Protein AF-0000000087521181 (afdb_homodimer)

Foldseek 3Di:
DPQPQFKWKFFLFFAADDDQDDDPCGPQGFFGKMWTDHGQATEIEFDAGCSQVSCVVLVHALLRYQEYEYQFPDCRRHVCVLVNLPVRLVVHDPPRAAYEYEYAAFLVDDFDADPVDPDGDDADPVVRRGGIFQVVVVVSCVVCVVVQCCCCVVVVRDHSVVRYDYDHFDDDPPQPDHLHPPQARPPRAWDWRDDDPFWTKTWHAAAAPNTPRGIKIKIDGPFFIEIEGGWHEQGVRSLNRLAQGLEYEFEAEDLVVLCVVLVVVPDPVSVVVSVNPNRGHYHLLSQLVSCVSRNYQEYEYGNYVRPRPDPCVNCVCQVVHPHHYYHDGRRDIGGSGDDDD/DPQPQFKWKFFLFFAADDDQDDDFCGPQGFFGKMWTDHGQATEIEFDAGCNQVSCVVLVHALLRYQEYEYQFPDCRRHVCVLVNLPVRLVVHDPPRAAYEYEYAAFLVDDFDADPPDPDGDDADPVVRRGGIFQVVVVVSCVVCVVVQCCCCVVVVRDHSVVRYDYDHFDDDPPQPDHLHPPQARPPRAWDWRDDDPFWTKTWHAAAAPNTPRGIKIKIDGPFFIEIEGGWHEQGVRSLNRLAQGLEYEFEAEDLVVLCVVLVVVPDPVSVVVSVNPNRGHYHLLSQLVSCVSRNYQEYEYGNYVRPNPDPCVNCVCQVVHPHHYYHDGHRDIGGSGDDDD

Radius of gyration: 25.09 Å; Cα contacts (8 Å, |Δi|>4): 1707; chains: 2; bounding box: 63×78×62 Å

pLDDT: mean 93.33, std 9.43, range [33.19, 99.0]

Structure (mmCIF, N/CA/C/O backbone):
data_AF-0000000087521181-model_v1
#
loop_
_entity.id
_entity.type
_entity.pdbx_description
1 polymer 'MBL fold metallo-hydrolase'
#
loop_
_atom_site.group_PDB
_atom_site.id
_atom_site.type_symbol
_atom_site.label_atom_id
_atom_site.label_alt_id
_atom_site.label_comp_id
_atom_site.label_asym_id
_atom_site.label_entity_id
_atom_site.label_seq_id
_atom_site.pdbx_PDB_ins_code
_atom_site.Cartn_x
_atom_site.Cartn_y
_atom_site.Cartn_z
_atom_site.occupancy
_atom_site.B_iso_or_equiv
_atom_site.auth_seq_id
_atom_site.auth_comp_id
_atom_site.auth_asym_id
_atom_site.auth_atom_id
_atom_site.pdbx_PDB_model_num
ATOM 1 N N . MET A 1 1 ? 20.156 -17.109 12.961 1 33.22 1 MET A N 1
ATOM 2 C CA . MET A 1 1 ? 19.312 -18.234 12.57 1 33.22 1 MET A CA 1
ATOM 3 C C . MET A 1 1 ? 20 -19.062 11.492 1 33.22 1 MET A C 1
ATOM 5 O O . MET A 1 1 ? 20.562 -18.531 10.539 1 33.22 1 MET A O 1
ATOM 9 N N . ALA A 1 2 ? 20.5 -20.078 11.805 1 36.47 2 ALA A N 1
ATOM 10 C CA . ALA A 1 2 ? 21.203 -20.984 10.898 1 36.47 2 ALA A CA 1
ATOM 11 C C . ALA A 1 2 ? 20.531 -21.016 9.531 1 36.47 2 ALA A C 1
ATOM 13 O O . ALA A 1 2 ? 19.312 -21.203 9.438 1 36.47 2 ALA A O 1
ATOM 14 N N . SER A 1 3 ? 21.031 -20.406 8.539 1 45.56 3 SER A N 1
ATOM 15 C CA . SER A 1 3 ? 20.516 -20.344 7.172 1 45.56 3 SER A CA 1
ATOM 16 C C . SER A 1 3 ? 19.938 -21.703 6.75 1 45.56 3 SER A C 1
ATOM 18 O O . SER A 1 3 ? 20.641 -22.703 6.715 1 45.56 3 SER A O 1
ATOM 20 N N . ASN A 1 4 ? 18.906 -22.078 7.262 1 54 4 ASN A N 1
ATOM 21 C CA . ASN A 1 4 ? 18.234 -23.266 6.75 1 54 4 ASN A CA 1
ATOM 22 C C . ASN A 1 4 ? 18.328 -23.359 5.227 1 54 4 ASN A C 1
ATOM 24 O O . ASN A 1 4 ? 17.734 -22.531 4.523 1 54 4 ASN A O 1
ATOM 28 N N . LEU A 1 5 ? 19.297 -24.031 4.762 1 69.94 5 LEU A N 1
ATOM 29 C CA . LEU A 1 5 ? 19.719 -24.031 3.365 1 69.94 5 LEU A CA 1
ATOM 30 C C . LEU A 1 5 ? 18.75 -24.828 2.504 1 69.94 5 LEU A C 1
ATOM 32 O O . LEU A 1 5 ? 18.797 -24.75 1.273 1 69.94 5 LEU A O 1
ATOM 36 N N . ALA A 1 6 ? 17.703 -25.516 3.172 1 89.5 6 ALA A N 1
ATOM 37 C CA . ALA A 1 6 ? 16.75 -26.25 2.352 1 89.5 6 ALA A CA 1
ATOM 38 C C . ALA A 1 6 ? 15.703 -25.297 1.757 1 89.5 6 ALA A C 1
ATOM 40 O O . ALA A 1 6 ? 15.281 -24.344 2.412 1 89.5 6 ALA A O 1
ATOM 41 N N . PRO A 1 7 ? 15.336 -25.625 0.529 1 97.44 7 PRO A N 1
ATOM 42 C CA . PRO A 1 7 ? 14.336 -24.75 -0.094 1 97.44 7 PRO A CA 1
ATOM 43 C C . PRO A 1 7 ? 13 -24.766 0.656 1 97.44 7 PRO A C 1
ATOM 45 O O . PRO A 1 7 ? 12.562 -25.812 1.143 1 97.44 7 PRO A O 1
ATOM 48 N N . HIS A 1 8 ? 12.406 -23.625 0.877 1 98.31 8 HIS A N 1
ATOM 49 C CA . HIS A 1 8 ? 11.172 -23.484 1.643 1 98.31 8 HIS A CA 1
ATOM 50 C C . HIS A 1 8 ? 10.367 -22.281 1.181 1 98.31 8 HIS A C 1
ATOM 52 O O . HIS A 1 8 ? 10.859 -21.453 0.406 1 98.31 8 HIS A O 1
ATOM 58 N N . VAL A 1 9 ? 9.141 -22.234 1.61 1 98.56 9 VAL A N 1
ATOM 59 C CA . VAL A 1 9 ? 8.328 -21.047 1.441 1 98.56 9 VAL A CA 1
ATOM 60 C C . VAL A 1 9 ? 8.094 -20.375 2.797 1 98.56 9 VAL A C 1
ATOM 62 O O . VAL A 1 9 ? 8.125 -21.047 3.834 1 98.56 9 VAL A O 1
ATOM 65 N N . VAL A 1 10 ? 7.992 -19.094 2.76 1 98.69 10 VAL A N 1
ATOM 66 C CA . VAL A 1 10 ? 7.402 -18.344 3.861 1 98.69 10 VAL A CA 1
ATOM 67 C C . VAL A 1 10 ? 6.055 -17.766 3.432 1 98.69 10 VAL A C 1
ATOM 69 O O . VAL A 1 10 ? 5.977 -17.031 2.449 1 98.69 10 VAL A O 1
ATOM 72 N N . THR A 1 11 ? 4.969 -18.203 4.129 1 98.81 11 THR A N 1
ATOM 73 C CA . THR A 1 11 ? 3.666 -17.594 3.861 1 98.81 11 THR A CA 1
ATOM 74 C C . THR A 1 11 ? 3.578 -16.203 4.469 1 98.81 11 THR A C 1
ATOM 76 O O . THR A 1 11 ? 3.1 -16.031 5.59 1 98.81 11 THR A O 1
ATOM 79 N N . LEU A 1 12 ? 3.945 -15.219 3.691 1 98.62 12 LEU A N 1
ATOM 80 C CA . LEU A 1 12 ? 4.008 -13.852 4.195 1 98.62 12 LEU A CA 1
ATOM 81 C C . LEU A 1 12 ? 2.619 -13.352 4.586 1 98.62 12 LEU A C 1
ATOM 83 O O . LEU A 1 12 ? 2.441 -12.773 5.656 1 98.62 12 LEU A O 1
ATOM 87 N N . GLY A 1 13 ? 1.723 -13.492 3.754 1 98.38 13 GLY A N 1
ATOM 88 C CA . GLY A 1 13 ? 0.307 -13.25 3.979 1 98.38 13 GLY A CA 1
ATOM 89 C C . GLY A 1 13 ? -0.585 -14.344 3.42 1 98.38 13 GLY A C 1
ATOM 90 O O . GLY A 1 13 ? -0.314 -14.883 2.348 1 98.38 13 GLY A O 1
ATOM 91 N N . THR A 1 14 ? -1.729 -14.625 4.125 1 98.44 14 THR A N 1
ATOM 92 C CA . THR A 1 14 ? -2.516 -15.789 3.732 1 98.44 14 THR A CA 1
ATOM 93 C C . THR A 1 14 ? -3.99 -15.422 3.588 1 98.44 14 THR A C 1
ATOM 95 O O . THR A 1 14 ? -4.84 -16.297 3.414 1 98.44 14 THR A O 1
ATOM 98 N N . ALA A 1 15 ? -4.285 -14.133 3.627 1 97 15 ALA A N 1
ATOM 99 C CA . ALA A 1 15 ? -5.672 -13.711 3.457 1 97 15 ALA A CA 1
ATOM 100 C C . ALA A 1 15 ? -5.965 -13.352 2.002 1 97 15 ALA A C 1
ATOM 102 O O . ALA A 1 15 ? -5.133 -12.734 1.333 1 97 15 ALA A O 1
ATOM 103 N N . GLY A 1 16 ? -7.102 -13.758 1.586 1 94.56 16 GLY A N 1
ATOM 104 C CA . GLY A 1 16 ? -7.605 -13.242 0.323 1 94.56 16 GLY A CA 1
ATOM 105 C C . GLY A 1 16 ? -8.305 -11.906 0.463 1 94.56 16 GLY A C 1
ATOM 106 O O . GLY A 1 16 ? -8.602 -11.469 1.577 1 94.56 16 GLY A O 1
ATOM 107 N N . GLY A 1 17 ? -8.508 -11.141 -0.602 1 86.31 17 GLY A N 1
ATOM 108 C CA . GLY A 1 17 ? -9.086 -9.805 -0.579 1 86.31 17 GLY A CA 1
ATOM 109 C C . GLY A 1 17 ? -10.234 -9.633 -1.553 1 86.31 17 GLY A C 1
ATOM 110 O O . GLY A 1 17 ? -10.914 -10.602 -1.898 1 86.31 17 GLY A O 1
ATOM 111 N N . PRO A 1 18 ? -10.492 -8.367 -1.845 1 82.62 18 PRO A N 1
ATOM 112 C CA . PRO A 1 18 ? -9.758 -7.145 -1.5 1 82.62 18 PRO A CA 1
ATOM 113 C C . PRO A 1 18 ? -10.352 -6.426 -0.289 1 82.62 18 PRO A C 1
ATOM 115 O O . PRO A 1 18 ? -10.781 -5.273 -0.397 1 82.62 18 PRO A O 1
ATOM 118 N N . ARG A 1 19 ? -10.461 -6.992 0.861 1 82 19 ARG A N 1
ATOM 119 C CA . ARG A 1 19 ? -11.062 -6.371 2.041 1 82 19 ARG A CA 1
ATOM 120 C C . ARG A 1 19 ? -10.117 -6.445 3.236 1 82 19 ARG A C 1
ATOM 122 O O . ARG A 1 19 ? -9.32 -7.383 3.348 1 82 19 ARG A O 1
ATOM 129 N N . TRP A 1 20 ? -10.211 -5.281 3.996 1 86 20 TRP A N 1
ATOM 130 C CA . TRP A 1 20 ? -9.758 -5.457 5.371 1 86 20 TRP A CA 1
ATOM 131 C C . TRP A 1 20 ? -10.82 -6.148 6.215 1 86 20 TRP A C 1
ATOM 133 O O . TRP A 1 20 ? -11.836 -5.543 6.562 1 86 20 TRP A O 1
ATOM 143 N N . TRP A 1 21 ? -10.586 -7.398 6.469 1 83.31 21 TRP A N 1
ATOM 144 C CA . TRP A 1 21 ? -11.609 -8.219 7.113 1 83.31 21 TRP A CA 1
ATOM 145 C C . TRP A 1 21 ? -11.875 -7.73 8.531 1 83.31 21 TRP A C 1
ATOM 147 O O . TRP A 1 21 ? -10.969 -7.23 9.211 1 83.31 21 TRP A O 1
ATOM 157 N N . THR A 1 22 ? -13.125 -7.852 8.984 1 81.5 22 THR A N 1
ATOM 158 C CA . THR A 1 22 ? -13.531 -7.453 10.328 1 81.5 22 THR A CA 1
ATOM 159 C C . THR A 1 22 ? -14.008 -8.664 11.125 1 81.5 22 THR A C 1
ATOM 161 O O . THR A 1 22 ? -14.234 -9.734 10.562 1 81.5 22 THR A O 1
ATOM 164 N N . GLY A 1 23 ? -14.07 -8.469 12.469 1 78.94 23 GLY A N 1
ATOM 165 C CA . GLY A 1 23 ? -14.547 -9.531 13.328 1 78.94 23 GLY A CA 1
ATOM 166 C C . GLY A 1 23 ? -13.445 -10.156 14.164 1 78.94 23 GLY A C 1
ATOM 167 O O . GLY A 1 23 ? -12.367 -9.578 14.32 1 78.94 23 GLY A O 1
ATOM 168 N N . ALA A 1 24 ? -13.711 -11.312 14.906 1 78.5 24 ALA A N 1
ATOM 169 C CA . ALA A 1 24 ? -12.867 -11.922 15.938 1 78.5 24 ALA A CA 1
ATOM 170 C C . ALA A 1 24 ? -11.469 -12.211 15.406 1 78.5 24 ALA A C 1
ATOM 172 O O . ALA A 1 24 ? -10.477 -11.977 16.094 1 78.5 24 ALA A O 1
ATOM 173 N N . ASN A 1 25 ? -11.086 -12.391 14.094 1 85.25 25 ASN A N 1
ATOM 174 C CA . ASN A 1 25 ? -9.781 -12.711 13.516 1 85.25 25 ASN A CA 1
ATOM 175 C C . ASN A 1 25 ? -9.32 -11.625 12.547 1 85.25 25 ASN A C 1
ATOM 177 O O . ASN A 1 25 ? -8.398 -11.844 11.758 1 85.25 25 ASN A O 1
ATOM 181 N N . ALA A 1 26 ? -9.891 -10.531 12.797 1 84.75 26 ALA A N 1
ATOM 182 C CA . ALA A 1 26 ? -9.516 -9.43 11.914 1 84.75 26 ALA A CA 1
ATOM 183 C C . ALA A 1 26 ? -8.07 -9 12.148 1 84.75 26 ALA A C 1
ATOM 185 O O . ALA A 1 26 ? -7.621 -8.922 13.297 1 84.75 26 ALA A O 1
ATOM 186 N N . GLY A 1 27 ? -7.391 -8.867 11.094 1 84.88 27 GLY A N 1
ATOM 187 C CA . GLY A 1 27 ? -6.043 -8.328 11.172 1 84.88 27 GLY A CA 1
ATOM 188 C C . GLY A 1 27 ? -4.992 -9.391 11.438 1 84.88 27 GLY A C 1
ATOM 189 O O . GLY A 1 27 ? -3.795 -9.094 11.453 1 84.88 27 GLY A O 1
ATOM 190 N N . LYS A 1 28 ? -5.387 -10.586 11.625 1 90.44 28 LYS A N 1
ATOM 191 C CA . LYS A 1 28 ? -4.438 -11.656 11.93 1 90.44 28 LYS A CA 1
ATOM 192 C C . LYS A 1 28 ? -3.656 -12.07 10.688 1 90.44 28 LYS A C 1
ATOM 194 O O . LYS A 1 28 ? -2.523 -12.539 10.789 1 90.44 28 LYS A O 1
ATOM 199 N N . ARG A 1 29 ? -4.293 -11.961 9.57 1 95.75 29 ARG A N 1
ATOM 200 C CA . ARG A 1 29 ? -3.652 -12.344 8.312 1 95.75 29 ARG A CA 1
ATOM 201 C C . ARG A 1 29 ? -3.457 -11.125 7.41 1 95.75 29 ARG A C 1
ATOM 203 O O . ARG A 1 29 ? -4.336 -10.266 7.316 1 95.75 29 ARG A O 1
ATOM 210 N N . ALA A 1 30 ? -2.324 -11.023 6.883 1 95.94 30 ALA A N 1
ATOM 211 C CA . ALA A 1 30 ? -2.037 -10.008 5.875 1 95.94 30 ALA A CA 1
ATOM 212 C C . ALA A 1 30 ? -2.504 -10.453 4.492 1 95.94 30 ALA A C 1
ATOM 214 O O . ALA A 1 30 ? -2.945 -11.594 4.32 1 95.94 30 ALA A O 1
ATOM 215 N N . GLY A 1 31 ? -2.475 -9.531 3.58 1 97.19 31 GLY A N 1
ATOM 216 C CA . GLY A 1 31 ? -2.848 -9.859 2.213 1 97.19 31 GLY A CA 1
ATOM 217 C C . GLY A 1 31 ? -1.949 -10.906 1.583 1 97.19 31 GLY A C 1
ATOM 218 O O . GLY A 1 31 ? -0.795 -11.062 1.986 1 97.19 31 GLY A O 1
ATOM 219 N N . ILE A 1 32 ? -2.416 -11.531 0.603 1 98.56 32 ILE A N 1
ATOM 220 C CA . ILE A 1 32 ? -1.812 -12.719 0 1 98.56 32 ILE A CA 1
ATOM 221 C C . ILE A 1 32 ? -0.433 -12.367 -0.555 1 98.56 32 ILE A C 1
ATOM 223 O O . ILE A 1 32 ? -0.286 -11.398 -1.306 1 98.56 32 ILE A O 1
ATOM 227 N N . SER A 1 33 ? 0.558 -13.047 -0.12 1 98.81 33 SER A N 1
ATOM 228 C CA . SER A 1 33 ? 1.931 -13 -0.612 1 98.81 33 SER A CA 1
ATOM 229 C C . SER A 1 33 ? 2.744 -14.188 -0.104 1 98.81 33 SER A C 1
ATOM 231 O O . SER A 1 33 ? 2.588 -14.602 1.045 1 98.81 33 SER A O 1
ATOM 233 N N . THR A 1 34 ? 3.594 -14.734 -0.935 1 98.88 34 THR A N 1
ATOM 234 C CA . THR A 1 34 ? 4.402 -15.898 -0.586 1 98.88 34 THR A CA 1
ATOM 235 C C . THR A 1 34 ? 5.848 -15.711 -1.04 1 98.88 34 THR A C 1
ATOM 237 O O . THR A 1 34 ? 6.098 -15.32 -2.182 1 98.88 34 THR A O 1
ATOM 240 N N . ALA A 1 35 ? 6.773 -15.945 -0.127 1 98.88 35 ALA A N 1
ATOM 241 C CA . ALA A 1 35 ? 8.195 -15.953 -0.477 1 98.88 35 ALA A CA 1
ATOM 242 C C . ALA A 1 35 ? 8.688 -17.375 -0.712 1 98.88 35 ALA A C 1
ATOM 244 O O . ALA A 1 35 ? 8.547 -18.25 0.156 1 98.88 35 ALA A O 1
ATOM 245 N N . VAL A 1 36 ? 9.156 -17.641 -1.884 1 98.88 36 VAL A N 1
ATOM 246 C CA . VAL A 1 36 ? 9.891 -18.875 -2.178 1 98.88 36 VAL A CA 1
ATOM 247 C C . VAL A 1 36 ? 11.391 -18.641 -1.965 1 98.88 36 VAL A C 1
ATOM 249 O O . VAL A 1 36 ? 11.992 -17.781 -2.619 1 98.88 36 VAL A O 1
ATOM 252 N N . VAL A 1 37 ? 11.945 -19.406 -1.094 1 98.56 37 VAL A N 1
ATOM 253 C CA . VAL A 1 37 ? 13.32 -19.172 -0.675 1 98.56 37 VAL A CA 1
ATOM 254 C C . VAL A 1 37 ? 14.203 -20.344 -1.093 1 98.56 37 VAL A C 1
ATOM 256 O O . VAL A 1 37 ? 13.922 -21.484 -0.742 1 98.56 37 VAL A O 1
ATOM 259 N N . VAL A 1 38 ? 15.18 -20.109 -1.851 1 97.44 38 VAL A N 1
ATOM 260 C CA . VAL A 1 38 ? 16.188 -21.078 -2.279 1 97.44 38 VAL A CA 1
ATOM 261 C C . VAL A 1 38 ? 17.578 -20.516 -2.031 1 97.44 38 VAL A C 1
ATOM 263 O O . VAL A 1 38 ? 18 -19.562 -2.691 1 97.44 38 VAL A O 1
ATOM 266 N N . GLY A 1 39 ? 18.328 -21.094 -1.089 1 93.19 39 GLY A N 1
ATOM 267 C CA . GLY A 1 39 ? 19.547 -20.453 -0.639 1 93.19 39 GLY A CA 1
ATOM 268 C C . GLY A 1 39 ? 19.312 -19.094 -0.013 1 93.19 39 GLY A C 1
ATOM 269 O O . GLY A 1 39 ? 18.516 -18.969 0.919 1 93.19 39 GLY A O 1
ATOM 270 N N . ASP A 1 40 ? 19.969 -18.125 -0.599 1 91.38 40 ASP A N 1
ATOM 271 C CA . ASP A 1 40 ? 19.812 -16.766 -0.093 1 91.38 40 ASP A CA 1
ATOM 272 C C . ASP A 1 40 ? 18.875 -15.945 -0.986 1 91.38 40 ASP A C 1
ATOM 274 O O . ASP A 1 40 ? 18.672 -14.758 -0.751 1 91.38 40 ASP A O 1
ATOM 278 N N . ALA A 1 41 ? 18.328 -16.641 -1.932 1 95.19 41 ALA A N 1
ATOM 279 C CA . ALA A 1 41 ? 17.484 -15.945 -2.902 1 95.19 41 ALA A CA 1
ATOM 280 C C . ALA A 1 41 ? 16.016 -16.031 -2.521 1 95.19 41 ALA A C 1
ATOM 282 O O . ALA A 1 41 ? 15.555 -17.062 -2.037 1 95.19 41 ALA A O 1
ATOM 283 N N . VAL A 1 42 ? 15.359 -14.953 -2.752 1 97.88 42 VAL A N 1
ATOM 284 C CA . VAL A 1 42 ? 13.93 -14.891 -2.457 1 97.88 42 VAL A CA 1
ATOM 285 C C . VAL A 1 42 ? 13.148 -14.578 -3.732 1 97.88 42 VAL A C 1
ATOM 287 O O . VAL A 1 42 ? 13.492 -13.641 -4.461 1 97.88 42 VAL A O 1
ATOM 290 N N . TYR A 1 43 ? 12.164 -15.391 -4.031 1 98.81 43 TYR A N 1
ATOM 291 C CA . TYR A 1 43 ? 11.203 -15.172 -5.102 1 98.81 43 TYR A CA 1
ATOM 292 C C . TYR A 1 43 ? 9.812 -14.914 -4.539 1 98.81 43 TYR A C 1
ATOM 294 O O . TYR A 1 43 ? 9.258 -15.758 -3.83 1 98.81 43 TYR A O 1
ATOM 302 N N . LEU A 1 44 ? 9.289 -13.742 -4.871 1 98.94 44 LEU A N 1
ATOM 303 C CA . LEU A 1 44 ? 8.016 -13.336 -4.293 1 98.94 44 LEU A CA 1
ATOM 304 C C . LEU A 1 44 ? 6.859 -13.641 -5.238 1 98.94 44 LEU A C 1
ATOM 306 O O . LEU A 1 44 ? 6.934 -13.344 -6.434 1 98.94 44 LEU A O 1
ATOM 310 N N . VAL A 1 45 ? 5.836 -14.305 -4.73 1 98.94 45 VAL A N 1
ATOM 311 C CA . VAL A 1 45 ? 4.605 -14.508 -5.492 1 98.94 45 VAL A CA 1
ATOM 312 C C . VAL A 1 45 ? 3.496 -13.633 -4.918 1 98.94 45 VAL A C 1
ATOM 314 O O . VAL A 1 45 ? 3.086 -13.805 -3.77 1 98.94 45 VAL A O 1
ATOM 317 N N . ASP A 1 46 ? 3.035 -12.664 -5.727 1 98.88 46 ASP A N 1
ATOM 318 C CA . ASP A 1 46 ? 2.012 -11.672 -5.422 1 98.88 46 ASP A CA 1
ATOM 319 C C . ASP A 1 46 ? 2.498 -10.695 -4.355 1 98.88 46 ASP A C 1
ATOM 321 O O . ASP A 1 46 ? 3.471 -10.969 -3.648 1 98.88 46 ASP A O 1
ATOM 325 N N . ALA A 1 47 ? 1.89 -9.578 -4.348 1 98.62 47 ALA A N 1
ATOM 326 C CA . ALA A 1 47 ? 2.256 -8.453 -3.488 1 98.62 47 ALA A CA 1
ATOM 327 C C . ALA A 1 47 ? 1.026 -7.859 -2.809 1 98.62 47 ALA A C 1
ATOM 329 O O . ALA A 1 47 ? 0.737 -6.672 -2.967 1 98.62 47 ALA A O 1
ATOM 330 N N . GLY A 1 48 ? 0.383 -8.656 -1.962 1 98.12 48 GLY A N 1
ATOM 331 C CA . GLY A 1 48 ? -0.807 -8.211 -1.255 1 98.12 48 GLY A CA 1
ATOM 332 C C . GLY A 1 48 ? -0.507 -7.199 -0.164 1 98.12 48 GLY A C 1
ATOM 333 O O . GLY A 1 48 ? 0.656 -6.891 0.099 1 98.12 48 GLY A O 1
ATOM 334 N N . SER A 1 49 ? -1.545 -6.727 0.469 1 96.62 49 SER A N 1
ATOM 335 C CA . SER A 1 49 ? -1.438 -5.688 1.487 1 96.62 49 SER A CA 1
ATOM 336 C C . SER A 1 49 ? -0.587 -6.148 2.664 1 96.62 49 SER A C 1
ATOM 338 O O . SER A 1 49 ? -0.866 -7.188 3.27 1 96.62 49 SER A O 1
ATOM 340 N N . GLY A 1 50 ? 0.486 -5.383 2.951 1 95.25 50 GLY A N 1
ATOM 341 C CA . GLY A 1 50 ? 1.327 -5.676 4.102 1 95.25 50 GLY A CA 1
ATOM 342 C C . GLY A 1 50 ? 2.594 -6.43 3.736 1 95.25 50 GLY A C 1
ATOM 343 O O . GLY A 1 50 ? 3.43 -6.699 4.602 1 95.25 50 GLY A O 1
ATOM 344 N N . VAL A 1 51 ? 2.816 -6.707 2.484 1 97.19 51 VAL A N 1
ATOM 345 C CA . VAL A 1 51 ? 3.883 -7.609 2.062 1 97.19 51 VAL A CA 1
ATOM 346 C C . VAL A 1 51 ? 5.234 -7.055 2.502 1 97.19 51 VAL A C 1
ATOM 348 O O . VAL A 1 51 ? 6.129 -7.812 2.883 1 97.19 51 VAL A O 1
ATOM 351 N N . GLY A 1 52 ? 5.461 -5.762 2.406 1 94.75 52 GLY A N 1
ATOM 352 C CA . GLY A 1 52 ? 6.738 -5.199 2.811 1 94.75 52 GLY A CA 1
ATOM 353 C C . GLY A 1 52 ? 7.082 -5.477 4.262 1 94.75 52 GLY A C 1
ATOM 354 O O . GLY A 1 52 ? 8.188 -5.934 4.566 1 94.75 52 GLY A O 1
ATOM 355 N N . ASN A 1 53 ? 6.145 -5.188 5.133 1 93 53 ASN A N 1
ATOM 356 C CA . ASN A 1 53 ? 6.336 -5.473 6.555 1 93 53 ASN A CA 1
ATOM 357 C C . ASN A 1 53 ? 6.547 -6.965 6.805 1 93 53 ASN A C 1
ATOM 359 O O . ASN A 1 53 ? 7.387 -7.348 7.621 1 93 53 ASN A O 1
ATOM 363 N N . GLN A 1 54 ? 5.75 -7.773 6.121 1 95.75 54 GLN A N 1
ATOM 364 C CA . GLN A 1 54 ? 5.844 -9.219 6.297 1 95.75 54 GLN A CA 1
ATOM 365 C C . GLN A 1 54 ? 7.203 -9.742 5.836 1 95.75 54 GLN A C 1
ATOM 367 O O . GLN A 1 54 ? 7.777 -10.633 6.461 1 95.75 54 GLN A O 1
ATOM 372 N N . LEU A 1 55 ? 7.684 -9.211 4.719 1 96 55 LEU A N 1
ATOM 373 C CA . LEU A 1 55 ? 9.016 -9.562 4.234 1 96 55 LEU A CA 1
ATOM 374 C C . LEU A 1 55 ? 10.078 -9.258 5.289 1 96 55 LEU A C 1
ATOM 376 O O . LEU A 1 55 ? 10.938 -10.094 5.566 1 96 55 LEU A O 1
ATOM 380 N N . MET A 1 56 ? 9.992 -8.141 5.871 1 92.56 56 MET A N 1
ATOM 381 C CA . MET A 1 56 ? 10.938 -7.734 6.91 1 92.56 56 MET A CA 1
ATOM 382 C C . MET A 1 56 ? 10.844 -8.656 8.125 1 92.56 56 MET A C 1
ATOM 384 O O . MET A 1 56 ? 11.859 -9.102 8.648 1 92.56 56 MET A O 1
ATOM 388 N N . LYS A 1 57 ? 9.617 -8.953 8.539 1 93.44 57 LYS A N 1
ATOM 389 C CA . LYS A 1 57 ? 9.406 -9.828 9.688 1 93.44 57 LYS A CA 1
ATOM 390 C C . LYS A 1 57 ? 9.969 -11.227 9.438 1 93.44 57 LYS A C 1
ATOM 392 O O . LYS A 1 57 ? 10.391 -11.906 10.367 1 93.44 57 LYS A O 1
ATOM 397 N N . ALA A 1 58 ? 9.961 -11.609 8.18 1 95.38 58 ALA A N 1
ATOM 398 C CA . ALA A 1 58 ? 10.492 -12.922 7.797 1 95.38 58 ALA A CA 1
ATOM 399 C C . ALA A 1 58 ? 12.016 -12.898 7.727 1 95.38 58 ALA A C 1
ATOM 401 O O . ALA A 1 58 ? 12.641 -13.922 7.445 1 95.38 58 ALA A O 1
ATOM 402 N N . GLY A 1 59 ? 12.578 -11.672 7.93 1 92.62 59 GLY A N 1
ATOM 403 C CA . GLY A 1 59 ? 14.031 -11.547 7.941 1 92.62 59 GLY A CA 1
ATOM 404 C C . GLY A 1 59 ? 14.609 -11.227 6.578 1 92.62 59 GLY A C 1
ATOM 405 O O . GLY A 1 59 ? 15.812 -11.398 6.352 1 92.62 59 GLY A O 1
ATOM 406 N N . PHE A 1 60 ? 13.75 -10.82 5.645 1 94.62 60 PHE A N 1
ATOM 407 C CA . PHE A 1 60 ? 14.195 -10.484 4.297 1 94.62 60 PHE A CA 1
ATOM 408 C C . PHE A 1 60 ? 14.008 -8.992 4.023 1 94.62 60 PHE A C 1
ATOM 410 O O . PHE A 1 60 ? 13.398 -8.281 4.824 1 94.62 60 PHE A O 1
ATOM 417 N N . THR A 1 61 ? 14.578 -8.484 2.988 1 92.31 61 THR A N 1
ATOM 418 C CA . THR A 1 61 ? 14.359 -7.16 2.414 1 92.31 61 THR A CA 1
ATOM 419 C C . THR A 1 61 ? 14.172 -7.254 0.903 1 92.31 61 THR A C 1
ATOM 421 O O . THR A 1 61 ? 14.438 -8.297 0.301 1 92.31 61 THR A O 1
ATOM 424 N N . PRO A 1 62 ? 13.688 -6.207 0.323 1 92.69 62 PRO A N 1
ATOM 425 C CA . PRO A 1 62 ? 13.602 -6.211 -1.14 1 92.69 62 PRO A CA 1
ATOM 426 C C . PRO A 1 62 ? 14.953 -6.445 -1.807 1 92.69 62 PRO A C 1
ATOM 428 O O . PRO A 1 62 ? 15.016 -6.93 -2.939 1 92.69 62 PRO A O 1
ATOM 431 N N . GLY A 1 63 ? 16.016 -6.16 -1.104 1 92.38 63 GLY A N 1
ATOM 432 C CA . GLY A 1 63 ? 17.344 -6.438 -1.622 1 92.38 63 GLY A CA 1
ATOM 433 C C . GLY A 1 63 ? 17.609 -7.918 -1.822 1 92.38 63 GLY A C 1
ATOM 434 O O . GLY A 1 63 ? 18.516 -8.297 -2.582 1 92.38 63 GLY A O 1
ATOM 435 N N . ASP A 1 64 ? 16.859 -8.773 -1.175 1 94.62 64 ASP A N 1
ATOM 436 C CA . ASP A 1 64 ? 17.016 -10.219 -1.277 1 94.62 64 ASP A CA 1
ATOM 437 C C . ASP A 1 64 ? 16.219 -10.781 -2.449 1 94.62 64 ASP A C 1
ATOM 439 O O . ASP A 1 64 ? 16.406 -11.93 -2.85 1 94.62 64 ASP A O 1
ATOM 443 N N . LEU A 1 65 ? 15.336 -10.008 -3.043 1 97.12 65 LEU A N 1
ATOM 444 C CA . LEU A 1 65 ? 14.438 -10.484 -4.09 1 97.12 65 LEU A CA 1
ATOM 445 C C . LEU A 1 65 ? 15.18 -10.664 -5.406 1 97.12 65 LEU A C 1
ATOM 447 O O . LEU A 1 65 ? 15.961 -9.797 -5.805 1 97.12 65 LEU A O 1
ATOM 451 N N . ARG A 1 66 ? 14.922 -11.781 -6.066 1 96.88 66 ARG A N 1
ATOM 452 C CA . ARG A 1 66 ? 15.391 -11.992 -7.43 1 96.88 66 ARG A CA 1
ATOM 453 C C . ARG A 1 66 ? 14.273 -11.766 -8.438 1 96.88 66 ARG A C 1
ATOM 455 O O . ARG A 1 66 ? 14.523 -11.352 -9.57 1 96.88 66 ARG A O 1
ATOM 462 N N . GLY A 1 67 ? 13.07 -12.078 -7.984 1 98.19 67 GLY A N 1
ATOM 463 C CA . GLY A 1 67 ? 11.906 -11.945 -8.852 1 98.19 67 GLY A CA 1
ATOM 464 C C . GLY A 1 67 ? 10.609 -11.781 -8.078 1 98.19 67 GLY A C 1
ATOM 465 O O . GLY A 1 67 ? 10.5 -12.227 -6.938 1 98.19 67 GLY A O 1
ATOM 466 N N . ILE A 1 68 ? 9.719 -11.055 -8.68 1 98.88 68 ILE A N 1
ATOM 467 C CA . ILE A 1 68 ? 8.336 -10.93 -8.234 1 98.88 68 ILE A CA 1
ATOM 468 C C . ILE A 1 68 ? 7.395 -11.477 -9.305 1 98.88 68 ILE A C 1
ATOM 470 O O . ILE A 1 68 ? 7.469 -11.078 -10.469 1 98.88 68 ILE A O 1
ATOM 474 N N . PHE A 1 69 ? 6.574 -12.414 -8.938 1 99 69 PHE A N 1
ATOM 475 C CA . PHE A 1 69 ? 5.648 -13.07 -9.852 1 99 69 PHE A CA 1
ATOM 476 C C . PHE A 1 69 ? 4.203 -12.781 -9.453 1 99 69 PHE A C 1
ATOM 478 O O . PHE A 1 69 ? 3.766 -13.148 -8.367 1 99 69 PHE A O 1
ATOM 485 N N . LEU A 1 70 ? 3.477 -12.094 -10.32 1 98.94 70 LEU A N 1
ATOM 486 C CA . LEU A 1 70 ? 2.082 -11.742 -10.07 1 98.94 70 LEU A CA 1
ATOM 487 C C . LEU A 1 70 ? 1.143 -12.727 -10.766 1 98.94 70 LEU A C 1
ATOM 489 O O . LEU A 1 70 ? 1.211 -12.906 -11.984 1 98.94 70 LEU A O 1
ATOM 493 N N . THR A 1 71 ? 0.261 -13.328 -9.984 1 98.94 71 THR A N 1
ATOM 494 C CA . THR A 1 71 ? -0.624 -14.352 -10.523 1 98.94 71 THR A CA 1
ATOM 495 C C . THR A 1 71 ? -1.688 -13.734 -11.43 1 98.94 71 THR A C 1
ATOM 497 O O . THR A 1 71 ? -1.987 -14.266 -12.5 1 98.94 71 THR A O 1
ATOM 500 N N . HIS A 1 72 ? -2.293 -12.703 -10.992 1 98.81 72 HIS A N 1
ATOM 501 C CA . HIS A 1 72 ? -3.252 -11.938 -11.773 1 98.81 72 HIS A CA 1
ATOM 502 C C . HIS A 1 72 ? -3.373 -10.508 -11.258 1 98.81 72 HIS A C 1
ATOM 504 O O . HIS A 1 72 ? -2.771 -10.156 -10.234 1 98.81 72 HIS A O 1
ATOM 510 N N . LEU A 1 73 ? -4.094 -9.688 -11.938 1 98.69 73 LEU A N 1
ATOM 511 C CA . LEU A 1 73 ? -3.949 -8.258 -11.695 1 98.69 73 LEU A CA 1
ATOM 512 C C . LEU A 1 73 ? -5.125 -7.715 -10.891 1 98.69 73 LEU A C 1
ATOM 514 O O . LEU A 1 73 ? -5.5 -6.547 -11.031 1 98.69 73 LEU A O 1
ATOM 518 N N . HIS A 1 74 ? -5.727 -8.57 -10.07 1 98.12 74 HIS A N 1
ATOM 519 C CA . HIS A 1 74 ? -6.562 -8.023 -9.008 1 98.12 74 HIS A CA 1
ATOM 520 C C . HIS A 1 74 ? -5.727 -7.297 -7.965 1 98.12 74 HIS A C 1
ATOM 522 O O . HIS A 1 74 ? -4.605 -7.715 -7.656 1 98.12 74 HIS A O 1
ATOM 528 N N . SER A 1 75 ? -6.309 -6.309 -7.395 1 97.88 75 SER A N 1
ATOM 529 C CA . SER A 1 75 ? -5.586 -5.398 -6.512 1 97.88 75 SER A CA 1
ATOM 530 C C . SER A 1 75 ? -5.098 -6.121 -5.258 1 97.88 75 SER A C 1
ATOM 532 O O . SER A 1 75 ? -4.035 -5.797 -4.727 1 97.88 75 SER A O 1
ATOM 534 N N . ASP A 1 76 ? -5.852 -7.062 -4.727 1 97.25 76 ASP A N 1
ATOM 535 C CA . ASP A 1 76 ? -5.43 -7.723 -3.494 1 97.25 76 ASP A CA 1
ATOM 536 C C . ASP A 1 76 ? -4.184 -8.57 -3.727 1 97.25 76 ASP A C 1
ATOM 538 O O . ASP A 1 76 ? -3.543 -9.016 -2.771 1 97.25 76 ASP A O 1
ATOM 542 N N . HIS A 1 77 ? -3.717 -8.758 -4.934 1 98.75 77 HIS A N 1
ATOM 543 C CA . HIS A 1 77 ? -2.494 -9.484 -5.25 1 98.75 77 HIS A CA 1
ATOM 544 C C . HIS A 1 77 ? -1.364 -8.531 -5.625 1 98.75 77 HIS A C 1
ATOM 546 O O . HIS A 1 77 ? -0.224 -8.953 -5.82 1 98.75 77 HIS A O 1
ATOM 552 N N . THR A 1 78 ? -1.673 -7.211 -5.766 1 98.81 78 THR A N 1
ATOM 553 C CA . THR A 1 78 ? -0.687 -6.332 -6.383 1 98.81 78 THR A CA 1
ATOM 554 C C . THR A 1 78 ? -0.589 -5.012 -5.625 1 98.81 78 THR A C 1
ATOM 556 O O . THR A 1 78 ? 0.27 -4.18 -5.926 1 98.81 78 THR A O 1
ATOM 559 N N . ILE A 1 79 ? -1.334 -4.77 -4.602 1 98.62 79 ILE A N 1
ATOM 560 C CA . ILE A 1 79 ? -1.632 -3.443 -4.07 1 98.62 79 ILE A CA 1
ATOM 561 C C . ILE A 1 79 ? -0.373 -2.84 -3.451 1 98.62 79 ILE A C 1
ATOM 563 O O . ILE A 1 79 ? -0.224 -1.617 -3.396 1 98.62 79 ILE A O 1
ATOM 567 N N . ASP A 1 80 ? 0.562 -3.643 -2.994 1 98 80 ASP A N 1
ATOM 568 C CA . ASP A 1 80 ? 1.74 -3.109 -2.318 1 98 80 ASP A CA 1
ATOM 569 C C . ASP A 1 80 ? 2.977 -3.205 -3.209 1 98 80 ASP A C 1
ATOM 571 O O . ASP A 1 80 ? 4.105 -3.111 -2.725 1 98 80 ASP A O 1
ATOM 575 N N . LEU A 1 81 ? 2.756 -3.375 -4.539 1 98.62 81 LEU A N 1
ATOM 576 C CA . LEU A 1 81 ? 3.875 -3.445 -5.469 1 98.62 81 LEU A CA 1
ATOM 577 C C . LEU A 1 81 ? 4.68 -2.15 -5.453 1 98.62 81 LEU A C 1
ATOM 579 O O . LEU A 1 81 ? 5.914 -2.184 -5.426 1 98.62 81 LEU A O 1
ATOM 583 N N . ALA A 1 82 ? 4.012 -1.019 -5.402 1 97.94 82 ALA A N 1
ATOM 584 C CA . ALA A 1 82 ? 4.707 0.266 -5.395 1 97.94 82 ALA A CA 1
ATOM 585 C C . ALA A 1 82 ? 5.566 0.418 -4.145 1 97.94 82 ALA A C 1
ATOM 587 O O . ALA A 1 82 ? 6.711 0.874 -4.223 1 97.94 82 ALA A O 1
ATOM 588 N N . SER A 1 83 ? 5 0.064 -2.982 1 96.88 83 SER A N 1
ATOM 589 C CA . SER A 1 83 ? 5.75 0.227 -1.741 1 96.88 83 SER A CA 1
ATOM 590 C C . SER A 1 83 ? 7.008 -0.634 -1.739 1 96.88 83 SER A C 1
ATOM 592 O O . SER A 1 83 ? 8.055 -0.218 -1.23 1 96.88 83 SER A O 1
ATOM 594 N N . LEU A 1 84 ? 6.941 -1.834 -2.322 1 96.88 84 LEU A N 1
ATOM 595 C CA . LEU A 1 84 ? 8.117 -2.691 -2.412 1 96.88 84 LEU A CA 1
ATOM 596 C C . LEU A 1 84 ? 9.227 -2.014 -3.213 1 96.88 84 LEU A C 1
ATOM 598 O O . LEU A 1 84 ? 10.391 -2.018 -2.803 1 96.88 84 LEU A O 1
ATOM 602 N N . ALA A 1 85 ? 8.852 -1.443 -4.305 1 96.81 85 ALA A N 1
ATOM 603 C CA . ALA A 1 85 ? 9.828 -0.839 -5.207 1 96.81 85 ALA A CA 1
ATOM 604 C C . ALA A 1 85 ? 10.375 0.461 -4.629 1 96.81 85 ALA A C 1
ATOM 606 O O . ALA A 1 85 ? 11.578 0.738 -4.738 1 96.81 85 ALA A O 1
ATOM 607 N N . ILE A 1 86 ? 9.531 1.229 -3.975 1 96.56 86 ILE A N 1
ATOM 608 C CA . ILE A 1 86 ? 9.914 2.568 -3.541 1 96.56 86 ILE A CA 1
ATOM 609 C C . ILE A 1 86 ? 10.633 2.488 -2.195 1 96.56 86 ILE A C 1
ATOM 611 O O . ILE A 1 86 ? 11.742 3.002 -2.049 1 96.56 86 ILE A O 1
ATOM 615 N N . PHE A 1 87 ? 10.031 1.802 -1.227 1 94.19 87 PHE A N 1
ATOM 616 C CA . PHE A 1 87 ? 10.664 1.656 0.079 1 94.19 87 PHE A CA 1
ATOM 617 C C . PHE A 1 87 ? 11.844 0.703 0.003 1 94.19 87 PHE A C 1
ATOM 619 O O . PHE A 1 87 ? 12.805 0.831 0.77 1 94.19 87 PHE A O 1
ATOM 626 N N . GLY A 1 88 ? 11.789 -0.238 -0.962 1 90.5 88 GLY A N 1
ATOM 627 C CA . GLY A 1 88 ? 12.852 -1.219 -1.129 1 90.5 88 GLY A CA 1
ATOM 628 C C . GLY A 1 88 ? 14.172 -0.604 -1.551 1 90.5 88 GLY A C 1
ATOM 629 O O . GLY A 1 88 ? 15.234 -1.178 -1.31 1 90.5 88 GLY A O 1
ATOM 630 N N . LEU A 1 89 ? 14.148 0.579 -2.17 1 86.81 89 LEU A N 1
ATOM 631 C CA . LEU A 1 89 ? 15.344 1.243 -2.662 1 86.81 89 LEU A CA 1
ATOM 632 C C . LEU A 1 89 ? 16.359 1.438 -1.538 1 86.81 89 LEU A C 1
ATOM 634 O O . LEU A 1 89 ? 17.562 1.429 -1.777 1 86.81 89 LEU A O 1
ATOM 638 N N . PHE A 1 90 ? 15.836 1.536 -0.402 1 82.06 90 PHE A N 1
ATOM 639 C CA . PHE A 1 90 ? 16.688 1.858 0.734 1 82.06 90 PHE A CA 1
ATOM 640 C C . PHE A 1 90 ? 17.375 0.605 1.273 1 82.06 90 PHE A C 1
ATOM 642 O O . PHE A 1 90 ? 18.203 0.685 2.184 1 82.06 90 PHE A O 1
ATOM 649 N N . THR A 1 91 ? 17.062 -0.54 0.668 1 82.5 91 THR A N 1
ATOM 650 C CA . THR A 1 91 ? 17.625 -1.8 1.143 1 82.5 91 THR A CA 1
ATOM 651 C C . THR A 1 91 ? 18.406 -2.496 0.031 1 82.5 91 THR A C 1
ATOM 653 O O . THR A 1 91 ? 19.016 -3.543 0.257 1 82.5 91 THR A O 1
ATOM 656 N N . ILE A 1 92 ? 18.359 -1.981 -1.114 1 86.56 92 ILE A N 1
ATOM 657 C CA . ILE A 1 92 ? 19 -2.633 -2.256 1 86.56 92 ILE A CA 1
ATOM 658 C C . ILE A 1 92 ? 20.453 -2.205 -2.346 1 86.56 92 ILE A C 1
ATOM 660 O O . ILE A 1 92 ? 20.75 -1.016 -2.471 1 86.56 92 ILE A O 1
ATOM 664 N N . PRO A 1 93 ? 21.266 -3.156 -2.24 1 81.31 93 PRO A N 1
ATOM 665 C CA . PRO A 1 93 ? 22.688 -2.814 -2.355 1 81.31 93 PRO A CA 1
ATOM 666 C C . PRO A 1 93 ? 23.078 -2.379 -3.766 1 81.31 93 PRO A C 1
ATOM 668 O O . PRO A 1 93 ? 22.422 -2.754 -4.738 1 81.31 93 PRO A O 1
ATOM 671 N N . GLY A 1 94 ? 24.125 -1.568 -3.803 1 79.94 94 GLY A N 1
ATOM 672 C CA . GLY A 1 94 ? 24.656 -1.183 -5.102 1 79.94 94 GLY A CA 1
ATOM 673 C C . GLY A 1 94 ? 25.078 -2.365 -5.945 1 79.94 94 GLY A C 1
ATOM 674 O O . GLY A 1 94 ? 25.625 -3.34 -5.422 1 79.94 94 GLY A O 1
ATOM 675 N N . GLY A 1 95 ? 24.859 -2.365 -7.246 1 81.25 95 GLY A N 1
ATOM 676 C CA . GLY A 1 95 ? 25.328 -3.396 -8.164 1 81.25 95 GLY A CA 1
ATOM 677 C C . GLY A 1 95 ? 24.406 -4.602 -8.219 1 81.25 95 GLY A C 1
ATOM 678 O O . GLY A 1 95 ? 24.703 -5.582 -8.906 1 81.25 95 GLY A O 1
ATOM 679 N N . LYS A 1 96 ? 23.359 -4.535 -7.5 1 88 96 LYS A N 1
ATOM 680 C CA . LYS A 1 96 ? 22.391 -5.629 -7.516 1 88 96 LYS A CA 1
ATOM 681 C C . LYS A 1 96 ? 21.797 -5.832 -8.914 1 88 96 LYS A C 1
ATOM 683 O O . LYS A 1 96 ? 21.484 -4.859 -9.602 1 88 96 LYS A O 1
ATOM 688 N N . ARG A 1 97 ? 21.766 -7.215 -9.297 1 89.94 97 ARG A N 1
ATOM 689 C CA . ARG A 1 97 ? 21.031 -7.535 -10.516 1 89.94 97 ARG A CA 1
ATOM 690 C C . ARG A 1 97 ? 19.578 -7.094 -10.414 1 89.94 97 ARG A C 1
ATOM 692 O O . ARG A 1 97 ? 18.969 -7.191 -9.352 1 89.94 97 ARG A O 1
ATOM 699 N N . PRO A 1 98 ? 19.016 -6.648 -11.539 1 94.12 98 PRO A N 1
ATOM 700 C CA . PRO A 1 98 ? 17.625 -6.176 -11.5 1 94.12 98 PRO A CA 1
ATOM 701 C C . PRO A 1 98 ? 16.656 -7.246 -11.016 1 94.12 98 PRO A C 1
ATOM 703 O O . PRO A 1 98 ? 16.828 -8.43 -11.32 1 94.12 98 PRO A O 1
ATOM 706 N N . ILE A 1 99 ? 15.758 -6.832 -10.211 1 97.31 99 ILE A N 1
ATOM 707 C CA . ILE A 1 99 ? 14.648 -7.664 -9.773 1 97.31 99 ILE A CA 1
ATOM 708 C C . ILE A 1 99 ? 13.578 -7.711 -10.859 1 97.31 99 ILE A C 1
ATOM 710 O O . ILE A 1 99 ? 13.016 -6.676 -11.234 1 97.31 99 ILE A O 1
ATOM 714 N N . GLN A 1 100 ? 13.281 -8.898 -11.414 1 98.12 100 GLN A N 1
ATOM 715 C CA . GLN A 1 100 ? 12.266 -9.047 -12.453 1 98.12 100 GLN A CA 1
ATOM 716 C C . GLN A 1 100 ? 10.867 -9.07 -11.852 1 98.12 100 GLN A C 1
ATOM 718 O O . GLN A 1 100 ? 10.633 -9.734 -10.836 1 98.12 100 GLN A O 1
ATOM 723 N N . ILE A 1 101 ? 10.008 -8.273 -12.375 1 98.88 101 ILE A N 1
ATOM 724 C CA . ILE A 1 101 ? 8.586 -8.352 -12.07 1 98.88 101 ILE A CA 1
ATOM 725 C C . ILE A 1 101 ? 7.836 -8.969 -13.25 1 98.88 101 ILE A C 1
ATOM 727 O O . ILE A 1 101 ? 7.781 -8.375 -14.336 1 98.88 101 ILE A O 1
ATOM 731 N N . LEU A 1 102 ? 7.32 -10.156 -13.062 1 98.94 102 LEU A N 1
ATOM 732 C CA . LEU A 1 102 ? 6.613 -10.875 -14.117 1 98.94 102 LEU A CA 1
ATOM 733 C C . LEU A 1 102 ? 5.148 -11.07 -13.758 1 98.94 102 LEU A C 1
ATOM 735 O O . LEU A 1 102 ? 4.828 -11.492 -12.641 1 98.94 102 LEU A O 1
ATOM 739 N N . GLY A 1 103 ? 4.262 -10.719 -14.602 1 98.94 103 GLY A N 1
ATOM 740 C CA . GLY A 1 103 ? 2.838 -10.891 -14.375 1 98.94 103 GLY A CA 1
ATOM 741 C C . GLY A 1 103 ? 2.018 -10.812 -15.648 1 98.94 103 GLY A C 1
ATOM 742 O O . GLY A 1 103 ? 2.568 -10.828 -16.75 1 98.94 103 GLY A O 1
ATOM 743 N N . PRO A 1 104 ? 0.71 -10.812 -15.531 1 98.88 104 PRO A N 1
ATOM 744 C CA . PRO A 1 104 ? -0.17 -10.766 -16.703 1 98.88 104 PRO A CA 1
ATOM 745 C C . PRO A 1 104 ? 0.054 -9.531 -17.562 1 98.88 104 PRO A C 1
ATOM 747 O O . PRO A 1 104 ? 0.32 -8.445 -17.031 1 98.88 104 PRO A O 1
ATOM 750 N N . GLY A 1 105 ? -0.009 -9.758 -18.875 1 98.56 105 GLY A N 1
ATOM 751 C CA . GLY A 1 105 ? 0.043 -8.633 -19.797 1 98.56 105 GLY A CA 1
ATOM 752 C C . GLY A 1 105 ? -1.305 -7.973 -20 1 98.56 105 GLY A C 1
ATOM 753 O O . GLY A 1 105 ? -2.271 -8.289 -19.312 1 98.56 105 GLY A O 1
ATOM 754 N N . ASP A 1 106 ? -1.236 -7.012 -20.938 1 97.88 106 ASP A N 1
ATOM 755 C CA . ASP A 1 106 ? -2.479 -6.348 -21.312 1 97.88 106 ASP A CA 1
ATOM 756 C C . ASP A 1 106 ? -3.559 -7.363 -21.672 1 97.88 106 ASP A C 1
ATOM 758 O O . ASP A 1 106 ? -3.338 -8.242 -22.516 1 97.88 106 ASP A O 1
ATOM 762 N N . ARG A 1 107 ? -4.656 -7.219 -20.984 1 96.5 107 ARG A N 1
ATOM 763 C CA . ARG A 1 107 ? -5.77 -8.133 -21.234 1 96.5 107 ARG A CA 1
ATOM 764 C C . ARG A 1 107 ? -6.164 -8.125 -22.703 1 96.5 107 ARG A C 1
ATOM 766 O O . ARG A 1 107 ? -6.586 -9.148 -23.25 1 96.5 107 ARG A O 1
ATOM 773 N N . GLY A 1 108 ? -6.105 -7.004 -23.359 1 95.75 108 GLY A N 1
ATOM 774 C CA . GLY A 1 108 ? -6.332 -6.863 -24.781 1 95.75 108 GLY A CA 1
ATOM 775 C C . GLY A 1 108 ? -7.789 -6.652 -25.141 1 95.75 108 GLY A C 1
ATOM 776 O O . GLY A 1 108 ? -8.125 -6.398 -26.297 1 95.75 108 GLY A O 1
ATOM 777 N N . ALA A 1 109 ? -8.719 -6.809 -24.188 1 96.31 109 ALA A N 1
ATOM 778 C CA . ALA A 1 109 ? -10.156 -6.578 -24.344 1 96.31 109 ALA A CA 1
ATOM 779 C C . ALA A 1 109 ? -10.82 -6.297 -23 1 96.31 109 ALA A C 1
ATOM 781 O O . ALA A 1 109 ? -10.32 -6.707 -21.953 1 96.31 109 ALA A O 1
ATOM 782 N N . LEU A 1 110 ? -11.898 -5.555 -23.062 1 96.25 110 LEU A N 1
ATOM 783 C CA . LEU A 1 110 ? -12.695 -5.359 -21.859 1 96.25 110 LEU A CA 1
ATOM 784 C C . LEU A 1 110 ? -13.391 -6.656 -21.453 1 96.25 110 LEU A C 1
ATOM 786 O O . LEU A 1 110 ? -13.695 -7.492 -22.312 1 96.25 110 LEU A O 1
ATOM 790 N N . PRO A 1 111 ? -13.562 -6.852 -20.125 1 94.5 111 PRO A N 1
ATOM 791 C CA . PRO A 1 111 ? -14.352 -8.016 -19.719 1 94.5 111 PRO A CA 1
ATOM 792 C C . PRO A 1 111 ? -15.805 -7.941 -20.203 1 94.5 111 PRO A C 1
ATOM 794 O O . PRO A 1 111 ? -16.281 -6.863 -20.562 1 94.5 111 PRO A O 1
ATOM 797 N N . PRO A 1 112 ? -16.438 -9.094 -20.25 1 91.75 112 PRO A N 1
ATOM 798 C CA . PRO A 1 112 ? -17.844 -9.062 -20.625 1 91.75 112 PRO A CA 1
ATOM 799 C C . PRO A 1 112 ? -18.703 -8.258 -19.656 1 91.75 112 PRO A C 1
ATOM 801 O O . PRO A 1 112 ? -18.484 -8.312 -18.438 1 91.75 112 PRO A O 1
ATOM 804 N N . VAL A 1 113 ? -19.672 -7.582 -20.234 1 90.44 113 VAL A N 1
ATOM 805 C CA . VAL A 1 113 ? -20.594 -6.793 -19.422 1 90.44 113 VAL A CA 1
ATOM 806 C C . VAL A 1 113 ? -21.531 -7.727 -18.656 1 90.44 113 VAL A C 1
ATOM 808 O O . VAL A 1 113 ? -22.016 -8.719 -19.219 1 90.44 113 VAL A O 1
ATOM 811 N N . SER A 1 114 ? -21.781 -7.375 -17.453 1 85.31 114 SER A N 1
ATOM 812 C CA . SER A 1 114 ? -22.75 -8.133 -16.672 1 85.31 114 SER A CA 1
ATOM 813 C C . SER A 1 114 ? -24.078 -8.289 -17.422 1 85.31 114 SER A C 1
ATOM 815 O O . SER A 1 114 ? -24.578 -7.328 -18 1 85.31 114 SER A O 1
ATOM 817 N N . PRO A 1 115 ? -24.625 -9.453 -17.359 1 83.94 115 PRO A N 1
ATOM 818 C CA . PRO A 1 115 ? -25.953 -9.625 -17.953 1 83.94 115 PRO A CA 1
ATOM 819 C C . PRO A 1 115 ? -27.031 -8.82 -17.25 1 83.94 115 PRO A C 1
ATOM 821 O O . PRO A 1 115 ? -28.125 -8.633 -17.781 1 83.94 115 PRO A O 1
ATOM 824 N N . ARG A 1 116 ? -26.703 -8.375 -16.094 1 82.38 116 ARG A N 1
ATOM 825 C CA . ARG A 1 116 ? -27.672 -7.645 -15.289 1 82.38 116 ARG A CA 1
ATOM 826 C C . ARG A 1 116 ? -27.625 -6.148 -15.578 1 82.38 116 ARG A C 1
ATOM 828 O O . ARG A 1 116 ? -28.438 -5.379 -15.078 1 82.38 116 ARG A O 1
ATOM 835 N N . ALA A 1 117 ? -26.703 -5.777 -16.422 1 84.69 117 ALA A N 1
ATOM 836 C CA . ALA A 1 117 ? -26.516 -4.355 -16.719 1 84.69 117 ALA A CA 1
ATOM 837 C C . ALA A 1 117 ? -27.656 -3.834 -17.594 1 84.69 117 ALA A C 1
ATOM 839 O O . ALA A 1 117 ? -27.953 -4.414 -18.641 1 84.69 117 ALA A O 1
ATOM 840 N N . GLN A 1 118 ? -28.297 -2.727 -17.094 1 84.81 118 GLN A N 1
ATOM 841 C CA . GLN A 1 118 ? -29.281 -2.057 -17.922 1 84.81 118 GLN A CA 1
ATOM 842 C C . GLN A 1 118 ? -28.609 -1.188 -18.984 1 84.81 118 GLN A C 1
ATOM 844 O O . GLN A 1 118 ? -29.062 -1.154 -20.141 1 84.81 118 GLN A O 1
ATOM 849 N N . VAL A 1 119 ? -27.656 -0.511 -18.562 1 86.06 119 VAL A N 1
ATOM 850 C CA . VAL A 1 119 ? -26.797 0.283 -19.422 1 86.06 119 VAL A CA 1
ATOM 851 C C . VAL A 1 119 ? -25.344 -0.165 -19.25 1 86.06 119 VAL A C 1
ATOM 853 O O . VAL A 1 119 ? -24.859 -0.28 -18.125 1 86.06 119 VAL A O 1
ATOM 856 N N . ALA A 1 120 ? -24.734 -0.409 -20.344 1 86 120 ALA A N 1
ATOM 857 C CA . ALA A 1 120 ? -23.344 -0.852 -20.266 1 86 120 ALA A CA 1
ATOM 858 C C . ALA A 1 120 ? -22.469 0.219 -19.641 1 86 120 ALA A C 1
ATOM 860 O O . ALA A 1 120 ? -22.438 1.364 -20.094 1 86 120 ALA A O 1
ATOM 861 N N . PRO A 1 121 ? -21.781 -0.192 -18.672 1 89.62 121 PRO A N 1
ATOM 862 C CA . PRO A 1 121 ? -20.891 0.793 -18.078 1 89.62 121 PRO A CA 1
ATOM 863 C C . PRO A 1 121 ? -19.734 1.182 -19 1 89.62 121 PRO A C 1
ATOM 865 O O . PRO A 1 121 ? -19.266 0.356 -19.781 1 89.62 121 PRO A O 1
ATOM 868 N N . GLN A 1 122 ? -19.328 2.424 -18.922 1 92.25 122 GLN A N 1
ATOM 869 C CA . GLN A 1 122 ? -18.141 2.871 -19.641 1 92.25 122 GLN A CA 1
ATOM 870 C C . GLN A 1 122 ? -16.875 2.535 -18.859 1 92.25 122 GLN A C 1
ATOM 872 O O . GLN A 1 122 ? -16.828 2.666 -17.625 1 92.25 122 GLN A O 1
ATOM 877 N N . PRO A 1 123 ? -15.891 2.016 -19.641 1 95.38 123 PRO A N 1
ATOM 878 C CA . PRO A 1 123 ? -14.656 1.683 -18.938 1 95.38 123 PRO A CA 1
ATOM 879 C C . PRO A 1 123 ? -13.938 2.916 -18.391 1 95.38 123 PRO A C 1
ATOM 881 O O . PRO A 1 123 ? -13.977 3.98 -19.016 1 95.38 123 PRO A O 1
ATOM 884 N N . LEU A 1 124 ? -13.352 2.729 -17.266 1 96.06 124 LEU A N 1
ATOM 885 C CA . LEU A 1 124 ? -12.398 3.723 -16.781 1 96.06 124 LEU A CA 1
ATOM 886 C C . LEU A 1 124 ? -11.148 3.732 -17.656 1 96.06 124 LEU A C 1
ATOM 888 O O . LEU A 1 124 ? -10.664 2.678 -18.078 1 96.06 124 LEU A O 1
ATOM 892 N N . TYR A 1 125 ? -10.672 5.031 -17.969 1 97 125 TYR A N 1
ATOM 893 C CA . TYR A 1 125 ? -9.43 5.227 -18.703 1 97 125 TYR A CA 1
ATOM 894 C C . TYR A 1 125 ? -9.461 4.492 -20.047 1 97 125 TYR A C 1
ATOM 896 O O . TYR A 1 125 ? -8.648 3.602 -20.281 1 97 125 TYR A O 1
ATOM 904 N N . PRO A 1 126 ? -10.266 4.887 -20.922 1 96.31 126 PRO A N 1
ATOM 905 C CA . PRO A 1 126 ? -10.508 4.18 -22.188 1 96.31 126 PRO A CA 1
ATOM 906 C C . PRO A 1 126 ? -9.258 4.074 -23.047 1 96.31 126 PRO A C 1
ATOM 908 O O . PRO A 1 126 ? -9.172 3.201 -23.922 1 96.31 126 PRO A O 1
ATOM 911 N N . HIS A 1 127 ? -8.25 4.891 -22.844 1 95.94 127 HIS A N 1
ATOM 912 C CA . HIS A 1 127 ? -7.047 4.844 -23.656 1 95.94 127 HIS A CA 1
ATOM 913 C C . HIS A 1 127 ? -6.18 3.641 -23.297 1 95.94 127 HIS A C 1
ATOM 915 O O . HIS A 1 127 ? -5.391 3.172 -24.125 1 95.94 127 HIS A O 1
ATOM 921 N N . ASN A 1 128 ? -6.25 3.215 -22.094 1 97.62 128 ASN A N 1
ATOM 922 C CA . ASN A 1 128 ? -5.59 2.018 -21.578 1 97.62 128 ASN A CA 1
ATOM 923 C C . ASN A 1 128 ? -6.41 1.358 -20.469 1 97.62 128 ASN A C 1
ATOM 925 O O . ASN A 1 128 ? -5.988 1.339 -19.312 1 97.62 128 ASN A O 1
ATOM 929 N N . PRO A 1 129 ? -7.527 0.758 -20.859 1 97.88 129 PRO A N 1
ATOM 930 C CA . PRO A 1 129 ? -8.5 0.292 -19.859 1 97.88 129 PRO A CA 1
ATOM 931 C C . PRO A 1 129 ? -8.086 -1.017 -19.203 1 97.88 129 PRO A C 1
ATOM 933 O O . PRO A 1 129 ? -8.664 -1.404 -18.172 1 97.88 129 PRO A O 1
ATOM 936 N N . THR A 1 130 ? -7.117 -1.73 -19.797 1 98.19 130 THR A N 1
ATOM 937 C CA . THR A 1 130 ? -6.707 -3.023 -19.266 1 98.19 130 THR A CA 1
ATOM 938 C C . THR A 1 130 ? -5.188 -3.145 -19.25 1 98.19 130 THR A C 1
ATOM 940 O O . THR A 1 130 ? -4.629 -4.105 -19.781 1 98.19 130 THR A O 1
ATOM 943 N N . PRO A 1 131 ? -4.531 -2.184 -18.562 1 98.62 131 PRO A N 1
ATOM 944 C CA . PRO A 1 131 ? -3.068 -2.244 -18.5 1 98.62 131 PRO A CA 1
ATOM 945 C C . PRO A 1 131 ? -2.551 -3.562 -17.938 1 98.62 131 PRO A C 1
ATOM 947 O O . PRO A 1 131 ? -3.148 -4.117 -17.016 1 98.62 131 PRO A O 1
ATOM 950 N N . GLY A 1 132 ? -1.476 -4.102 -18.562 1 98.81 132 GLY A N 1
ATOM 951 C CA . GLY A 1 132 ? -0.778 -5.258 -18.031 1 98.81 132 GLY A CA 1
ATOM 952 C C . GLY A 1 132 ? 0.2 -4.906 -16.922 1 98.81 132 GLY A C 1
ATOM 953 O O . GLY A 1 132 ? 0.166 -3.799 -16.391 1 98.81 132 GLY A O 1
ATOM 954 N N . THR A 1 133 ? 1.016 -5.836 -16.578 1 98.88 133 THR A N 1
ATOM 955 C CA . THR A 1 133 ? 1.963 -5.688 -15.477 1 98.88 133 THR A CA 1
ATOM 956 C C . THR A 1 133 ? 2.945 -4.555 -15.758 1 98.88 133 THR A C 1
ATOM 958 O O . THR A 1 133 ? 3.205 -3.719 -14.891 1 98.88 133 THR A O 1
ATOM 961 N N . ALA A 1 134 ? 3.508 -4.496 -16.969 1 98.81 134 ALA A N 1
ATOM 962 C CA . ALA A 1 134 ? 4.477 -3.459 -17.312 1 98.81 134 ALA A CA 1
ATOM 963 C C . ALA A 1 134 ? 3.854 -2.07 -17.219 1 98.81 134 ALA A C 1
ATOM 965 O O . ALA A 1 134 ? 4.434 -1.161 -16.609 1 98.81 134 ALA A O 1
ATOM 966 N N . ASP A 1 135 ? 2.676 -1.923 -17.781 1 98.75 135 ASP A N 1
ATOM 967 C CA . ASP A 1 135 ? 1.98 -0.641 -17.75 1 98.75 135 ASP A CA 1
ATOM 968 C C . ASP A 1 135 ? 1.569 -0.282 -16.312 1 98.75 135 ASP A C 1
ATOM 970 O O . ASP A 1 135 ? 1.652 0.881 -15.914 1 98.75 135 ASP A O 1
ATOM 974 N N . MET A 1 136 ? 1.054 -1.294 -15.586 1 98.88 136 MET A N 1
ATOM 975 C CA . MET A 1 136 ? 0.692 -1.062 -14.188 1 98.88 136 MET A CA 1
ATOM 976 C C . MET A 1 136 ? 1.869 -0.485 -13.406 1 98.88 136 MET A C 1
ATOM 978 O O . MET A 1 136 ? 1.728 0.53 -12.727 1 98.88 136 MET A O 1
ATOM 982 N N . PHE A 1 137 ? 3.023 -1.119 -13.539 1 98.81 137 PHE A N 1
ATOM 983 C CA . PHE A 1 137 ? 4.207 -0.682 -12.812 1 98.81 137 PHE A CA 1
ATOM 984 C C . PHE A 1 137 ? 4.613 0.727 -13.234 1 98.81 137 PHE A C 1
ATOM 986 O O . PHE A 1 137 ? 4.965 1.555 -12.391 1 98.81 137 PHE A O 1
ATOM 993 N N . SER A 1 138 ? 4.523 0.983 -14.508 1 98.56 138 SER A N 1
ATOM 994 C CA . SER A 1 138 ? 4.84 2.312 -15.016 1 98.56 138 SER A CA 1
ATOM 995 C C . SER A 1 138 ? 3.918 3.369 -14.414 1 98.56 138 SER A C 1
ATOM 997 O O . SER A 1 138 ? 4.379 4.438 -14 1 98.56 138 SER A O 1
ATOM 999 N N . HIS A 1 139 ? 2.631 3.117 -14.383 1 98.75 139 HIS A N 1
ATOM 1000 C CA . HIS A 1 139 ? 1.676 4.051 -13.797 1 98.75 139 HIS A CA 1
ATOM 1001 C C . HIS A 1 139 ? 1.952 4.266 -12.312 1 98.75 139 HIS A C 1
ATOM 1003 O O . HIS A 1 139 ? 1.849 5.387 -11.812 1 98.75 139 HIS A O 1
ATOM 1009 N N . LEU A 1 140 ? 2.287 3.209 -11.625 1 98.81 140 LEU A N 1
ATOM 1010 C CA . LEU A 1 140 ? 2.611 3.316 -10.203 1 98.81 140 LEU A CA 1
ATOM 1011 C C . LEU A 1 140 ? 3.811 4.234 -9.984 1 98.81 140 LEU A C 1
ATOM 1013 O O . LEU A 1 140 ? 3.787 5.098 -9.109 1 98.81 140 LEU A O 1
ATOM 1017 N N . MET A 1 141 ? 4.848 4.07 -10.766 1 98.56 141 MET A N 1
ATOM 1018 C CA . MET A 1 141 ? 6.031 4.918 -10.641 1 98.56 141 MET A CA 1
ATOM 1019 C C . MET A 1 141 ? 5.711 6.359 -11.016 1 98.56 141 MET A C 1
ATOM 1021 O O . MET A 1 141 ? 6.203 7.293 -10.383 1 98.56 141 MET A O 1
ATOM 1025 N N . GLN A 1 142 ? 4.863 6.551 -12.023 1 98.62 142 GLN A N 1
ATOM 1026 C CA . GLN A 1 142 ? 4.453 7.895 -12.422 1 98.62 142 GLN A CA 1
ATOM 1027 C C . GLN A 1 142 ? 3.727 8.602 -11.281 1 98.62 142 GLN A C 1
ATOM 1029 O O . GLN A 1 142 ? 3.895 9.812 -11.086 1 98.62 142 GLN A O 1
ATOM 1034 N N . ALA A 1 143 ? 2.941 7.867 -10.57 1 98.75 143 ALA A N 1
ATOM 1035 C CA . ALA A 1 143 ? 2.191 8.445 -9.461 1 98.75 143 ALA A CA 1
ATOM 1036 C C . ALA A 1 143 ? 3.133 9.031 -8.414 1 98.75 143 ALA A C 1
ATOM 1038 O O . ALA A 1 143 ? 2.801 10.023 -7.758 1 98.75 143 ALA A O 1
ATOM 1039 N N . TYR A 1 144 ? 4.289 8.453 -8.297 1 98.38 144 TYR A N 1
ATOM 1040 C CA . TYR A 1 144 ? 5.203 8.867 -7.242 1 98.38 144 TYR A CA 1
ATOM 1041 C C . TYR A 1 144 ? 6.402 9.617 -7.812 1 98.38 144 TYR A C 1
ATOM 1043 O O . TYR A 1 144 ? 7.457 9.688 -7.18 1 98.38 144 TYR A O 1
ATOM 1051 N N . ALA A 1 145 ? 6.242 10.164 -9.023 1 98.44 145 ALA A N 1
ATOM 1052 C CA . ALA A 1 145 ? 7.34 10.844 -9.703 1 98.44 145 ALA A CA 1
ATOM 1053 C C . ALA A 1 145 ? 7.855 12.016 -8.875 1 98.44 145 ALA A C 1
ATOM 1055 O O . ALA A 1 145 ? 9.062 12.281 -8.844 1 98.44 145 ALA A O 1
ATOM 1056 N N . THR A 1 146 ? 6.973 12.781 -8.203 1 98.19 146 THR A N 1
ATOM 1057 C CA . THR A 1 146 ? 7.395 13.906 -7.375 1 98.19 146 THR A CA 1
ATOM 1058 C C . THR A 1 146 ? 8.352 13.438 -6.285 1 98.19 146 THR A C 1
ATOM 1060 O O . THR A 1 146 ? 9.422 14.023 -6.098 1 98.19 146 THR A O 1
ATOM 1063 N N . ASP A 1 147 ? 8.047 12.406 -5.613 1 97 147 ASP A N 1
ATOM 1064 C CA . ASP A 1 147 ? 8.922 11.844 -4.59 1 97 147 ASP A CA 1
ATOM 1065 C C . ASP A 1 147 ? 10.211 11.312 -5.207 1 97 147 ASP A C 1
ATOM 1067 O O . ASP A 1 147 ? 11.305 11.625 -4.734 1 97 147 ASP A O 1
ATOM 1071 N N . LEU A 1 148 ? 10.055 10.508 -6.238 1 96.69 148 LEU A N 1
ATOM 1072 C CA . LEU A 1 148 ? 11.195 9.852 -6.867 1 96.69 148 LEU A CA 1
ATOM 1073 C C . LEU A 1 148 ? 12.188 10.875 -7.414 1 96.69 148 LEU A C 1
ATOM 1075 O O . LEU A 1 148 ? 13.391 10.75 -7.207 1 96.69 148 LEU A O 1
ATOM 1079 N N . ASN A 1 149 ? 11.68 11.875 -8.086 1 96.69 149 ASN A N 1
ATOM 1080 C CA . ASN A 1 149 ? 12.562 12.883 -8.664 1 96.69 149 ASN A CA 1
ATOM 1081 C C . ASN A 1 149 ? 13.203 13.75 -7.59 1 96.69 149 ASN A C 1
ATOM 1083 O O . ASN A 1 149 ? 14.336 14.211 -7.746 1 96.69 149 ASN A O 1
ATOM 1087 N N . ASP A 1 150 ? 12.445 13.992 -6.492 1 93.56 150 ASP A N 1
ATOM 1088 C CA . ASP A 1 150 ? 13.047 14.648 -5.336 1 93.56 150 ASP A CA 1
ATOM 1089 C C . ASP A 1 150 ? 14.281 13.898 -4.848 1 93.56 150 ASP A C 1
ATOM 1091 O O . ASP A 1 150 ? 15.336 14.492 -4.645 1 93.56 150 ASP A O 1
ATOM 1095 N N . ARG A 1 151 ? 14.211 12.648 -4.75 1 90.12 151 ARG A N 1
ATOM 1096 C CA . ARG A 1 151 ? 15.273 11.805 -4.219 1 90.12 151 ARG A CA 1
ATOM 1097 C C . ARG A 1 151 ? 16.391 11.625 -5.238 1 90.12 151 ARG A C 1
ATOM 1099 O O . ARG A 1 151 ? 17.578 11.672 -4.891 1 90.12 151 ARG A O 1
ATOM 1106 N N . VAL A 1 152 ? 16.047 11.383 -6.496 1 88.94 152 VAL A N 1
ATOM 1107 C CA . VAL A 1 152 ? 17.031 11.141 -7.555 1 88.94 152 VAL A CA 1
ATOM 1108 C C . VAL A 1 152 ? 17.828 12.414 -7.816 1 88.94 152 VAL A C 1
ATOM 1110 O O . VAL A 1 152 ? 19.062 12.367 -7.922 1 88.94 152 VAL A O 1
ATOM 1113 N N . ILE A 1 153 ? 17.203 13.531 -7.871 1 89 153 ILE A N 1
ATOM 1114 C CA . ILE A 1 153 ? 17.844 14.766 -8.312 1 89 153 ILE A CA 1
ATOM 1115 C C . ILE A 1 153 ? 18.547 15.438 -7.137 1 89 153 ILE A C 1
ATOM 1117 O O . ILE A 1 153 ? 19.672 15.906 -7.266 1 89 153 ILE A O 1
ATOM 1121 N N . ASP A 1 154 ? 17.891 15.461 -5.996 1 86 154 ASP A N 1
ATOM 1122 C CA . ASP A 1 154 ? 18.453 16.172 -4.848 1 86 154 ASP A CA 1
ATOM 1123 C C . ASP A 1 154 ? 19.406 15.273 -4.066 1 86 154 ASP A C 1
ATOM 1125 O O . ASP A 1 154 ? 20.469 15.734 -3.609 1 86 154 ASP A O 1
ATOM 1129 N N . ALA A 1 155 ? 19.078 13.992 -3.902 1 81.56 155 ALA A N 1
ATOM 1130 C CA . ALA A 1 155 ? 19.859 13.125 -3.021 1 81.56 155 ALA A CA 1
ATOM 1131 C C . ALA A 1 155 ? 20.672 12.117 -3.822 1 81.56 155 ALA A C 1
ATOM 1133 O O . ALA A 1 155 ? 21.375 11.281 -3.25 1 81.56 155 ALA A O 1
ATOM 1134 N N . LEU A 1 156 ? 20.578 12.156 -5.137 1 82.62 156 LEU A N 1
ATOM 1135 C CA . LEU A 1 156 ? 21.328 11.305 -6.059 1 82.62 156 LEU A CA 1
ATOM 1136 C C . LEU A 1 156 ? 21.094 9.828 -5.742 1 82.62 156 LEU A C 1
ATOM 1138 O O . LEU A 1 156 ? 22.016 9.016 -5.836 1 82.62 156 LEU A O 1
ATOM 1142 N N . ARG A 1 157 ? 19.844 9.562 -5.254 1 84.62 157 ARG A N 1
ATOM 1143 C CA . ARG A 1 157 ? 19.469 8.172 -5.027 1 84.62 157 ARG A CA 1
ATOM 1144 C C . ARG A 1 157 ? 19.125 7.477 -6.344 1 84.62 157 ARG A C 1
ATOM 1146 O O . ARG A 1 157 ? 18.734 8.125 -7.312 1 84.62 157 ARG A O 1
ATOM 1153 N N . PRO A 1 158 ? 19.375 6.191 -6.383 1 86.38 158 PRO A N 1
ATOM 1154 C CA . PRO A 1 158 ? 18.969 5.473 -7.594 1 86.38 158 PRO A CA 1
ATOM 1155 C C . PRO A 1 158 ? 17.453 5.453 -7.793 1 86.38 158 PRO A C 1
ATOM 1157 O O . PRO A 1 158 ? 16.688 5.594 -6.824 1 86.38 158 PRO A O 1
ATOM 1160 N N . SER A 1 159 ? 17.078 5.324 -9.086 1 90.56 159 SER A N 1
ATOM 1161 C CA . SER A 1 159 ? 15.68 5.156 -9.43 1 90.56 159 SER A CA 1
ATOM 1162 C C . SER A 1 159 ? 15.234 3.705 -9.266 1 90.56 159 SER A C 1
ATOM 1164 O O . SER A 1 159 ? 16.016 2.781 -9.492 1 90.56 159 SER A O 1
ATOM 1166 N N . PRO A 1 160 ? 13.945 3.502 -8.844 1 93.12 160 PRO A N 1
ATOM 1167 C CA . PRO A 1 160 ? 13.43 2.131 -8.844 1 93.12 160 PRO A CA 1
ATOM 1168 C C . PRO A 1 160 ? 13.547 1.463 -10.211 1 93.12 160 PRO A C 1
ATOM 1170 O O . PRO A 1 160 ? 13.656 0.238 -10.297 1 93.12 160 PRO A O 1
ATOM 1173 N N . LEU A 1 161 ? 13.555 2.227 -11.266 1 93.81 161 LEU A N 1
ATOM 1174 C CA . LEU A 1 161 ? 13.586 1.7 -12.625 1 93.81 161 LEU A CA 1
ATOM 1175 C C . LEU A 1 161 ? 14.945 1.072 -12.938 1 93.81 161 LEU A C 1
ATOM 1177 O O . LEU A 1 161 ? 15.078 0.334 -13.914 1 93.81 161 LEU A O 1
ATOM 1181 N N . GLU A 1 162 ? 15.938 1.396 -12.125 1 92.31 162 GLU A N 1
ATOM 1182 C CA . GLU A 1 162 ? 17.25 0.789 -12.281 1 92.31 162 GLU A CA 1
ATOM 1183 C C . GLU A 1 162 ? 17.281 -0.618 -11.688 1 92.31 162 GLU A C 1
ATOM 1185 O O . GLU A 1 162 ? 18.094 -1.453 -12.102 1 92.31 162 GLU A O 1
ATOM 1190 N N . TYR A 1 163 ? 16.375 -0.841 -10.758 1 94.94 163 TYR A N 1
ATOM 1191 C CA . TYR A 1 163 ? 16.469 -2.078 -9.992 1 94.94 163 TYR A CA 1
ATOM 1192 C C . TYR A 1 163 ? 15.281 -2.986 -10.258 1 94.94 163 TYR A C 1
ATOM 1194 O O . TYR A 1 163 ? 15.352 -4.195 -10.023 1 94.94 163 TYR A O 1
ATOM 1202 N N . PHE A 1 164 ? 14.188 -2.459 -10.664 1 97.31 164 PHE A N 1
ATOM 1203 C CA . PHE A 1 164 ? 12.984 -3.23 -10.945 1 97.31 164 PHE A CA 1
ATOM 1204 C C . PHE A 1 164 ? 12.641 -3.174 -12.43 1 97.31 164 PHE A C 1
ATOM 1206 O O . PHE A 1 164 ? 12.516 -2.088 -13 1 97.31 164 PHE A O 1
ATOM 1213 N N . GLN A 1 165 ? 12.477 -4.32 -13.023 1 97.88 165 GLN A N 1
ATOM 1214 C CA . GLN A 1 165 ? 12.102 -4.434 -14.43 1 97.88 165 GLN A CA 1
ATOM 1215 C C . GLN A 1 165 ? 10.812 -5.23 -14.586 1 97.88 165 GLN A C 1
ATOM 1217 O O . GLN A 1 165 ? 10.812 -6.453 -14.438 1 97.88 165 GLN A O 1
ATOM 1222 N N . ALA A 1 166 ? 9.758 -4.527 -14.898 1 98.69 166 ALA A N 1
ATOM 1223 C CA . ALA A 1 166 ? 8.445 -5.152 -15.055 1 98.69 166 ALA A CA 1
ATOM 1224 C C . ALA A 1 166 ? 8.203 -5.574 -16.5 1 98.69 166 ALA A C 1
ATOM 1226 O O . ALA A 1 166 ? 8.5 -4.82 -17.422 1 98.69 166 ALA A O 1
ATOM 1227 N N . SER A 1 167 ? 7.738 -6.758 -16.688 1 98.62 167 SER A N 1
ATOM 1228 C CA . SER A 1 167 ? 7.414 -7.266 -18.016 1 98.62 167 SER A CA 1
ATOM 1229 C C . SER A 1 167 ? 6.156 -8.125 -17.984 1 98.62 167 SER A C 1
ATOM 1231 O O . SER A 1 167 ? 5.762 -8.617 -16.922 1 98.62 167 SER A O 1
ATOM 1233 N N . ASP A 1 168 ? 5.52 -8.242 -19.109 1 98.81 168 ASP A N 1
ATOM 1234 C CA . ASP A 1 168 ? 4.316 -9.055 -19.281 1 98.81 168 ASP A CA 1
ATOM 1235 C C . ASP A 1 168 ? 4.672 -10.492 -19.656 1 98.81 168 ASP A C 1
ATOM 1237 O O . ASP A 1 168 ? 5.469 -10.719 -20.578 1 98.81 168 ASP A O 1
ATOM 1241 N N . ILE A 1 169 ? 4.117 -11.43 -18.922 1 98.88 169 ILE A N 1
ATOM 1242 C CA . ILE A 1 169 ? 4.324 -12.828 -19.266 1 98.88 169 ILE A CA 1
ATOM 1243 C C . ILE A 1 169 ? 3.736 -13.109 -20.656 1 98.88 169 ILE A C 1
ATOM 1245 O O . ILE A 1 169 ? 2.58 -12.773 -20.922 1 98.88 169 ILE A O 1
ATOM 1249 N N . GLN A 1 170 ? 4.512 -13.664 -21.5 1 98.06 170 GLN A N 1
ATOM 1250 C CA . GLN A 1 170 ? 4.051 -14.008 -22.844 1 98.06 170 GLN A CA 1
ATOM 1251 C C . GLN A 1 170 ? 3.381 -15.383 -22.859 1 98.06 170 GLN A C 1
ATOM 1253 O O . GLN A 1 170 ? 4.023 -16.391 -22.578 1 98.06 170 GLN A O 1
ATOM 1258 N N . ILE A 1 171 ? 2.141 -15.406 -23.141 1 98.12 171 ILE A N 1
ATOM 1259 C CA . ILE A 1 171 ? 1.419 -16.656 -23.328 1 98.12 171 ILE A CA 1
ATOM 1260 C C . ILE A 1 171 ? 1.772 -17.25 -24.688 1 98.12 171 ILE A C 1
ATOM 1262 O O . ILE A 1 171 ? 1.802 -16.547 -25.703 1 98.12 171 ILE A O 1
ATOM 1266 N N . PRO A 1 172 ? 2.006 -18.516 -24.734 1 97.38 172 PRO A N 1
ATOM 1267 C CA . PRO A 1 172 ? 2.395 -19.125 -26.016 1 97.38 172 PRO A CA 1
ATOM 1268 C C . PRO A 1 172 ? 1.375 -18.875 -27.125 1 97.38 172 PRO A C 1
ATOM 1270 O O . PRO A 1 172 ? 0.17 -19.016 -26.906 1 97.38 172 PRO A O 1
ATOM 1273 N N . ALA A 1 173 ? 1.74 -18.406 -28.344 1 91.38 173 ALA A N 1
ATOM 1274 C CA . ALA A 1 173 ? 0.907 -18 -29.469 1 91.38 173 ALA A CA 1
ATOM 1275 C C . ALA A 1 173 ? -0.067 -19.109 -29.859 1 91.38 173 ALA A C 1
ATOM 1277 O O . ALA A 1 173 ? -1.222 -18.844 -30.203 1 91.38 173 ALA A O 1
ATOM 1278 N N . HIS A 1 174 ? 0.239 -20.438 -29.781 1 90.75 174 HIS A N 1
ATOM 1279 C CA . HIS A 1 174 ? -0.603 -21.516 -30.266 1 90.75 174 HIS A CA 1
ATOM 1280 C C . HIS A 1 174 ? -1.334 -22.203 -29.125 1 90.75 174 HIS A C 1
ATOM 1282 O O . HIS A 1 174 ? -1.73 -23.375 -29.25 1 90.75 174 HIS A O 1
ATOM 1288 N N . SER A 1 175 ? -1.522 -21.391 -28.078 1 95.5 175 SER A N 1
ATOM 1289 C CA . SER A 1 175 ? -2.201 -21.969 -26.922 1 95.5 175 SER A CA 1
ATOM 1290 C C . SER A 1 175 ? -3.715 -21.953 -27.109 1 95.5 175 SER A C 1
ATOM 1292 O O . SER A 1 175 ? -4.438 -22.672 -26.406 1 95.5 175 SER A O 1
ATOM 1294 N N . GLY A 1 176 ? -4.289 -21.047 -28.016 1 96.88 176 GLY A N 1
ATOM 1295 C CA . GLY A 1 176 ? -5.719 -20.844 -28.156 1 96.88 176 GLY A CA 1
ATOM 1296 C C . GLY A 1 176 ? -6.285 -19.875 -27.141 1 96.88 176 GLY A C 1
ATOM 1297 O O . GLY A 1 176 ? -7.504 -19.688 -27.047 1 96.88 176 GLY A O 1
ATOM 1298 N N . TYR A 1 177 ? -5.449 -19.188 -26.438 1 97.5 177 TYR A N 1
ATOM 1299 C CA . TYR A 1 177 ? -5.852 -18.266 -25.391 1 97.5 177 TYR A CA 1
ATOM 1300 C C . TYR A 1 177 ? -6.617 -17.078 -25.953 1 97.5 177 TYR A C 1
ATOM 1302 O O . TYR A 1 177 ? -6.207 -16.5 -26.953 1 97.5 177 TYR A O 1
ATOM 1310 N N . HIS A 1 178 ? -7.723 -16.688 -25.438 1 97.38 178 HIS A N 1
ATOM 1311 C CA . HIS A 1 178 ? -8.492 -15.461 -25.594 1 97.38 178 HIS A CA 1
ATOM 1312 C C . HIS A 1 178 ? -9.094 -15.008 -24.266 1 97.38 178 HIS A C 1
ATOM 1314 O O . HIS A 1 178 ? -9.711 -15.797 -23.562 1 97.38 178 HIS A O 1
ATOM 1320 N N . PRO A 1 179 ? -8.898 -13.812 -23.906 1 97.19 179 PRO A N 1
ATOM 1321 C CA . PRO A 1 179 ? -9.242 -13.398 -22.547 1 97.19 179 PRO A CA 1
ATOM 1322 C C . PRO A 1 179 ? -10.727 -13.57 -22.234 1 97.19 179 PRO A C 1
ATOM 1324 O O . PRO A 1 179 ? -11.109 -13.734 -21.078 1 97.19 179 PRO A O 1
ATOM 1327 N N . ASN A 1 180 ? -11.609 -13.492 -23.234 1 96.62 180 ASN A N 1
ATOM 1328 C CA . ASN A 1 180 ? -13.047 -13.617 -22.984 1 96.62 180 ASN A CA 1
ATOM 1329 C C . ASN A 1 180 ? -13.578 -14.977 -23.438 1 96.62 180 ASN A C 1
ATOM 1331 O O . ASN A 1 180 ? -14.328 -15.617 -22.703 1 96.62 180 ASN A O 1
ATOM 1335 N N . GLN A 1 181 ? -13.125 -15.523 -24.531 1 96.62 181 GLN A N 1
ATOM 1336 C CA . GLN A 1 181 ? -13.734 -16.688 -25.156 1 96.62 181 GLN A CA 1
ATOM 1337 C C . GLN A 1 181 ? -13.062 -17.969 -24.703 1 96.62 181 GLN A C 1
ATOM 1339 O O . GLN A 1 181 ? -13.688 -19.031 -24.703 1 96.62 181 GLN A O 1
ATOM 1344 N N . ASN A 1 182 ? -11.805 -17.844 -24.391 1 97.81 182 ASN A N 1
ATOM 1345 C CA . ASN A 1 182 ? -11.031 -19.016 -24 1 97.81 182 ASN A CA 1
ATOM 1346 C C . ASN A 1 182 ? -9.906 -18.641 -23.047 1 97.81 182 ASN A C 1
ATOM 1348 O O . ASN A 1 182 ? -8.727 -18.844 -23.344 1 97.81 182 ASN A O 1
ATOM 1352 N N . PRO A 1 183 ? -10.234 -18.141 -21.859 1 97.12 183 PRO A N 1
ATOM 1353 C CA . PRO A 1 183 ? -9.211 -17.641 -20.938 1 97.12 183 PRO A CA 1
ATOM 1354 C C . PRO A 1 183 ? -8.344 -18.766 -20.359 1 97.12 183 PRO A C 1
ATOM 1356 O O . PRO A 1 183 ? -7.258 -18.5 -19.828 1 97.12 183 PRO A O 1
ATOM 1359 N N . THR A 1 184 ? -8.797 -20 -20.391 1 97.81 184 THR A N 1
ATOM 1360 C CA . THR A 1 184 ? -8.086 -21.156 -19.859 1 97.81 184 THR A CA 1
ATOM 1361 C C . THR A 1 184 ? -8.156 -22.328 -20.828 1 97.81 184 THR A C 1
ATOM 1363 O O . THR A 1 184 ? -8.836 -23.328 -20.547 1 97.81 184 THR A O 1
ATOM 1366 N N . PRO A 1 185 ? -7.367 -22.281 -21.828 1 98.12 185 PRO A N 1
ATOM 1367 C CA . PRO A 1 185 ? -7.422 -23.359 -22.828 1 98.12 185 PRO A CA 1
ATOM 1368 C C . PRO A 1 185 ? -7.148 -24.734 -22.219 1 98.12 185 PRO A C 1
ATOM 1370 O O . PRO A 1 185 ? -6.164 -24.906 -21.5 1 98.12 185 PRO A O 1
ATOM 1373 N N . ALA A 1 186 ? -7.965 -25.656 -22.562 1 95.81 186 ALA A N 1
ATOM 1374 C CA . ALA A 1 186 ? -7.816 -27.016 -22.078 1 95.81 186 ALA A CA 1
ATOM 1375 C C . ALA A 1 186 ? -6.535 -27.656 -22.609 1 95.81 186 ALA A C 1
ATOM 1377 O O . ALA A 1 186 ? -6.184 -27.484 -23.781 1 95.81 186 ALA A O 1
ATOM 1378 N N . GLY A 1 187 ? -5.871 -28.281 -21.766 1 94.75 187 GLY A N 1
ATOM 1379 C CA . GLY A 1 187 ? -4.691 -29.031 -22.172 1 94.75 187 GLY A CA 1
ATOM 1380 C C . GLY A 1 187 ? -3.463 -28.156 -22.344 1 94.75 187 GLY A C 1
ATOM 1381 O O . GLY A 1 187 ? -2.465 -28.594 -22.922 1 94.75 187 GLY A O 1
ATOM 1382 N N . LEU A 1 188 ? -3.559 -26.953 -21.953 1 97.19 188 LEU A N 1
ATOM 1383 C CA . LEU A 1 188 ? -2.4 -26.062 -22.047 1 97.19 188 LEU A CA 1
ATOM 1384 C C . LEU A 1 188 ? -1.209 -26.656 -21.297 1 97.19 188 LEU A C 1
ATOM 1386 O O . LEU A 1 188 ? -1.296 -26.922 -20.094 1 97.19 188 LEU A O 1
ATOM 1390 N N . GLU A 1 189 ? -0.128 -26.875 -22.047 1 97.25 189 GLU A N 1
ATOM 1391 C CA . GLU A 1 189 ? 1.108 -27.312 -21.406 1 97.25 189 GLU A CA 1
ATOM 1392 C C . GLU A 1 189 ? 1.78 -26.188 -20.641 1 97.25 189 GLU A C 1
ATOM 1394 O O . GLU A 1 189 ? 1.835 -25.047 -21.125 1 97.25 189 GLU A O 1
ATOM 1399 N N . PRO A 1 190 ? 2.191 -26.547 -19.438 1 98.44 190 PRO A N 1
ATOM 1400 C CA . PRO A 1 190 ? 2.961 -25.516 -18.734 1 98.44 190 PRO A CA 1
ATOM 1401 C C . PRO A 1 190 ? 4.109 -24.953 -19.562 1 98.44 190 PRO A C 1
ATOM 1403 O O . PRO A 1 190 ? 4.668 -25.672 -20.406 1 98.44 190 PRO A O 1
ATOM 1406 N N . PHE A 1 191 ? 4.441 -23.672 -19.344 1 98.75 191 PHE A N 1
ATOM 1407 C CA . PHE A 1 191 ? 5.496 -23.047 -20.125 1 98.75 191 PHE A CA 1
ATOM 1408 C C . PHE A 1 191 ? 6.422 -22.219 -19.25 1 98.75 191 PHE A C 1
ATOM 1410 O O . PHE A 1 191 ? 5.977 -21.609 -18.266 1 98.75 191 PHE A O 1
ATOM 1417 N N . GLU A 1 192 ? 7.754 -22.234 -19.562 1 98.81 192 GLU A N 1
ATOM 1418 C CA . GLU A 1 192 ? 8.781 -21.562 -18.781 1 98.81 192 GLU A CA 1
ATOM 1419 C C . GLU A 1 192 ? 8.68 -20.047 -18.906 1 98.81 192 GLU A C 1
ATOM 1421 O O . GLU A 1 192 ? 8.562 -19.531 -20.016 1 98.81 192 GLU A O 1
ATOM 1426 N N . ILE A 1 193 ? 8.75 -19.344 -17.75 1 98.81 193 ILE A N 1
ATOM 1427 C CA . ILE A 1 193 ? 8.656 -17.891 -17.812 1 98.81 193 ILE A CA 1
ATOM 1428 C C . ILE A 1 193 ? 9.898 -17.266 -17.188 1 98.81 193 ILE A C 1
ATOM 1430 O O . ILE A 1 193 ? 10.156 -16.062 -17.359 1 98.81 193 ILE A O 1
ATOM 1434 N N . TYR A 1 194 ? 10.648 -18.016 -16.422 1 98.62 194 TYR A N 1
ATOM 1435 C CA . TYR A 1 194 ? 11.82 -17.5 -15.711 1 98.62 194 TYR A CA 1
ATOM 1436 C C . TYR A 1 194 ? 12.789 -18.625 -15.375 1 98.62 194 TYR A C 1
ATOM 1438 O O . TYR A 1 194 ? 12.367 -19.75 -15.086 1 98.62 194 TYR A O 1
ATOM 1446 N N . ARG A 1 195 ? 14.055 -18.344 -15.469 1 98.5 195 ARG A N 1
ATOM 1447 C CA . ARG A 1 195 ? 15.086 -19.297 -15.07 1 98.5 195 ARG A CA 1
ATOM 1448 C C . ARG A 1 195 ? 16.344 -18.578 -14.586 1 98.5 195 ARG A C 1
ATOM 1450 O O . ARG A 1 195 ? 16.75 -17.578 -15.172 1 98.5 195 ARG A O 1
ATOM 1457 N N . ASP A 1 196 ? 16.875 -19.016 -13.508 1 97.5 196 ASP A N 1
ATOM 1458 C CA . ASP A 1 196 ? 18.234 -18.672 -13.094 1 97.5 196 ASP A CA 1
ATOM 1459 C C . ASP A 1 196 ? 18.984 -19.906 -12.578 1 97.5 196 ASP A C 1
ATOM 1461 O O . ASP A 1 196 ? 18.625 -21.031 -12.906 1 97.5 196 ASP A O 1
ATOM 1465 N N . GLU A 1 197 ? 20.062 -19.734 -11.891 1 96.81 197 GLU A N 1
ATOM 1466 C CA . GLU A 1 197 ? 20.891 -20.875 -11.5 1 96.81 197 GLU A CA 1
ATOM 1467 C C . GLU A 1 197 ? 20.234 -21.688 -10.398 1 96.81 197 GLU A C 1
ATOM 1469 O O . GLU A 1 197 ? 20.641 -22.812 -10.117 1 96.81 197 GLU A O 1
ATOM 1474 N N . LEU A 1 198 ? 19.125 -21.172 -9.828 1 96.94 198 LEU A N 1
ATOM 1475 C CA . LEU A 1 198 ? 18.562 -21.812 -8.641 1 96.94 198 LEU A CA 1
ATOM 1476 C C . LEU A 1 198 ? 17.188 -22.406 -8.953 1 96.94 198 LEU A C 1
ATOM 1478 O O . LEU A 1 198 ? 16.781 -23.406 -8.344 1 96.94 198 LEU A O 1
ATOM 1482 N N . VAL A 1 199 ? 16.469 -21.734 -9.898 1 98.31 199 VAL A N 1
ATOM 1483 C CA . VAL A 1 199 ? 15.086 -22.141 -10.094 1 98.31 199 VAL A CA 1
ATOM 1484 C C . VAL A 1 199 ? 14.734 -22.094 -11.578 1 98.31 199 VAL A C 1
ATOM 1486 O O . VAL A 1 199 ? 15.359 -21.359 -12.344 1 98.31 199 VAL A O 1
ATOM 1489 N N . THR A 1 200 ? 13.852 -22.938 -11.945 1 98.81 200 THR A N 1
ATOM 1490 C CA . THR A 1 200 ? 13.039 -22.766 -13.141 1 98.81 200 THR A CA 1
ATOM 1491 C C . THR A 1 200 ? 11.578 -22.516 -12.766 1 98.81 200 THR A C 1
ATOM 1493 O O . THR A 1 200 ? 10.984 -23.281 -12 1 98.81 200 THR A O 1
ATOM 1496 N N . VAL A 1 201 ? 11.023 -21.422 -13.266 1 98.94 201 VAL A N 1
ATOM 1497 C CA . VAL A 1 201 ? 9.633 -21.094 -12.992 1 98.94 201 VAL A CA 1
ATOM 1498 C C . VAL A 1 201 ? 8.781 -21.344 -14.234 1 98.94 201 VAL A C 1
ATOM 1500 O O . VAL A 1 201 ? 9.047 -20.797 -15.297 1 98.94 201 VAL A O 1
ATOM 1503 N N . THR A 1 202 ? 7.777 -22.203 -14.086 1 98.88 202 THR A N 1
ATOM 1504 C CA . THR A 1 202 ? 6.801 -22.484 -15.133 1 98.88 202 THR A CA 1
ATOM 1505 C C . THR A 1 202 ? 5.418 -21.984 -14.734 1 98.88 202 THR A C 1
ATOM 1507 O O . THR A 1 202 ? 5.098 -21.922 -13.539 1 98.88 202 THR A O 1
ATOM 1510 N N . ALA A 1 203 ? 4.699 -21.562 -15.742 1 98.88 203 ALA A N 1
ATOM 1511 C CA . ALA A 1 203 ? 3.359 -21.031 -15.523 1 98.88 203 ALA A CA 1
ATOM 1512 C C . ALA A 1 203 ? 2.318 -21.812 -16.312 1 98.88 203 ALA A C 1
ATOM 1514 O O . ALA A 1 203 ? 2.66 -22.547 -17.234 1 98.88 203 ALA A O 1
ATOM 1515 N N . THR A 1 204 ? 1.124 -21.75 -15.93 1 98.88 204 THR A N 1
ATOM 1516 C CA . THR A 1 204 ? -0.052 -22.125 -16.703 1 98.88 204 THR A CA 1
ATOM 1517 C C . THR A 1 204 ? -1.183 -21.125 -16.5 1 98.88 204 THR A C 1
ATOM 1519 O O . THR A 1 204 ? -1.05 -20.172 -15.719 1 98.88 204 THR A O 1
ATOM 1522 N N . LEU A 1 205 ? -2.188 -21.203 -17.328 1 98.81 205 LEU A N 1
ATOM 1523 C CA . LEU A 1 205 ? -3.395 -20.406 -17.188 1 98.81 205 LEU A CA 1
ATOM 1524 C C . LEU A 1 205 ? -4.445 -21.141 -16.359 1 98.81 205 LEU A C 1
ATOM 1526 O O . LEU A 1 205 ? -4.703 -22.328 -16.594 1 98.81 205 LEU A O 1
ATOM 1530 N N . VAL A 1 206 ? -4.992 -20.438 -15.352 1 98.69 206 VAL A N 1
ATOM 1531 C CA . VAL A 1 206 ? -5.996 -21.062 -14.492 1 98.69 206 VAL A CA 1
ATOM 1532 C C . VAL A 1 206 ? -7.328 -20.344 -14.641 1 98.69 206 VAL A C 1
ATOM 1534 O O . VAL A 1 206 ? -7.41 -19.312 -15.328 1 98.69 206 VAL A O 1
ATOM 1537 N N . GLN A 1 207 ? -8.391 -20.906 -14.016 1 97.56 207 GLN A N 1
ATOM 1538 C CA . GLN A 1 207 ? -9.766 -20.422 -14.195 1 97.56 207 GLN A CA 1
ATOM 1539 C C . GLN A 1 207 ? -10.148 -19.438 -13.102 1 97.56 207 GLN A C 1
ATOM 1541 O O . GLN A 1 207 ? -10.594 -19.844 -12.023 1 97.56 207 GLN A O 1
ATOM 1546 N N . HIS A 1 208 ? -10.109 -18.109 -13.438 1 97.06 208 HIS A N 1
ATOM 1547 C CA . HIS A 1 208 ? -10.492 -17.062 -12.5 1 97.06 208 HIS A CA 1
ATOM 1548 C C . HIS A 1 208 ? -11.289 -15.969 -13.195 1 97.06 208 HIS A C 1
ATOM 1550 O O . HIS A 1 208 ? -10.914 -14.797 -13.148 1 97.06 208 HIS A O 1
ATOM 1556 N N . PRO A 1 209 ? -12.453 -16.328 -13.828 1 93.12 209 PRO A N 1
ATOM 1557 C CA . PRO A 1 209 ? -13.219 -15.312 -14.555 1 93.12 209 PRO A CA 1
ATOM 1558 C C . PRO A 1 209 ? -13.797 -14.234 -13.633 1 93.12 209 PRO A C 1
ATOM 1560 O O . PRO A 1 209 ? -14.086 -14.508 -12.469 1 93.12 209 PRO A O 1
ATOM 1563 N N . PRO A 1 210 ? -13.984 -12.992 -14.117 1 92.44 210 PRO A N 1
ATOM 1564 C CA . PRO A 1 210 ? -13.695 -12.602 -15.5 1 92.44 210 PRO A CA 1
ATOM 1565 C C . PRO A 1 210 ? -12.25 -12.18 -15.711 1 92.44 210 PRO A C 1
ATOM 1567 O O . PRO A 1 210 ? -11.859 -11.828 -16.828 1 92.44 210 PRO A O 1
ATOM 1570 N N . ILE A 1 211 ? -11.43 -12.242 -14.68 1 95.19 211 ILE A N 1
ATOM 1571 C CA . ILE A 1 211 ? -10.062 -11.75 -14.812 1 95.19 211 ILE A CA 1
ATOM 1572 C C . ILE A 1 211 ? -9.25 -12.695 -15.695 1 95.19 211 ILE A C 1
ATOM 1574 O O . ILE A 1 211 ? -9.375 -13.914 -15.586 1 95.19 211 ILE A O 1
ATOM 1578 N N . ALA A 1 212 ? -8.57 -12.156 -16.609 1 96.69 212 ALA A N 1
ATOM 1579 C CA . ALA A 1 212 ? -7.66 -12.859 -17.516 1 96.69 212 ALA A CA 1
ATOM 1580 C C . ALA A 1 212 ? -6.531 -11.953 -17.984 1 96.69 212 ALA A C 1
ATOM 1582 O O . ALA A 1 212 ? -6.727 -10.742 -18.141 1 96.69 212 ALA A O 1
ATOM 1583 N N . PRO A 1 213 ? -5.336 -12.43 -18.156 1 98.25 213 PRO A N 1
ATOM 1584 C CA . PRO A 1 213 ? -4.918 -13.789 -17.797 1 98.25 213 PRO A CA 1
ATOM 1585 C C . PRO A 1 213 ? -4.773 -13.977 -16.297 1 98.25 213 PRO A C 1
ATOM 1587 O O . PRO A 1 213 ? -4.539 -13.008 -15.562 1 98.25 213 PRO A O 1
ATOM 1590 N N . ALA A 1 214 ? -5.004 -15.117 -15.773 1 98.75 214 ALA A N 1
ATOM 1591 C CA . ALA A 1 214 ? -4.703 -15.578 -14.422 1 98.75 214 ALA A CA 1
ATOM 1592 C C . ALA A 1 214 ? -3.752 -16.766 -14.445 1 98.75 214 ALA A C 1
ATOM 1594 O O . ALA A 1 214 ? -3.963 -17.719 -15.195 1 98.75 214 ALA A O 1
ATOM 1595 N N . PHE A 1 215 ? -2.715 -16.703 -13.617 1 98.94 215 PHE A N 1
ATOM 1596 C CA . PHE A 1 215 ? -1.654 -17.703 -13.711 1 98.94 215 PHE A CA 1
ATOM 1597 C C . PHE A 1 215 ? -1.526 -18.484 -12.406 1 98.94 215 PHE A C 1
ATOM 1599 O O . PHE A 1 215 ? -1.846 -17.969 -11.336 1 98.94 215 PHE A O 1
ATOM 1606 N N . ALA A 1 216 ? -1.077 -19.719 -12.516 1 98.94 216 ALA A N 1
ATOM 1607 C CA . ALA A 1 216 ? -0.39 -20.484 -11.477 1 98.94 216 ALA A CA 1
ATOM 1608 C C . ALA A 1 216 ? 1.095 -20.625 -11.797 1 98.94 216 ALA A C 1
ATOM 1610 O O . ALA A 1 216 ? 1.492 -20.594 -12.961 1 98.94 216 ALA A O 1
ATOM 1611 N N . PHE A 1 217 ? 1.892 -20.797 -10.758 1 98.94 217 PHE A N 1
ATOM 1612 C CA . PHE A 1 217 ? 3.332 -20.922 -10.945 1 98.94 217 PHE A CA 1
ATOM 1613 C C . PHE A 1 217 ? 3.875 -22.156 -10.258 1 98.94 217 PHE A C 1
ATOM 1615 O O . PHE A 1 217 ? 3.402 -22.531 -9.18 1 98.94 217 PHE A O 1
ATOM 1622 N N . ARG A 1 218 ? 4.863 -22.75 -10.859 1 98.94 218 ARG A N 1
ATOM 1623 C CA . ARG A 1 218 ? 5.656 -23.812 -10.234 1 98.94 218 ARG A CA 1
ATOM 1624 C C . ARG A 1 218 ? 7.137 -23.453 -10.234 1 98.94 218 ARG A C 1
ATOM 1626 O O . ARG A 1 218 ? 7.676 -23 -11.242 1 98.94 218 ARG A O 1
ATOM 1633 N N . PHE A 1 219 ? 7.695 -23.531 -9.102 1 98.94 219 PHE A N 1
ATOM 1634 C CA . PHE A 1 219 ? 9.133 -23.391 -8.938 1 98.94 219 PHE A CA 1
ATOM 1635 C C . PHE A 1 219 ? 9.805 -24.75 -8.797 1 98.94 219 PHE A C 1
ATOM 1637 O O . PHE A 1 219 ? 9.531 -25.484 -7.844 1 98.94 219 PHE A O 1
ATOM 1644 N N . ASP A 1 220 ? 10.633 -25.078 -9.742 1 98.75 220 ASP A N 1
ATOM 1645 C CA . ASP A 1 220 ? 11.461 -26.281 -9.648 1 98.75 220 ASP A CA 1
ATOM 1646 C C . ASP A 1 220 ? 12.891 -25.938 -9.242 1 98.75 220 ASP A C 1
ATOM 1648 O O . ASP A 1 220 ? 13.508 -25.047 -9.82 1 98.75 220 ASP A O 1
ATOM 1652 N N . THR A 1 221 ? 13.32 -26.594 -8.25 1 97.88 221 THR A N 1
ATOM 1653 C CA . THR A 1 221 ? 14.703 -26.484 -7.797 1 97.88 221 THR A CA 1
ATOM 1654 C C . THR A 1 221 ? 15.391 -27.844 -7.785 1 97.88 221 THR A C 1
ATOM 1656 O O . THR A 1 221 ? 14.758 -28.859 -8.062 1 97.88 221 THR A O 1
ATOM 1659 N N . GLU A 1 222 ? 16.703 -27.859 -7.48 1 95.19 222 GLU A N 1
ATOM 1660 C CA . GLU A 1 222 ? 17.422 -29.125 -7.367 1 95.19 222 GLU A CA 1
ATOM 1661 C C . GLU A 1 222 ? 16.906 -29.953 -6.207 1 95.19 222 GLU A C 1
ATOM 1663 O O . GLU A 1 222 ? 16.953 -31.188 -6.25 1 95.19 222 GLU A O 1
ATOM 1668 N N . GLU A 1 223 ? 16.297 -29.266 -5.277 1 96 223 GLU A N 1
ATOM 1669 C CA . GLU A 1 223 ? 16.016 -29.953 -4.016 1 96 223 GLU A CA 1
ATOM 1670 C C . GLU A 1 223 ? 14.516 -30.141 -3.812 1 96 223 GLU A C 1
ATOM 1672 O O . GLU A 1 223 ? 14.094 -30.75 -2.826 1 96 223 GLU A O 1
ATOM 1677 N N . GLY A 1 224 ? 13.711 -29.672 -4.715 1 97.5 224 GLY A N 1
ATOM 1678 C CA . GLY A 1 224 ? 12.266 -29.781 -4.555 1 97.5 224 GLY A CA 1
ATOM 1679 C C . GLY A 1 224 ? 11.5 -28.797 -5.418 1 97.5 224 GLY A C 1
ATOM 1680 O O . GLY A 1 224 ? 12.094 -28 -6.141 1 97.5 224 GLY A O 1
ATOM 1681 N N . SER A 1 225 ? 10.18 -28.984 -5.332 1 98.56 225 SER A N 1
ATOM 1682 C CA . SER A 1 225 ? 9.32 -28.125 -6.141 1 98.56 225 SER A CA 1
ATOM 1683 C C . SER A 1 225 ? 8.125 -27.609 -5.332 1 98.56 225 SER A C 1
ATOM 1685 O O . SER A 1 225 ? 7.664 -28.297 -4.414 1 98.56 225 SER A O 1
ATOM 1687 N N . VAL A 1 226 ? 7.707 -26.422 -5.648 1 98.88 226 VAL A N 1
ATOM 1688 C CA . VAL A 1 226 ? 6.508 -25.828 -5.051 1 98.88 226 VAL A CA 1
ATOM 1689 C C . VAL A 1 226 ? 5.625 -25.234 -6.145 1 98.88 226 VAL A C 1
ATOM 1691 O O . VAL A 1 226 ? 6.125 -24.609 -7.086 1 98.88 226 VAL A O 1
ATOM 1694 N N . THR A 1 227 ? 4.371 -25.547 -6.102 1 98.94 227 THR A N 1
ATOM 1695 C CA . THR A 1 227 ? 3.369 -24.984 -7.004 1 98.94 227 THR A CA 1
ATOM 1696 C C . THR A 1 227 ? 2.41 -24.062 -6.25 1 98.94 227 THR A C 1
ATOM 1698 O O . THR A 1 227 ? 1.966 -24.391 -5.148 1 98.94 227 THR A O 1
ATOM 1701 N N . ILE A 1 228 ? 2.133 -22.922 -6.785 1 98.94 228 ILE A N 1
ATOM 1702 C CA . ILE A 1 228 ? 1.236 -21.922 -6.207 1 98.94 228 ILE A CA 1
ATOM 1703 C C . ILE A 1 228 ? 0.08 -21.656 -7.168 1 98.94 228 ILE A C 1
ATOM 1705 O O . ILE A 1 228 ? 0.295 -21.203 -8.297 1 98.94 228 ILE A O 1
ATOM 1709 N N . SER A 1 229 ? -1.078 -21.812 -6.762 1 98.88 229 SER A N 1
ATOM 1710 C CA . SER A 1 229 ? -2.236 -21.922 -7.645 1 98.88 229 SER A CA 1
ATOM 1711 C C . SER A 1 229 ? -2.66 -20.562 -8.164 1 98.88 229 SER A C 1
ATOM 1713 O O . SER A 1 229 ? -3.275 -20.453 -9.227 1 98.88 229 SER A O 1
ATOM 1715 N N . GLY A 1 230 ? -2.357 -19.422 -7.371 1 98.38 230 GLY A N 1
ATOM 1716 C CA . GLY A 1 230 ? -3.141 -18.219 -7.598 1 98.38 230 GLY A CA 1
ATOM 1717 C C . GLY A 1 230 ? -4.613 -18.406 -7.273 1 98.38 230 GLY A C 1
ATOM 1718 O O . GLY A 1 230 ? -4.984 -19.312 -6.531 1 98.38 230 GLY A O 1
ATOM 1719 N N . ASP A 1 231 ? -5.445 -17.438 -7.723 1 98.5 231 ASP A N 1
ATOM 1720 C CA . ASP A 1 231 ? -6.887 -17.609 -7.59 1 98.5 231 ASP A CA 1
ATOM 1721 C C . ASP A 1 231 ? -7.457 -18.438 -8.742 1 98.5 231 ASP A C 1
ATOM 1723 O O . ASP A 1 231 ? -7.137 -18.188 -9.906 1 98.5 231 ASP A O 1
ATOM 1727 N N . THR A 1 232 ? -8.258 -19.406 -8.398 1 98.44 232 THR A N 1
ATOM 1728 C CA . THR A 1 232 ? -8.75 -20.266 -9.469 1 98.44 232 THR A CA 1
ATOM 1729 C C . THR A 1 232 ? -9.938 -21.094 -8.992 1 98.44 232 THR A C 1
ATOM 1731 O O . THR A 1 232 ? -9.977 -21.547 -7.848 1 98.44 232 THR A O 1
ATOM 1734 N N . ALA A 1 233 ? -10.859 -21.281 -9.875 1 97.62 233 ALA A N 1
ATOM 1735 C CA . ALA A 1 233 ? -11.773 -22.422 -9.766 1 97.62 233 ALA A CA 1
ATOM 1736 C C . ALA A 1 233 ? -11.062 -23.734 -10.062 1 97.62 233 ALA A C 1
ATOM 1738 O O . ALA A 1 233 ? -9.898 -23.734 -10.461 1 97.62 233 ALA A O 1
ATOM 1739 N N . PRO A 1 234 ? -11.719 -24.891 -9.695 1 97.81 234 PRO A N 1
ATOM 1740 C CA . PRO A 1 234 ? -11.07 -26.141 -10.062 1 97.81 234 PRO A CA 1
ATOM 1741 C C . PRO A 1 234 ? -10.594 -26.156 -11.508 1 97.81 234 PRO A C 1
ATOM 1743 O O . PRO A 1 234 ? -11.359 -25.844 -12.422 1 97.81 234 PRO A O 1
ATOM 1746 N N . CYS A 1 235 ? -9.336 -26.469 -11.719 1 98.06 235 CYS A N 1
ATOM 1747 C CA . CYS A 1 235 ? -8.719 -26.281 -13.031 1 98.06 235 CYS A CA 1
ATOM 1748 C C . CYS A 1 235 ? -7.746 -27.422 -13.336 1 98.06 235 CYS A C 1
ATOM 1750 O O . CYS A 1 235 ? -6.77 -27.609 -12.609 1 98.06 235 CYS A O 1
ATOM 1752 N N . GLN A 1 236 ? -7.949 -28.094 -14.438 1 98.5 236 GLN A N 1
ATOM 1753 C CA . GLN A 1 236 ? -7.102 -29.219 -14.82 1 98.5 236 GLN A CA 1
ATOM 1754 C C . GLN A 1 236 ? -5.703 -28.75 -15.211 1 98.5 236 GLN A C 1
ATOM 1756 O O . GLN A 1 236 ? -4.715 -29.453 -14.969 1 98.5 236 GLN A O 1
ATOM 1761 N N . ASN A 1 237 ? -5.59 -27.531 -15.789 1 98.75 237 ASN A N 1
ATOM 1762 C CA . ASN A 1 237 ? -4.273 -26.984 -16.078 1 98.75 237 ASN A CA 1
ATOM 1763 C C . ASN A 1 237 ? -3.398 -26.922 -14.836 1 98.75 237 ASN A C 1
ATOM 1765 O O . ASN A 1 237 ? -2.189 -27.156 -14.906 1 98.75 237 ASN A O 1
ATOM 1769 N N . LEU A 1 238 ? -3.992 -26.578 -13.703 1 98.81 238 LEU A N 1
ATOM 1770 C CA . LEU A 1 238 ? -3.262 -26.547 -12.438 1 98.81 238 LEU A CA 1
ATOM 1771 C C . LEU A 1 238 ? -2.783 -27.938 -12.047 1 98.81 238 LEU A C 1
ATOM 1773 O O . LEU A 1 238 ? -1.658 -28.109 -11.57 1 98.81 238 LEU A O 1
ATOM 1777 N N . VAL A 1 239 ? -3.645 -28.906 -12.227 1 98.88 239 VAL A N 1
ATOM 1778 C CA . VAL A 1 239 ? -3.279 -30.281 -11.914 1 98.88 239 VAL A CA 1
ATOM 1779 C C . VAL A 1 239 ? -2.059 -30.703 -12.734 1 98.88 239 VAL A C 1
ATOM 1781 O O . VAL A 1 239 ? -1.118 -31.297 -12.203 1 98.88 239 VAL A O 1
ATOM 1784 N N . THR A 1 240 ? -2.102 -30.344 -14.008 1 98.88 240 THR A N 1
ATOM 1785 C CA . THR A 1 240 ? -0.984 -30.656 -14.891 1 98.88 240 THR A CA 1
ATOM 1786 C C . THR A 1 240 ? 0.29 -29.969 -14.414 1 98.88 240 THR A C 1
ATOM 1788 O O . THR A 1 240 ? 1.352 -30.594 -14.344 1 98.88 240 THR A O 1
ATOM 1791 N N . LEU A 1 241 ? 0.256 -28.734 -14.062 1 98.88 241 LEU A N 1
ATOM 1792 C CA . LEU A 1 241 ? 1.403 -27.969 -13.594 1 98.88 241 LEU A CA 1
ATOM 1793 C C . LEU A 1 241 ? 1.949 -28.547 -12.289 1 98.88 241 LEU A C 1
ATOM 1795 O O . LEU A 1 241 ? 3.164 -28.578 -12.078 1 98.88 241 LEU A O 1
ATOM 1799 N N . ALA A 1 242 ? 1.062 -28.984 -11.391 1 98.88 242 ALA A N 1
ATOM 1800 C CA . ALA A 1 242 ? 1.403 -29.359 -10.023 1 98.88 242 ALA A CA 1
ATOM 1801 C C . ALA A 1 242 ? 1.761 -30.844 -9.93 1 98.88 242 ALA A C 1
ATOM 1803 O O . ALA A 1 242 ? 1.952 -31.375 -8.836 1 98.88 242 ALA A O 1
ATOM 1804 N N . ARG A 1 243 ? 1.781 -31.547 -11.062 1 98.69 243 ARG A N 1
ATOM 1805 C CA . ARG A 1 243 ? 2.006 -33 -11.039 1 98.69 243 ARG A CA 1
ATOM 1806 C C . ARG A 1 243 ? 3.25 -33.344 -10.219 1 98.69 243 ARG A C 1
ATOM 1808 O O . ARG A 1 243 ? 4.348 -32.844 -10.523 1 98.69 243 ARG A O 1
ATOM 1815 N N . ASP A 1 244 ? 3.076 -34.094 -9.195 1 98.19 244 ASP A N 1
ATOM 1816 C CA . ASP A 1 244 ? 4.105 -34.656 -8.32 1 98.19 244 ASP A CA 1
ATOM 1817 C C . ASP A 1 244 ? 4.887 -33.562 -7.621 1 98.19 244 ASP A C 1
ATOM 1819 O O . ASP A 1 244 ? 6.086 -33.688 -7.367 1 98.19 244 ASP A O 1
ATOM 1823 N N . THR A 1 245 ? 4.281 -32.375 -7.453 1 98.62 245 THR A N 1
ATOM 1824 C CA . THR A 1 245 ? 4.922 -31.297 -6.719 1 98.62 245 THR A CA 1
ATOM 1825 C C . THR A 1 245 ? 5.137 -31.688 -5.258 1 98.62 245 THR A C 1
ATOM 1827 O O . THR A 1 245 ? 4.352 -32.469 -4.691 1 98.62 245 THR A O 1
ATOM 1830 N N . ASP A 1 246 ? 6.227 -31.172 -4.656 1 98.62 246 ASP A N 1
ATOM 1831 C CA . ASP A 1 246 ? 6.5 -31.453 -3.25 1 98.62 246 ASP A CA 1
ATOM 1832 C C . ASP A 1 246 ? 5.566 -30.656 -2.342 1 98.62 246 ASP A C 1
ATOM 1834 O O . ASP A 1 246 ? 5.156 -31.141 -1.286 1 98.62 246 ASP A O 1
ATOM 1838 N N . LEU A 1 247 ? 5.219 -29.453 -2.717 1 98.81 247 LEU A N 1
ATOM 1839 C CA . LEU A 1 247 ? 4.305 -28.594 -1.984 1 98.81 247 LEU A CA 1
ATOM 1840 C C . LEU A 1 247 ? 3.369 -27.859 -2.939 1 98.81 247 LEU A C 1
ATOM 1842 O O . LEU A 1 247 ? 3.818 -27.25 -3.914 1 98.81 247 LEU A O 1
ATOM 1846 N N . LEU A 1 248 ? 2.107 -28 -2.729 1 98.94 248 LEU A N 1
ATOM 1847 C CA . LEU A 1 248 ? 1.091 -27.203 -3.418 1 98.94 248 LEU A CA 1
ATOM 1848 C C . LEU A 1 248 ? 0.45 -26.203 -2.471 1 98.94 248 LEU A C 1
ATOM 1850 O O . LEU A 1 248 ? -0.134 -26.578 -1.454 1 98.94 248 LEU A O 1
ATOM 1854 N N . LEU A 1 249 ? 0.656 -24.938 -2.695 1 98.94 249 LEU A N 1
ATOM 1855 C CA . LEU A 1 249 ? -0.154 -23.906 -2.066 1 98.94 249 LEU A CA 1
ATOM 1856 C C . LEU A 1 249 ? -1.389 -23.594 -2.906 1 98.94 249 LEU A C 1
ATOM 1858 O O . LEU A 1 249 ? -1.27 -23.141 -4.047 1 98.94 249 LEU A O 1
ATOM 1862 N N . HIS A 1 250 ? -2.541 -23.828 -2.414 1 98.88 250 HIS A N 1
ATOM 1863 C CA . HIS A 1 250 ? -3.783 -23.656 -3.156 1 98.88 250 HIS A CA 1
ATOM 1864 C C . HIS A 1 250 ? -4.727 -22.703 -2.438 1 98.88 250 HIS A C 1
ATOM 1866 O O . HIS A 1 250 ? -4.883 -22.781 -1.217 1 98.88 250 HIS A O 1
ATOM 1872 N N . GLU A 1 251 ? -5.34 -21.797 -3.166 1 98.56 251 GLU A N 1
ATOM 1873 C CA . GLU A 1 251 ? -6.336 -20.922 -2.566 1 98.56 251 GLU A CA 1
ATOM 1874 C C . GLU A 1 251 ? -7.539 -21.703 -2.061 1 98.56 251 GLU A C 1
ATOM 1876 O O . GLU A 1 251 ? -7.797 -22.812 -2.518 1 98.56 251 GLU A O 1
ATOM 1881 N N . ALA A 1 252 ? -8.203 -21.125 -1.117 1 97.62 252 ALA A N 1
ATOM 1882 C CA . ALA A 1 252 ? -9.453 -21.734 -0.657 1 97.62 252 ALA A CA 1
ATOM 1883 C C . ALA A 1 252 ? -10.438 -20.656 -0.196 1 97.62 252 ALA A C 1
ATOM 1885 O O . ALA A 1 252 ? -10.047 -19.688 0.443 1 97.62 252 ALA A O 1
ATOM 1886 N N . ILE A 1 253 ? -11.648 -20.875 -0.524 1 95.81 253 ILE A N 1
ATOM 1887 C CA . ILE A 1 253 ? -12.719 -19.984 -0.074 1 95.81 253 ILE A CA 1
ATOM 1888 C C . ILE A 1 253 ? -13.711 -20.781 0.775 1 95.81 253 ILE A C 1
ATOM 1890 O O . ILE A 1 253 ? -13.961 -21.969 0.517 1 95.81 253 ILE A O 1
ATOM 1894 N N . ASP A 1 254 ? -14.25 -20.156 1.801 1 94 254 ASP A N 1
ATOM 1895 C CA . ASP A 1 254 ? -15.312 -20.719 2.635 1 94 254 ASP A CA 1
ATOM 1896 C C . ASP A 1 254 ? -16.688 -20.406 2.066 1 94 254 ASP A C 1
ATOM 1898 O O . ASP A 1 254 ? -17.281 -19.359 2.398 1 94 254 ASP A O 1
ATOM 1902 N N . PHE A 1 255 ? -17.172 -21.312 1.305 1 90 255 PHE A N 1
ATOM 1903 C CA . PHE A 1 255 ? -18.422 -21.047 0.605 1 90 255 PHE A CA 1
ATOM 1904 C C . PHE A 1 255 ? -19.578 -20.953 1.589 1 90 255 PHE A C 1
ATOM 1906 O O . PHE A 1 255 ? -20.594 -20.297 1.306 1 90 255 PHE A O 1
ATOM 1913 N N . GLU A 1 256 ? -19.438 -21.625 2.705 1 88.62 256 GLU A N 1
ATOM 1914 C CA . GLU A 1 256 ? -20.469 -21.469 3.732 1 88.62 256 GLU A CA 1
ATOM 1915 C C . GLU A 1 256 ? -20.516 -20.047 4.254 1 88.62 256 GLU A C 1
ATOM 1917 O O . GLU A 1 256 ? -21.594 -19.484 4.457 1 88.62 256 GLU A O 1
ATOM 1922 N N . TRP A 1 257 ? -19.406 -19.5 4.449 1 84.81 257 TRP A N 1
ATOM 1923 C CA . TRP A 1 257 ? -19.344 -18.094 4.848 1 84.81 257 TRP A CA 1
ATOM 1924 C C . TRP A 1 257 ? -19.938 -17.203 3.766 1 84.81 257 TRP A C 1
ATOM 1926 O O . TRP A 1 257 ? -20.672 -16.266 4.066 1 84.81 257 TRP A O 1
ATOM 1936 N N . VAL A 1 258 ? -19.594 -17.438 2.562 1 84 258 VAL A N 1
ATOM 1937 C CA . VAL A 1 258 ? -20.094 -16.641 1.441 1 84 258 VAL A CA 1
ATOM 1938 C C . VAL A 1 258 ? -21.625 -16.656 1.443 1 84 258 VAL A C 1
ATOM 1940 O O . VAL A 1 258 ? -22.266 -15.609 1.289 1 84 258 VAL A O 1
ATOM 1943 N N . GLN A 1 259 ? -22.125 -17.797 1.682 1 83.75 259 GLN A N 1
ATOM 1944 C CA . GLN A 1 259 ? -23.562 -17.938 1.719 1 83.75 259 GLN A CA 1
ATOM 1945 C C . GLN A 1 259 ? -24.172 -17.156 2.883 1 83.75 259 GLN A C 1
ATOM 1947 O O . GLN A 1 259 ? -25.188 -16.484 2.723 1 83.75 259 GLN A O 1
ATOM 1952 N N . ARG A 1 260 ? -23.578 -17.203 3.996 1 80.75 260 ARG A N 1
ATOM 1953 C CA . ARG A 1 260 ? -24.062 -16.5 5.18 1 80.75 260 ARG A CA 1
ATOM 1954 C C . ARG A 1 260 ? -23.922 -14.992 5.02 1 80.75 260 ARG A C 1
ATOM 1956 O O . ARG A 1 260 ? -24.812 -14.242 5.418 1 80.75 260 ARG A O 1
ATOM 1963 N N . ALA A 1 261 ? -22.859 -14.547 4.438 1 76.31 261 ALA A N 1
ATOM 1964 C CA . ALA A 1 261 ? -22.531 -13.125 4.344 1 76.31 261 ALA A CA 1
ATOM 1965 C C . ALA A 1 261 ? -23.422 -12.43 3.312 1 76.31 261 ALA A C 1
ATOM 1967 O O . ALA A 1 261 ? -23.828 -11.281 3.51 1 76.31 261 ALA A O 1
ATOM 1968 N N . TYR A 1 262 ? -23.703 -13.102 2.24 1 73.5 262 TYR A N 1
ATOM 1969 C CA . TYR A 1 262 ? -24.375 -12.43 1.13 1 73.5 262 TYR A CA 1
ATOM 1970 C C . TYR A 1 262 ? -25.781 -12.969 0.925 1 73.5 262 TYR A C 1
ATOM 1972 O O . TYR A 1 262 ? -26.625 -12.32 0.296 1 73.5 262 TYR A O 1
ATOM 1980 N N . GLY A 1 263 ? -26.047 -14.148 1.379 1 70.75 263 GLY A N 1
ATOM 1981 C CA . GLY A 1 263 ? -27.281 -14.859 1.062 1 70.75 263 GLY A CA 1
ATOM 1982 C C . GLY A 1 263 ? -28.531 -14.164 1.576 1 70.75 263 GLY A C 1
ATOM 1983 O O . GLY A 1 263 ? -29.578 -14.211 0.938 1 70.75 263 GLY A O 1
ATOM 1984 N N . SER A 1 264 ? -28.312 -13.484 2.652 1 69.06 264 SER A N 1
ATOM 1985 C CA . SER A 1 264 ? -29.484 -12.898 3.289 1 69.06 264 SER A CA 1
ATOM 1986 C C . SER A 1 264 ? -29.75 -11.484 2.771 1 69.06 264 SER A C 1
ATOM 1988 O O . SER A 1 264 ? -30.812 -10.922 3.004 1 69.06 264 SER A O 1
ATOM 1990 N N . LEU A 1 265 ? -28.859 -10.898 2.037 1 72.94 265 LEU A N 1
ATOM 1991 C CA . LEU A 1 265 ? -28.984 -9.508 1.621 1 72.94 265 LEU A CA 1
ATOM 1992 C C . LEU A 1 265 ? -30.047 -9.359 0.525 1 72.94 265 LEU A C 1
ATOM 1994 O O . LEU A 1 265 ? -30.688 -8.312 0.414 1 72.94 265 LEU A O 1
ATOM 1998 N N . GLY A 1 266 ? -30.172 -10.32 -0.21 1 69 266 GLY A N 1
ATOM 1999 C CA . GLY A 1 266 ? -31.234 -10.352 -1.196 1 69 266 GLY A CA 1
ATOM 2000 C C . GLY A 1 266 ? -31.094 -9.289 -2.268 1 69 266 GLY A C 1
ATOM 2001 O O . GLY A 1 266 ? -32.094 -8.812 -2.816 1 69 266 GLY A O 1
ATOM 2002 N N . THR A 1 267 ? -29.891 -8.758 -2.428 1 74.81 267 THR A N 1
ATOM 2003 C CA . THR A 1 267 ? -29.656 -7.754 -3.461 1 74.81 267 THR A CA 1
ATOM 2004 C C . THR A 1 267 ? -29.016 -8.383 -4.691 1 74.81 267 THR A C 1
ATOM 2006 O O . THR A 1 267 ? -28.438 -9.477 -4.613 1 74.81 267 THR A O 1
ATOM 2009 N N . GLU A 1 268 ? -29.234 -7.684 -5.75 1 74.31 268 GLU A N 1
ATOM 2010 C CA . GLU A 1 268 ? -28.609 -8.148 -6.984 1 74.31 268 GLU A CA 1
ATOM 2011 C C . GLU A 1 268 ? -27.094 -8.18 -6.855 1 74.31 268 GLU A C 1
ATOM 2013 O O . GLU A 1 268 ? -26.438 -9.102 -7.352 1 74.31 268 GLU A O 1
ATOM 2018 N N . GLU A 1 269 ? -26.562 -7.27 -6.191 1 72.31 269 GLU A N 1
ATOM 2019 C CA . GLU A 1 269 ? -25.125 -7.203 -5.957 1 72.31 269 GLU A CA 1
ATOM 2020 C C . GLU A 1 269 ? -24.656 -8.391 -5.125 1 72.31 269 GLU A C 1
ATOM 2022 O O . GLU A 1 269 ? -23.594 -8.961 -5.402 1 72.31 269 GLU A O 1
ATOM 2027 N N . ALA A 1 270 ? -25.406 -8.734 -4.148 1 76.44 270 ALA A N 1
ATOM 2028 C CA . ALA A 1 270 ? -25.062 -9.867 -3.289 1 76.44 270 ALA A CA 1
ATOM 2029 C C . ALA A 1 270 ? -25.094 -11.18 -4.07 1 76.44 270 ALA A C 1
ATOM 2031 O O . ALA A 1 270 ? -24.203 -12.023 -3.916 1 76.44 270 ALA A O 1
ATOM 2032 N N . GLU A 1 271 ? -26.062 -11.297 -4.891 1 77.31 271 GLU A N 1
ATOM 2033 C CA . GLU A 1 271 ? -26.188 -12.508 -5.703 1 77.31 271 GLU A CA 1
ATOM 2034 C C . GLU A 1 271 ? -25.047 -12.602 -6.719 1 77.31 271 GLU A C 1
ATOM 2036 O O . GLU A 1 271 ? -24.516 -13.688 -6.945 1 77.31 271 GLU A O 1
ATOM 2041 N N . ALA A 1 272 ? -24.734 -11.508 -7.285 1 74.81 272 ALA A N 1
ATOM 2042 C CA . ALA A 1 272 ? -23.641 -11.469 -8.242 1 74.81 272 ALA A CA 1
ATOM 2043 C C . ALA A 1 272 ? -22.312 -11.828 -7.578 1 74.81 272 ALA A C 1
ATOM 2045 O O . ALA A 1 272 ? -21.484 -12.547 -8.156 1 74.81 272 ALA A O 1
ATOM 2046 N N . SER A 1 273 ? -22.156 -11.359 -6.422 1 76.94 273 SER A N 1
ATOM 2047 C CA . SER A 1 273 ? -20.953 -11.664 -5.668 1 76.94 273 SER A CA 1
ATOM 2048 C C . SER A 1 273 ? -20.859 -13.148 -5.328 1 76.94 273 SER A C 1
ATOM 2050 O O . SER A 1 273 ? -19.797 -13.75 -5.438 1 76.94 273 SER A O 1
ATOM 2052 N N . MET A 1 274 ? -21.938 -13.711 -4.918 1 78.94 274 MET A N 1
ATOM 2053 C CA . MET A 1 274 ? -21.969 -15.133 -4.613 1 78.94 274 MET A CA 1
ATOM 2054 C C . MET A 1 274 ? -21.641 -15.961 -5.852 1 78.94 274 MET A C 1
ATOM 2056 O O . MET A 1 274 ? -20.859 -16.922 -5.777 1 78.94 274 MET A O 1
ATOM 2060 N N . ASP A 1 275 ? -22.234 -15.547 -6.941 1 77.19 275 ASP A N 1
ATOM 2061 C CA . ASP A 1 275 ? -21.984 -16.25 -8.203 1 77.19 275 ASP A CA 1
ATOM 2062 C C . ASP A 1 275 ? -20.516 -16.141 -8.602 1 77.19 275 ASP A C 1
ATOM 2064 O O . ASP A 1 275 ? -19.922 -17.125 -9.062 1 77.19 275 ASP A O 1
ATOM 2068 N N . HIS A 1 276 ? -20.016 -15.047 -8.438 1 78.31 276 HIS A N 1
ATOM 2069 C CA . HIS A 1 276 ? -18.594 -14.844 -8.742 1 78.31 276 HIS A CA 1
ATOM 2070 C C . HIS A 1 276 ? -17.719 -15.773 -7.926 1 78.31 276 HIS A C 1
ATOM 2072 O O . HIS A 1 276 ? -16.844 -16.453 -8.477 1 78.31 276 HIS A O 1
ATOM 2078 N N . HIS A 1 277 ? -17.953 -15.805 -6.668 1 81.69 277 HIS A N 1
ATOM 2079 C CA . HIS A 1 277 ? -17.125 -16.625 -5.793 1 81.69 277 HIS A CA 1
ATOM 2080 C C . HIS A 1 277 ? -17.219 -18.094 -6.188 1 81.69 277 HIS A C 1
ATOM 2082 O O . HIS A 1 277 ? -16.188 -18.797 -6.234 1 81.69 277 HIS A O 1
ATOM 2088 N N . ARG A 1 278 ? -18.297 -18.5 -6.547 1 81.69 278 ARG A N 1
ATOM 2089 C CA . ARG A 1 278 ? -18.5 -19.906 -6.883 1 81.69 278 ARG A CA 1
ATOM 2090 C C . ARG A 1 278 ? -17.844 -20.25 -8.219 1 81.69 278 ARG A C 1
ATOM 2092 O O . ARG A 1 278 ? -17.281 -21.344 -8.383 1 81.69 278 ARG A O 1
ATOM 2099 N N . ARG A 1 279 ? -17.828 -19.328 -9.047 1 87.56 279 ARG A N 1
ATOM 2100 C CA . ARG A 1 279 ? -17.344 -19.578 -10.391 1 87.56 279 ARG A CA 1
ATOM 2101 C C . ARG A 1 279 ? -15.836 -19.344 -10.484 1 87.56 279 ARG A C 1
ATOM 2103 O O . ARG A 1 279 ? -15.188 -19.812 -11.422 1 87.56 279 ARG A O 1
ATOM 2110 N N . SER A 1 280 ? -15.32 -18.703 -9.531 1 93.5 280 SER A N 1
ATOM 2111 C CA . SER A 1 280 ? -13.977 -18.172 -9.742 1 93.5 280 SER A CA 1
ATOM 2112 C C . SER A 1 280 ? -13.008 -18.656 -8.672 1 93.5 280 SER A C 1
ATOM 2114 O O . SER A 1 280 ? -11.828 -18.297 -8.688 1 93.5 280 SER A O 1
ATOM 2116 N N . HIS A 1 281 ? -13.5 -19.453 -7.73 1 96.5 281 HIS A N 1
ATOM 2117 C CA . HIS A 1 281 ? -12.648 -19.875 -6.621 1 96.5 281 HIS A CA 1
ATOM 2118 C C . HIS A 1 281 ? -12.867 -21.344 -6.277 1 96.5 281 HIS A C 1
ATOM 2120 O O . HIS A 1 281 ? -13.719 -22 -6.875 1 96.5 281 HIS A O 1
ATOM 2126 N N . THR A 1 282 ? -12.094 -21.859 -5.438 1 97.38 282 THR A N 1
ATOM 2127 C CA . THR A 1 282 ? -12.062 -23.266 -5.059 1 97.38 282 THR A CA 1
ATOM 2128 C C . THR A 1 282 ? -12.367 -23.438 -3.572 1 97.38 282 THR A C 1
ATOM 2130 O O . THR A 1 282 ? -11.883 -22.656 -2.744 1 97.38 282 THR A O 1
ATOM 2133 N N . SER A 1 283 ? -13.148 -24.453 -3.221 1 96.69 283 SER A N 1
ATOM 2134 C CA . SER A 1 283 ? -13.344 -24.828 -1.82 1 96.69 283 SER A CA 1
ATOM 2135 C C . SER A 1 283 ? -12.18 -25.672 -1.308 1 96.69 283 SER A C 1
ATOM 2137 O O . SER A 1 283 ? -11.352 -26.141 -2.092 1 96.69 283 SER A O 1
ATOM 2139 N N . ALA A 1 284 ? -12.172 -25.875 0.047 1 97.62 284 ALA A N 1
ATOM 2140 C CA . ALA A 1 284 ? -11.156 -26.75 0.62 1 97.62 284 ALA A CA 1
ATOM 2141 C C . ALA A 1 284 ? -11.266 -28.172 0.056 1 97.62 284 ALA A C 1
ATOM 2143 O O . ALA A 1 284 ? -10.266 -28.781 -0.311 1 97.62 284 ALA A O 1
ATOM 2144 N N . ALA A 1 285 ? -12.438 -28.672 -0.033 1 97.69 285 ALA A N 1
ATOM 2145 C CA . ALA A 1 285 ? -12.672 -30.016 -0.544 1 97.69 285 ALA A CA 1
ATOM 2146 C C . ALA A 1 285 ? -12.219 -30.141 -1.994 1 97.69 285 ALA A C 1
ATOM 2148 O O . ALA A 1 285 ? -11.609 -31.141 -2.375 1 97.69 285 ALA A O 1
ATOM 2149 N N . GLN A 1 286 ? -12.562 -29.141 -2.752 1 98.06 286 GLN A N 1
ATOM 2150 C CA . GLN A 1 286 ? -12.148 -29.141 -4.152 1 98.06 286 GLN A CA 1
ATOM 2151 C C . GLN A 1 286 ? -10.625 -29.062 -4.273 1 98.06 286 GLN A C 1
ATOM 2153 O O . GLN A 1 286 ? -10.031 -29.734 -5.121 1 98.06 286 GLN A O 1
ATOM 2158 N N . ALA A 1 287 ? -9.992 -28.219 -3.48 1 98.62 287 ALA A N 1
ATOM 2159 C CA . ALA A 1 287 ? -8.539 -28.109 -3.486 1 98.62 287 ALA A CA 1
ATOM 2160 C C . ALA A 1 287 ? -7.875 -29.438 -3.166 1 98.62 287 ALA A C 1
ATOM 2162 O O . ALA A 1 287 ? -6.879 -29.812 -3.785 1 98.62 287 ALA A O 1
ATOM 2163 N N . ILE A 1 288 ? -8.422 -30.141 -2.221 1 98.69 288 ILE A N 1
ATOM 2164 C CA . ILE A 1 288 ? -7.914 -31.453 -1.822 1 98.69 288 ILE A CA 1
ATOM 2165 C C . ILE A 1 288 ? -8.016 -32.406 -2.996 1 98.69 288 ILE A C 1
ATOM 2167 O O . ILE A 1 288 ? -7.062 -33.156 -3.297 1 98.69 288 ILE A O 1
ATOM 2171 N N . ALA A 1 289 ? -9.18 -32.406 -3.633 1 98.62 289 ALA A N 1
ATOM 2172 C CA . ALA A 1 289 ? -9.383 -33.281 -4.781 1 98.62 289 ALA A CA 1
ATOM 2173 C C . ALA A 1 289 ? -8.344 -33 -5.867 1 98.62 289 ALA A C 1
ATOM 2175 O O . ALA A 1 289 ? -7.805 -33.938 -6.469 1 98.62 289 ALA A O 1
ATOM 2176 N N . LEU A 1 290 ? -8.078 -31.766 -6.125 1 98.69 290 LEU A N 1
ATOM 2177 C CA . LEU A 1 290 ? -7.09 -31.375 -7.129 1 98.69 290 LEU A CA 1
ATOM 2178 C C . LEU A 1 290 ? -5.688 -31.797 -6.699 1 98.69 290 LEU A C 1
ATOM 2180 O O . LEU A 1 290 ? -4.902 -32.281 -7.523 1 98.69 290 LEU A O 1
ATOM 2184 N N . ALA A 1 291 ? -5.371 -31.578 -5.461 1 98.88 291 ALA A N 1
ATOM 2185 C CA . ALA A 1 291 ? -4.066 -31.969 -4.934 1 98.88 291 ALA A CA 1
ATOM 2186 C C . ALA A 1 291 ? -3.85 -33.469 -5.059 1 98.88 291 ALA A C 1
ATOM 2188 O O . ALA A 1 291 ? -2.752 -33.938 -5.391 1 98.88 291 ALA A O 1
ATOM 2189 N N . GLU A 1 292 ? -4.906 -34.25 -4.746 1 98.75 292 GLU A N 1
ATOM 2190 C CA . GLU A 1 292 ? -4.852 -35.688 -4.906 1 98.75 292 GLU A CA 1
ATOM 2191 C C . GLU A 1 292 ? -4.566 -36.062 -6.355 1 98.75 292 GLU A C 1
ATOM 2193 O O . GLU A 1 292 ? -3.693 -36.906 -6.621 1 98.75 292 GLU A O 1
ATOM 2198 N N . GLN A 1 293 ? -5.336 -35.469 -7.223 1 98.69 293 GLN A N 1
ATOM 2199 C CA . GLN A 1 293 ? -5.172 -35.75 -8.648 1 98.69 293 GLN A CA 1
ATOM 2200 C C . GLN A 1 293 ? -3.754 -35.406 -9.109 1 98.69 293 GLN A C 1
ATOM 2202 O O . GLN A 1 293 ? -3.197 -36.125 -9.953 1 98.69 293 GLN A O 1
ATOM 2207 N N . ALA A 1 294 ? -3.123 -34.406 -8.562 1 98.75 294 ALA A N 1
ATOM 2208 C CA . ALA A 1 294 ? -1.799 -33.938 -8.961 1 98.75 294 ALA A CA 1
ATOM 2209 C C . ALA A 1 294 ? -0.703 -34.781 -8.328 1 98.75 294 ALA A C 1
ATOM 2211 O O . ALA A 1 294 ? 0.457 -34.719 -8.742 1 98.75 294 ALA A O 1
ATOM 2212 N N . GLY A 1 295 ? -1.035 -35.531 -7.328 1 98.44 295 GLY A N 1
ATOM 2213 C CA . GLY A 1 295 ? -0.027 -36.281 -6.594 1 98.44 295 GLY A CA 1
ATOM 2214 C C . GLY A 1 295 ? 0.847 -35.406 -5.719 1 98.44 295 GLY A C 1
ATOM 2215 O O . GLY A 1 295 ? 2.033 -35.688 -5.535 1 98.44 295 GLY A O 1
ATOM 2216 N N . ALA A 1 296 ? 0.295 -34.312 -5.266 1 98.56 296 ALA A N 1
ATOM 2217 C CA . ALA A 1 296 ? 1.049 -33.438 -4.395 1 98.56 296 ALA A CA 1
ATOM 2218 C C . ALA A 1 296 ? 1.4 -34.094 -3.076 1 98.56 296 ALA A C 1
ATOM 2220 O O . ALA A 1 296 ? 0.564 -34.781 -2.482 1 98.56 296 ALA A O 1
ATOM 2221 N N . ARG A 1 297 ? 2.586 -33.875 -2.633 1 98.25 297 ARG A N 1
ATOM 2222 C CA . ARG A 1 297 ? 3.006 -34.469 -1.364 1 98.25 297 ARG A CA 1
ATOM 2223 C C . ARG A 1 297 ? 2.4 -33.719 -0.185 1 98.25 297 ARG A C 1
ATOM 2225 O O . ARG A 1 297 ? 1.951 -34.344 0.786 1 98.25 297 ARG A O 1
ATOM 2232 N N . THR A 1 298 ? 2.494 -32.469 -0.214 1 98.5 298 THR A N 1
ATOM 2233 C CA . THR A 1 298 ? 1.939 -31.562 0.799 1 98.5 298 THR A CA 1
ATOM 2234 C C . THR A 1 298 ? 0.989 -30.547 0.168 1 98.5 298 THR A C 1
ATOM 2236 O O . THR A 1 298 ? 1.272 -30.016 -0.902 1 98.5 298 THR A O 1
ATOM 2239 N N . LEU A 1 299 ? -0.184 -30.375 0.756 1 98.88 299 LEU A N 1
ATOM 2240 C CA . LEU A 1 299 ? -1.13 -29.328 0.395 1 98.88 299 LEU A CA 1
ATOM 2241 C C . LEU A 1 299 ? -1.237 -28.297 1.503 1 98.88 299 LEU A C 1
ATOM 2243 O O . LEU A 1 299 ? -1.483 -28.641 2.662 1 98.88 299 LEU A O 1
ATOM 2247 N N . ALA A 1 300 ? -0.982 -27.062 1.19 1 98.94 300 ALA A N 1
ATOM 2248 C CA . ALA A 1 300 ? -1.193 -25.953 2.109 1 98.94 300 ALA A CA 1
ATOM 2249 C C . ALA A 1 300 ? -2.246 -24.984 1.57 1 98.94 300 ALA A C 1
ATOM 2251 O O . ALA A 1 300 ? -2.119 -24.484 0.451 1 98.94 300 ALA A O 1
ATOM 2252 N N . LEU A 1 301 ? -3.299 -24.766 2.367 1 98.81 301 LEU A N 1
ATOM 2253 C CA . LEU A 1 301 ? -4.312 -23.797 1.973 1 98.81 301 LEU A CA 1
ATOM 2254 C C . LEU A 1 301 ? -3.891 -22.375 2.354 1 98.81 301 LEU A C 1
ATOM 2256 O O . LEU A 1 301 ? -3.465 -22.141 3.486 1 98.81 301 LEU A O 1
ATOM 2260 N N . HIS A 1 302 ? -3.955 -21.453 1.369 1 98 302 HIS A N 1
ATOM 2261 C CA . HIS A 1 302 ? -3.721 -20.047 1.635 1 98 302 HIS A CA 1
ATOM 2262 C C . HIS A 1 302 ? -4.668 -19.172 0.824 1 98 302 HIS A C 1
ATOM 2264 O O . HIS A 1 302 ? -5.637 -19.656 0.247 1 98 302 HIS A O 1
ATOM 2270 N N . HIS A 1 303 ? -4.457 -17.844 0.795 1 98.25 303 HIS A N 1
ATOM 2271 C CA . HIS A 1 303 ? -5.445 -16.938 0.222 1 98.25 303 HIS A CA 1
ATOM 2272 C C . HIS A 1 303 ? -6.848 -17.266 0.724 1 98.25 303 HIS A C 1
ATOM 2274 O O . HIS A 1 303 ? -7.762 -17.484 -0.074 1 98.25 303 HIS A O 1
ATOM 2280 N N . LEU A 1 304 ? -7.02 -17.344 1.997 1 97.25 304 LEU A N 1
ATOM 2281 C CA . LEU A 1 304 ? -8.258 -17.781 2.637 1 97.25 304 LEU A CA 1
ATOM 2282 C C . LEU A 1 304 ? -9.305 -16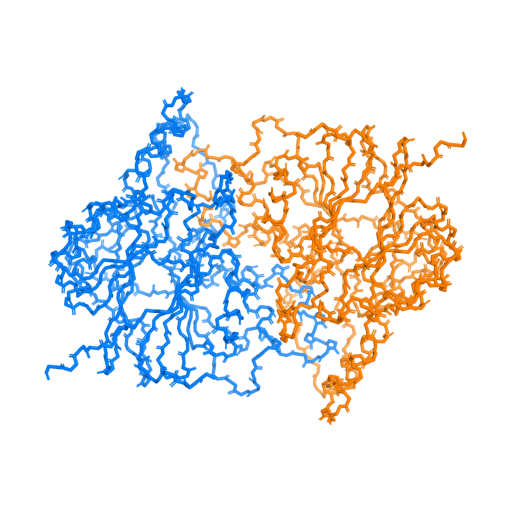.672 2.6 1 97.25 304 LEU A C 1
ATOM 2284 O O . LEU A 1 304 ? -9.031 -15.539 3.006 1 97.25 304 LEU A O 1
ATOM 2288 N N . VAL A 1 305 ? -10.484 -17.016 2.148 1 93.75 305 VAL A N 1
ATOM 2289 C CA . VAL A 1 305 ? -11.57 -16.031 2.113 1 93.75 305 VAL A CA 1
ATOM 2290 C C . VAL A 1 305 ? -12.781 -16.594 2.857 1 93.75 305 VAL A C 1
ATOM 2292 O O . VAL A 1 305 ? -13.305 -17.656 2.504 1 93.75 305 VAL A O 1
ATOM 2295 N N . PRO A 1 306 ? -13.281 -15.961 3.863 1 92.69 306 PRO A N 1
ATOM 2296 C CA . PRO A 1 306 ? -12.641 -14.781 4.453 1 92.69 306 PRO A CA 1
ATOM 2297 C C . PRO A 1 306 ? -11.398 -15.141 5.266 1 92.69 306 PRO A C 1
ATOM 2299 O O . PRO A 1 306 ? -11.203 -16.297 5.625 1 92.69 306 PRO A O 1
ATOM 2302 N N . GLY A 1 307 ? -10.562 -14.125 5.379 1 91.75 307 GLY A N 1
ATOM 2303 C CA . GLY A 1 307 ? -9.352 -14.32 6.16 1 91.75 307 GLY A CA 1
ATOM 2304 C C . GLY A 1 307 ? -9.625 -14.555 7.633 1 91.75 307 GLY A C 1
ATOM 2305 O O . GLY A 1 307 ? -8.727 -14.938 8.383 1 91.75 307 GLY A O 1
ATOM 2306 N N . THR A 1 308 ? -10.883 -14.469 8.031 1 91.12 308 THR A N 1
ATOM 2307 C CA . THR A 1 308 ? -11.227 -14.539 9.445 1 91.12 308 THR A CA 1
ATOM 2308 C C . THR A 1 308 ? -11.883 -15.875 9.773 1 91.12 308 THR A C 1
ATOM 2310 O O . THR A 1 308 ? -12.242 -16.141 10.922 1 91.12 308 THR A O 1
ATOM 2313 N N . THR A 1 309 ? -12.109 -16.766 8.766 1 93.12 309 THR A N 1
ATOM 2314 C CA . THR A 1 309 ? -12.641 -18.094 9.039 1 93.12 309 THR A CA 1
ATOM 2315 C C . THR A 1 309 ? -11.758 -18.828 10.047 1 93.12 309 THR A C 1
ATOM 2317 O O . THR A 1 309 ? -10.531 -18.844 9.914 1 93.12 309 THR A O 1
ATOM 2320 N N . PRO A 1 310 ? -12.367 -19.406 11.031 1 94 310 PRO A N 1
ATOM 2321 C CA . PRO A 1 310 ? -11.586 -20.109 12.047 1 94 310 PRO A CA 1
ATOM 2322 C C . PRO A 1 310 ? -10.742 -21.234 11.453 1 94 310 PRO A C 1
ATOM 2324 O O . PRO A 1 310 ? -11.188 -21.938 10.539 1 94 310 PRO A O 1
ATOM 2327 N N . LEU A 1 311 ? -9.617 -21.359 12.062 1 95.31 311 LEU A N 1
ATOM 2328 C CA . LEU A 1 311 ? -8.656 -22.375 11.609 1 95.31 311 LEU A CA 1
ATOM 2329 C C . LEU A 1 311 ? -9.289 -23.75 11.602 1 95.31 311 LEU A C 1
ATOM 2331 O O . LEU A 1 311 ? -9.055 -24.547 10.68 1 95.31 311 LEU A O 1
ATOM 2335 N N . GLU A 1 312 ? -10.125 -24.031 12.562 1 95.75 312 GLU A N 1
ATOM 2336 C CA . GLU A 1 312 ? -10.734 -25.359 12.727 1 95.75 312 GLU A CA 1
ATOM 2337 C C . GLU A 1 312 ? -11.625 -25.703 11.539 1 95.75 312 GLU A C 1
ATOM 2339 O O . GLU A 1 312 ? -11.734 -26.875 11.164 1 95.75 312 GLU A O 1
ATOM 2344 N N . THR A 1 313 ? -12.219 -24.688 10.953 1 95.38 313 THR A N 1
ATOM 2345 C CA . THR A 1 313 ? -13.07 -24.891 9.789 1 95.38 313 THR A CA 1
ATOM 2346 C C . THR A 1 313 ? -12.258 -25.453 8.625 1 95.38 313 THR A C 1
ATOM 2348 O O . THR A 1 313 ? -12.688 -26.406 7.965 1 95.38 313 THR A O 1
ATOM 2351 N N . TRP A 1 314 ? -11.086 -24.969 8.43 1 96.94 314 TRP A N 1
ATOM 2352 C CA . TRP A 1 314 ? -10.211 -25.438 7.355 1 96.94 314 TRP A CA 1
ATOM 2353 C C . TRP A 1 314 ? -9.625 -26.797 7.68 1 96.94 314 TRP A C 1
ATOM 2355 O O . TRP A 1 314 ? -9.594 -27.688 6.828 1 96.94 314 TRP A O 1
ATOM 2365 N N . LEU A 1 315 ? -9.211 -26.969 8.914 1 97.38 315 LEU A N 1
ATOM 2366 C CA . LEU A 1 315 ? -8.508 -28.172 9.328 1 97.38 315 LEU A CA 1
ATOM 2367 C C . LEU A 1 315 ? -9.453 -29.375 9.359 1 97.38 315 LEU A C 1
ATOM 2369 O O . LEU A 1 315 ? -9.008 -30.516 9.352 1 97.38 315 LEU A O 1
ATOM 2373 N N . SER A 1 316 ? -10.742 -29.062 9.445 1 96.81 316 SER A N 1
ATOM 2374 C CA . SER A 1 316 ? -11.727 -30.141 9.469 1 96.81 316 SER A CA 1
ATOM 2375 C C . SER A 1 316 ? -11.672 -30.984 8.195 1 96.81 316 SER A C 1
ATOM 2377 O O . SER A 1 316 ? -12.172 -32.094 8.156 1 96.81 316 SER A O 1
ATOM 2379 N N . HIS A 1 317 ? -11.031 -30.484 7.168 1 96.62 317 HIS A N 1
ATOM 2380 C CA . HIS A 1 317 ? -10.93 -31.172 5.891 1 96.62 317 HIS A CA 1
ATOM 2381 C C . HIS A 1 317 ? -9.664 -32.031 5.828 1 96.62 317 HIS A C 1
ATOM 2383 O O . HIS A 1 317 ? -9.453 -32.75 4.863 1 96.62 317 HIS A O 1
ATOM 2389 N N . ALA A 1 318 ? -8.812 -32 6.785 1 96.5 318 ALA A N 1
ATOM 2390 C CA . ALA A 1 318 ? -7.465 -32.594 6.754 1 96.5 318 ALA A CA 1
ATOM 2391 C C . ALA A 1 318 ? -7.516 -34.094 6.465 1 96.5 318 ALA A C 1
ATOM 2393 O O . ALA A 1 318 ? -6.672 -34.594 5.73 1 96.5 318 ALA A O 1
ATOM 2394 N N . ARG A 1 319 ? -8.453 -34.75 6.973 1 96.69 319 ARG A N 1
ATOM 2395 C CA . ARG A 1 319 ? -8.547 -36.219 6.859 1 96.69 319 ARG A CA 1
ATOM 2396 C C . ARG A 1 319 ? -8.852 -36.625 5.426 1 96.69 319 ARG A C 1
ATOM 2398 O O . ARG A 1 319 ? -8.656 -37.781 5.059 1 96.69 319 ARG A O 1
ATOM 2405 N N . ASP A 1 320 ? -9.32 -35.719 4.684 1 97.38 320 ASP A N 1
ATOM 2406 C CA . ASP A 1 320 ? -9.75 -36.031 3.322 1 97.38 320 ASP A CA 1
ATOM 2407 C C . ASP A 1 320 ? -8.562 -36 2.361 1 97.38 320 ASP A C 1
ATOM 2409 O O . ASP A 1 320 ? -8.703 -36.375 1.19 1 97.38 320 ASP A O 1
ATOM 2413 N N . PHE A 1 321 ? -7.406 -35.594 2.805 1 98.25 321 PHE A N 1
ATOM 2414 C CA . PHE A 1 321 ? -6.211 -35.594 1.97 1 98.25 321 PHE A CA 1
ATOM 2415 C C . PHE A 1 321 ? -5.25 -36.688 2.365 1 98.25 321 PHE A C 1
ATOM 2417 O O . PHE A 1 321 ? -4.957 -36.875 3.549 1 98.25 321 PHE A O 1
ATOM 2424 N N . SER A 1 322 ? -4.715 -37.344 1.368 1 98.06 322 SER A N 1
ATOM 2425 C CA . SER A 1 322 ? -3.865 -38.5 1.635 1 98.06 322 SER A CA 1
ATOM 2426 C C . SER A 1 322 ? -2.461 -38.062 2.045 1 98.06 322 SER A C 1
ATOM 2428 O O . SER A 1 322 ? -1.726 -38.844 2.666 1 98.06 322 SER A O 1
ATOM 2430 N N . GLY A 1 323 ? -1.979 -36.875 1.606 1 97.75 323 GLY A N 1
ATOM 2431 C CA . GLY A 1 323 ? -0.675 -36.375 1.983 1 97.75 323 GLY A CA 1
ATOM 2432 C C . GLY A 1 323 ? -0.721 -35.469 3.215 1 97.75 323 GLY A C 1
ATOM 2433 O O . GLY A 1 323 ? -1.566 -35.656 4.094 1 97.75 323 GLY A O 1
ATOM 2434 N N . SER A 1 324 ? 0.26 -34.656 3.367 1 97.94 324 SER A N 1
ATOM 2435 C CA . SER A 1 324 ? 0.299 -33.688 4.469 1 97.94 324 SER A CA 1
ATOM 2436 C C . SER A 1 324 ? -0.57 -32.469 4.172 1 97.94 324 SER A C 1
ATOM 2438 O O . SER A 1 324 ? -0.468 -31.891 3.1 1 97.94 324 SER A O 1
ATOM 2440 N N . PHE A 1 325 ? -1.469 -32.156 5.113 1 98.56 325 PHE A N 1
ATOM 2441 C CA . PHE A 1 325 ? -2.406 -31.047 4.957 1 98.56 325 PHE A CA 1
ATOM 2442 C C . PHE A 1 325 ? -2.08 -29.922 5.934 1 98.56 325 PHE A C 1
ATOM 2444 O O . PHE A 1 325 ? -2.006 -30.141 7.145 1 98.56 325 PHE A O 1
ATOM 2451 N N . LEU A 1 326 ? -1.878 -28.672 5.379 1 98.69 326 LEU A N 1
ATOM 2452 C CA . LEU A 1 326 ? -1.511 -27.531 6.215 1 98.69 326 LEU A CA 1
ATOM 2453 C C . LEU A 1 326 ? -2.441 -26.344 5.965 1 98.69 326 LEU A C 1
ATOM 2455 O O . LEU A 1 326 ? -2.957 -26.188 4.855 1 98.69 326 LEU A O 1
ATOM 2459 N N . VAL A 1 327 ? -2.715 -25.562 6.953 1 98.56 327 VAL A N 1
ATOM 2460 C CA . VAL A 1 327 ? -3.301 -24.234 6.898 1 98.56 327 VAL A CA 1
ATOM 2461 C C . VAL A 1 327 ? -2.389 -23.234 7.609 1 98.56 327 VAL A C 1
ATOM 2463 O O . VAL A 1 327 ? -2.625 -22.891 8.766 1 98.56 327 VAL A O 1
ATOM 2466 N N . PRO A 1 328 ? -1.44 -22.75 6.871 1 98.5 328 PRO A N 1
ATOM 2467 C CA . PRO A 1 328 ? -0.381 -21.984 7.531 1 98.5 328 PRO A CA 1
ATOM 2468 C C . PRO A 1 328 ? -0.856 -20.609 8.016 1 98.5 328 PRO A C 1
ATOM 2470 O O . PRO A 1 328 ? -1.716 -20 7.387 1 98.5 328 PRO A O 1
ATOM 2473 N N . ASP A 1 329 ? -0.299 -20.203 9.117 1 97.62 329 ASP A N 1
ATOM 2474 C CA . ASP A 1 329 ? -0.396 -18.797 9.539 1 97.62 329 ASP A CA 1
ATOM 2475 C C . ASP A 1 329 ? 0.51 -17.906 8.695 1 97.62 329 ASP A C 1
ATOM 2477 O O . ASP A 1 329 ? 1.333 -18.406 7.926 1 97.62 329 ASP A O 1
ATOM 2481 N N . ASP A 1 330 ? 0.307 -16.641 8.836 1 98.12 330 ASP A N 1
ATOM 2482 C CA . ASP A 1 330 ? 1.301 -15.727 8.289 1 98.12 330 ASP A CA 1
ATOM 2483 C C . ASP A 1 330 ? 2.686 -16 8.867 1 98.12 330 ASP A C 1
ATOM 2485 O O . ASP A 1 330 ? 2.814 -16.344 10.047 1 98.12 330 ASP A O 1
ATOM 2489 N N . LEU A 1 331 ? 3.682 -15.898 8.008 1 98.12 331 LEU A N 1
ATOM 2490 C CA . LEU A 1 331 ? 5.102 -15.969 8.344 1 98.12 331 LEU A CA 1
ATOM 2491 C C . LEU A 1 331 ? 5.512 -17.391 8.688 1 98.12 331 LEU A C 1
ATOM 2493 O O . LEU A 1 331 ? 6.594 -17.609 9.242 1 98.12 331 LEU A O 1
ATOM 2497 N N . GLN A 1 332 ? 4.691 -18.344 8.469 1 98.44 332 GLN A N 1
ATOM 2498 C CA . GLN A 1 332 ? 5.062 -19.734 8.703 1 98.44 332 GLN A CA 1
ATOM 2499 C C . GLN A 1 332 ? 6.043 -20.234 7.641 1 98.44 332 GLN A C 1
ATOM 2501 O O . GLN A 1 332 ? 5.875 -19.938 6.453 1 98.44 332 GLN A O 1
ATOM 2506 N N . ILE A 1 333 ? 7.027 -20.938 8.07 1 98.19 333 ILE A N 1
ATOM 2507 C CA . ILE A 1 333 ? 8.023 -21.531 7.188 1 98.19 333 ILE A CA 1
ATOM 2508 C C . ILE A 1 333 ? 7.629 -22.969 6.855 1 98.19 333 ILE A C 1
ATOM 2510 O O . ILE A 1 333 ? 7.375 -23.766 7.754 1 98.19 333 ILE A O 1
ATOM 2514 N N . ILE A 1 334 ? 7.535 -23.312 5.555 1 98.19 334 ILE A N 1
ATOM 2515 C CA . ILE A 1 334 ? 7.168 -24.656 5.098 1 98.19 334 ILE A CA 1
ATOM 2516 C C . ILE A 1 334 ? 8.227 -25.172 4.133 1 98.19 334 ILE A C 1
ATOM 2518 O O . ILE A 1 334 ? 8.406 -24.625 3.039 1 98.19 334 ILE A O 1
ATOM 2522 N N . SER A 1 335 ? 8.891 -26.203 4.5 1 97.69 335 SER A N 1
ATOM 2523 C CA . SER A 1 335 ? 9.891 -26.812 3.623 1 97.69 335 SER A CA 1
ATOM 2524 C C . SER A 1 335 ? 9.234 -27.5 2.432 1 97.69 335 SER A C 1
ATOM 2526 O O . SER A 1 335 ? 8.188 -28.141 2.576 1 97.69 335 SER A O 1
ATOM 2528 N N . PHE A 1 336 ? 9.875 -27.375 1.234 1 98 336 PHE A N 1
ATOM 2529 C CA . PHE A 1 336 ? 9.422 -28.188 0.108 1 98 336 PHE A CA 1
ATOM 2530 C C . PHE A 1 336 ? 10.562 -29.047 -0.43 1 98 336 PHE A C 1
ATOM 2532 O O . PHE A 1 336 ? 10.586 -29.391 -1.614 1 98 336 PHE A O 1
ATOM 2539 N N . ALA A 1 337 ? 11.5 -29.281 0.449 1 96 337 ALA A N 1
ATOM 2540 C CA . ALA A 1 337 ? 12.586 -30.203 0.103 1 96 337 ALA A CA 1
ATOM 2541 C C . ALA A 1 337 ? 12.055 -31.609 -0.098 1 96 337 ALA A C 1
ATOM 2543 O O . ALA A 1 337 ? 11.203 -32.094 0.667 1 96 337 ALA A O 1
ATOM 2544 N N . ARG A 1 338 ? 12.562 -32.188 -1.195 1 90.25 338 ARG A N 1
ATOM 2545 C CA . ARG A 1 338 ? 12.172 -33.562 -1.492 1 90.25 338 ARG A CA 1
ATOM 2546 C C . ARG A 1 338 ? 12.711 -34.531 -0.443 1 90.25 338 ARG A C 1
ATOM 2548 O O . ARG A 1 338 ? 13.859 -34.406 -0.011 1 90.25 338 ARG A O 1
ATOM 2555 N N . ALA A 1 339 ? 11.82 -35.188 0.207 1 72.94 339 ALA A N 1
ATOM 2556 C CA . ALA A 1 339 ? 12.258 -36.188 1.186 1 72.94 339 ALA A CA 1
ATOM 2557 C C . ALA A 1 339 ? 13.203 -37.188 0.55 1 72.94 339 ALA A C 1
ATOM 2559 O O . ALA A 1 339 ? 13.016 -37.594 -0.597 1 72.94 339 ALA A O 1
ATOM 2560 N N . LEU A 1 340 ? 14.594 -37.062 0.832 1 56.06 340 LEU A N 1
ATOM 2561 C CA . LEU A 1 340 ? 15.5 -38.094 0.355 1 56.06 340 LEU A CA 1
ATOM 2562 C C . LEU A 1 340 ? 14.859 -39.469 0.476 1 56.06 340 LEU A C 1
ATOM 2564 O O . LEU A 1 340 ? 14.234 -39.781 1.49 1 56.06 340 LEU A O 1
ATOM 2568 N N . ALA A 1 341 ? 14.664 -40.125 -0.75 1 46.09 341 ALA A N 1
ATOM 2569 C CA . ALA A 1 341 ? 14.305 -41.531 -0.743 1 46.09 341 ALA A CA 1
ATOM 2570 C C . ALA A 1 341 ? 15.289 -42.344 0.087 1 46.09 341 ALA A C 1
ATOM 2572 O O . ALA A 1 341 ? 16.484 -42.094 0.078 1 46.09 341 ALA A O 1
ATOM 2573 N N . MET B 1 1 ? -18.953 0.499 22.281 1 33.19 1 MET B N 1
ATOM 2574 C CA . MET B 1 1 ? -18.109 1.531 22.875 1 33.19 1 MET B CA 1
ATOM 2575 C C . MET B 1 1 ? -18.797 2.889 22.844 1 33.19 1 MET B C 1
ATOM 2577 O O . MET B 1 1 ? -19.422 3.254 21.844 1 33.19 1 MET B O 1
ATOM 2581 N N . ALA B 1 2 ? -19.25 3.309 23.828 1 36.5 2 ALA B N 1
ATOM 2582 C CA . ALA B 1 2 ? -19.953 4.578 23.953 1 36.5 2 ALA B CA 1
ATOM 2583 C C . ALA B 1 2 ? -19.344 5.645 23.062 1 36.5 2 ALA B C 1
ATOM 2585 O O . ALA B 1 2 ? -18.125 5.859 23.078 1 36.5 2 ALA B O 1
ATOM 2586 N N . SER B 1 3 ? -19.891 6.004 21.984 1 45.91 3 SER B N 1
ATOM 2587 C CA . SER B 1 3 ? -19.453 6.996 21.016 1 45.91 3 SER B CA 1
ATOM 2588 C C . SER B 1 3 ? -18.844 8.211 21.703 1 45.91 3 SER B C 1
ATOM 2590 O O . SER B 1 3 ? -19.516 8.906 22.469 1 45.91 3 SER B O 1
ATOM 2592 N N . ASN B 1 4 ? -17.766 8.094 22.25 1 53.75 4 ASN B N 1
ATOM 2593 C CA . ASN B 1 4 ? -17.078 9.266 22.781 1 53.75 4 ASN B CA 1
ATOM 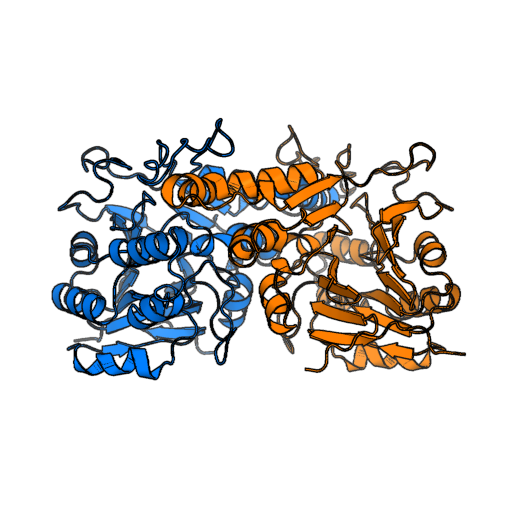2594 C C . ASN B 1 4 ? -17.234 10.477 21.859 1 53.75 4 ASN B C 1
ATOM 2596 O O . ASN B 1 4 ? -16.688 10.492 20.75 1 53.75 4 ASN B O 1
ATOM 2600 N N . LEU B 1 5 ? -18.219 11.242 22.094 1 69.5 5 LEU B N 1
ATOM 2601 C CA . LEU B 1 5 ? -18.703 12.297 21.203 1 69.5 5 LEU B CA 1
ATOM 2602 C C . LEU B 1 5 ? -17.766 13.5 21.234 1 69.5 5 LEU B C 1
ATOM 2604 O O . LEU B 1 5 ? -17.875 14.391 20.391 1 69.5 5 LEU B O 1
ATOM 2608 N N . ALA B 1 6 ? -16.672 13.445 22.156 1 89.38 6 ALA B N 1
ATOM 2609 C CA . ALA B 1 6 ? -15.734 14.57 22.156 1 89.38 6 ALA B CA 1
ATOM 2610 C C . ALA B 1 6 ? -14.734 14.438 21 1 89.38 6 ALA B C 1
ATOM 2612 O O . ALA B 1 6 ? -14.289 13.336 20.688 1 89.38 6 ALA B O 1
ATOM 2613 N N . PRO B 1 7 ? -14.414 15.586 20.453 1 97.38 7 PRO B N 1
ATOM 2614 C CA . PRO B 1 7 ? -13.453 15.523 19.344 1 97.38 7 PRO B CA 1
ATOM 2615 C C . PRO B 1 7 ? -12.094 14.984 19.781 1 97.38 7 PRO B C 1
ATOM 2617 O O . PRO B 1 7 ? -11.617 15.297 20.875 1 97.38 7 PRO B O 1
ATOM 2620 N N . HIS B 1 8 ? -11.5 14.094 19.031 1 98.31 8 HIS B N 1
ATOM 2621 C CA . HIS B 1 8 ? -10.234 13.453 19.359 1 98.31 8 HIS B CA 1
ATOM 2622 C C . HIS B 1 8 ? -9.477 13.039 18.109 1 98.31 8 HIS B C 1
ATOM 2624 O O . HIS B 1 8 ? -10.031 13.086 17 1 98.31 8 HIS B O 1
ATOM 2630 N N . VAL B 1 9 ? -8.242 12.711 18.297 1 98.56 9 VAL B N 1
ATOM 2631 C CA . VAL B 1 9 ? -7.465 12.078 17.234 1 98.56 9 VAL B CA 1
ATOM 2632 C C . VAL B 1 9 ? -7.18 10.625 17.594 1 98.56 9 VAL B C 1
ATOM 2634 O O . VAL B 1 9 ? -7.152 10.266 18.781 1 98.56 9 VAL B O 1
ATOM 2637 N N . VAL B 1 10 ? -7.102 9.836 16.594 1 98.69 10 VAL B N 1
ATOM 2638 C CA . VAL B 1 10 ? -6.48 8.516 16.703 1 98.69 10 VAL B CA 1
ATOM 2639 C C . VAL B 1 10 ? -5.164 8.5 15.922 1 98.69 10 VAL B C 1
ATOM 2641 O O . VAL B 1 10 ? -5.145 8.773 14.719 1 98.69 10 VAL B O 1
ATOM 2644 N N . THR B 1 11 ? -4.047 8.258 16.656 1 98.81 11 THR B N 1
ATOM 2645 C CA . THR B 1 11 ? -2.768 8.109 15.969 1 98.81 11 THR B CA 1
ATOM 2646 C C . THR B 1 11 ? -2.68 6.746 15.289 1 98.81 11 THR B C 1
ATOM 2648 O O . THR B 1 11 ? -2.146 5.793 15.859 1 98.81 11 THR B O 1
ATOM 2651 N N . LEU B 1 12 ? -3.096 6.711 14.055 1 98.62 12 LEU B N 1
ATOM 2652 C CA . LEU B 1 12 ? -3.162 5.445 13.336 1 98.62 12 LEU B CA 1
ATOM 2653 C C . LEU B 1 12 ? -1.768 4.859 13.141 1 98.62 12 LEU B C 1
ATOM 2655 O O . LEU B 1 12 ? -1.553 3.666 13.367 1 98.62 12 LEU B O 1
ATOM 2659 N N . GLY B 1 13 ? -0.91 5.602 12.672 1 98.38 13 GLY B N 1
ATOM 2660 C CA . GLY B 1 13 ? 0.509 5.297 12.57 1 98.38 13 GLY B CA 1
ATOM 2661 C C . GLY B 1 13 ? 1.398 6.445 13 1 98.38 13 GLY B C 1
ATOM 2662 O O . GLY B 1 13 ? 1.093 7.609 12.734 1 98.38 13 GLY B O 1
ATOM 2663 N N . THR B 1 14 ? 2.578 6.113 13.625 1 98.44 14 THR B N 1
ATOM 2664 C CA . THR B 1 14 ? 3.371 7.18 14.227 1 98.44 14 THR B CA 1
ATOM 2665 C C . THR B 1 14 ? 4.828 7.082 13.789 1 98.44 14 THR B C 1
ATOM 2667 O O . THR B 1 14 ? 5.688 7.797 14.312 1 98.44 14 THR B O 1
ATOM 2670 N N . ALA B 1 15 ? 5.102 6.223 12.828 1 96.94 15 ALA B N 1
ATOM 2671 C CA . ALA B 1 15 ? 6.469 6.105 12.328 1 96.94 15 ALA B CA 1
ATOM 2672 C C . ALA B 1 15 ? 6.688 6.988 11.109 1 96.94 15 ALA B C 1
ATOM 2674 O O . ALA B 1 15 ? 5.816 7.086 10.242 1 96.94 15 ALA B O 1
ATOM 2675 N N . GLY B 1 16 ? 7.812 7.586 11.102 1 94.56 16 GLY B N 1
ATOM 2676 C CA . GLY B 1 16 ? 8.25 8.219 9.875 1 94.56 16 GLY B CA 1
ATOM 2677 C C . GLY B 1 16 ? 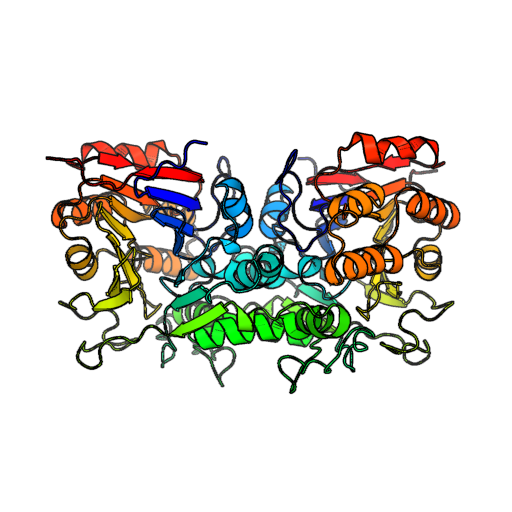8.914 7.262 8.906 1 94.56 16 GLY B C 1
ATOM 2678 O O . GLY B 1 16 ? 9.258 6.137 9.281 1 94.56 16 GLY B O 1
ATOM 2679 N N . GLY B 1 17 ? 9.047 7.574 7.621 1 86.31 17 GLY B N 1
ATOM 2680 C CA . GLY B 1 17 ? 9.602 6.707 6.59 1 86.31 17 GLY B CA 1
ATOM 2681 C C . GLY B 1 17 ? 10.711 7.363 5.789 1 86.31 17 GLY B C 1
ATOM 2682 O O . GLY B 1 17 ? 11.375 8.281 6.277 1 86.31 17 GLY B O 1
ATOM 2683 N N . PRO B 1 18 ? 10.906 6.754 4.602 1 81.44 18 PRO B N 1
ATOM 2684 C CA . PRO B 1 18 ? 10.156 5.695 3.928 1 81.44 18 PRO B CA 1
ATOM 2685 C C . PRO B 1 18 ? 10.75 4.309 4.156 1 81.44 18 PRO B C 1
ATOM 2687 O O . PRO B 1 18 ? 10.828 3.508 3.223 1 81.44 18 PRO B O 1
ATOM 2690 N N . ARG B 1 19 ? 11.109 3.898 5.309 1 81.25 19 ARG B N 1
ATOM 2691 C CA . ARG B 1 19 ? 11.734 2.607 5.57 1 81.25 19 ARG B CA 1
ATOM 2692 C C . ARG B 1 19 ? 10.844 1.729 6.438 1 81.25 19 ARG B C 1
ATOM 2694 O O . ARG B 1 19 ? 10.086 2.234 7.266 1 81.25 19 ARG B O 1
ATOM 2701 N N . TRP B 1 20 ? 10.898 0.375 6.023 1 85.56 20 TRP B N 1
ATOM 2702 C CA . TRP B 1 20 ? 10.508 -0.567 7.062 1 85.56 20 TRP B CA 1
ATOM 2703 C C . TRP B 1 20 ? 11.617 -0.739 8.094 1 85.56 20 TRP B C 1
ATOM 2705 O O . TRP B 1 20 ? 12.648 -1.359 7.805 1 85.56 20 TRP B O 1
ATOM 2715 N N . TRP B 1 21 ? 11.406 -0.132 9.211 1 83.12 21 TRP B N 1
ATOM 2716 C CA . TRP B 1 21 ? 12.469 -0.074 10.211 1 83.12 21 TRP B CA 1
ATOM 2717 C C . TRP B 1 21 ? 12.805 -1.468 10.734 1 83.12 21 TRP B C 1
ATOM 2719 O O . TRP B 1 21 ? 11.93 -2.336 10.805 1 83.12 21 TRP B O 1
ATOM 2729 N N . THR B 1 22 ? 14.086 -1.675 11.055 1 80.88 22 THR B N 1
ATOM 2730 C CA . THR B 1 22 ? 14.547 -2.947 11.594 1 80.88 22 THR B CA 1
ATOM 2731 C C . THR B 1 22 ? 15.094 -2.771 13.008 1 80.88 22 THR B C 1
ATOM 2733 O O . THR B 1 22 ? 15.312 -1.645 13.453 1 80.88 22 THR B O 1
ATOM 2736 N N . GLY B 1 23 ? 15.297 -3.83 13.641 1 78.38 23 GLY B N 1
ATOM 2737 C CA . GLY B 1 23 ? 15.844 -3.785 14.984 1 78.38 23 GLY B CA 1
ATOM 2738 C C . GLY B 1 23 ? 14.797 -3.98 16.062 1 78.38 23 GLY B C 1
ATOM 2739 O O . GLY B 1 23 ? 13.719 -4.512 15.805 1 78.38 23 GLY B O 1
ATOM 2740 N N . ALA B 1 24 ? 15.336 -3.445 17.266 1 81 24 ALA B N 1
ATOM 2741 C CA . ALA B 1 24 ? 14.43 -3.566 18.406 1 81 24 ALA B CA 1
ATOM 2742 C C . ALA B 1 24 ? 13.164 -2.736 18.188 1 81 24 ALA B C 1
ATOM 2744 O O . ALA B 1 24 ? 13.234 -1.596 17.734 1 81 24 ALA B O 1
ATOM 2745 N N . ASN B 1 25 ? 11.945 -3.193 18.234 1 85.06 25 ASN B N 1
ATOM 2746 C CA . ASN B 1 25 ? 10.648 -2.533 18.141 1 85.06 25 ASN B CA 1
ATOM 2747 C C . ASN B 1 25 ? 10.156 -2.453 16.703 1 85.06 25 ASN B C 1
ATOM 2749 O O . ASN B 1 25 ? 9.195 -1.746 16.406 1 85.06 25 ASN B O 1
ATOM 2753 N N . ALA B 1 26 ? 11.008 -3.039 15.805 1 84.25 26 ALA B N 1
ATOM 2754 C CA . ALA B 1 26 ? 10.586 -3.066 14.406 1 84.25 26 ALA B CA 1
ATOM 2755 C C . ALA B 1 26 ? 9.141 -3.555 14.289 1 84.25 26 ALA B C 1
ATOM 2757 O O . ALA B 1 26 ? 8.742 -4.504 14.969 1 84.25 26 ALA B O 1
ATOM 2758 N N . GLY B 1 27 ? 8.438 -2.82 13.516 1 84.25 27 GLY B N 1
ATOM 2759 C CA . GLY B 1 27 ? 7.086 -3.26 13.211 1 84.25 27 GLY B CA 1
ATOM 2760 C C . GLY B 1 27 ? 6.062 -2.801 14.234 1 84.25 27 GLY B C 1
ATOM 2761 O O . GLY B 1 27 ? 4.863 -3.025 14.062 1 84.25 27 GLY B O 1
ATOM 2762 N N . LYS B 1 28 ? 6.492 -2.145 15.25 1 90.31 28 LYS B N 1
ATOM 2763 C CA . LYS B 1 28 ? 5.574 -1.71 16.297 1 90.31 28 LYS B CA 1
ATOM 2764 C C . LYS B 1 28 ? 4.746 -0.512 15.852 1 90.31 28 LYS B C 1
ATOM 2766 O O . LYS B 1 28 ? 3.627 -0.307 16.328 1 90.31 28 LYS B O 1
ATOM 2771 N N . ARG B 1 29 ? 5.328 0.282 15 1 95.69 29 ARG B N 1
ATOM 2772 C CA . ARG B 1 29 ? 4.641 1.472 14.508 1 95.69 29 ARG B CA 1
ATOM 2773 C C . ARG B 1 29 ? 4.383 1.376 13.008 1 95.69 29 ARG B C 1
ATOM 2775 O O . ARG B 1 29 ? 5.242 0.914 12.258 1 95.69 29 ARG B O 1
ATOM 2782 N N . ALA B 1 30 ? 3.221 1.685 12.641 1 95.88 30 ALA B N 1
ATOM 2783 C CA . ALA B 1 30 ? 2.867 1.788 11.227 1 95.88 30 ALA B CA 1
ATOM 2784 C C . ALA B 1 30 ? 3.279 3.141 10.656 1 95.88 30 ALA B C 1
ATOM 2786 O O . ALA B 1 30 ? 3.746 4.016 11.383 1 95.88 30 ALA B O 1
ATOM 2787 N N . GLY B 1 31 ? 3.184 3.238 9.359 1 97.12 31 GLY B N 1
ATOM 2788 C CA . GLY B 1 31 ? 3.498 4.5 8.703 1 97.12 31 GLY B CA 1
ATOM 2789 C C . GLY B 1 31 ? 2.594 5.637 9.141 1 97.12 31 GLY B C 1
ATOM 2790 O O . GLY B 1 31 ? 1.465 5.41 9.578 1 97.12 31 GLY B O 1
ATOM 2791 N N . ILE B 1 32 ? 3.029 6.801 8.961 1 98.5 32 ILE B N 1
ATOM 2792 C CA . ILE B 1 32 ? 2.426 8.016 9.508 1 98.5 32 ILE B CA 1
ATOM 2793 C C . ILE B 1 32 ? 1.018 8.188 8.945 1 98.5 32 ILE B C 1
ATOM 2795 O O . ILE B 1 32 ? 0.816 8.133 7.73 1 98.5 32 ILE B O 1
ATOM 2799 N N . SER B 1 33 ? 0.061 8.273 9.781 1 98.81 33 SER B N 1
ATOM 2800 C CA . SER B 1 33 ? -1.332 8.594 9.492 1 98.81 33 SER B CA 1
ATOM 2801 C C . SER B 1 33 ? -2.098 8.953 10.758 1 98.81 33 SER B C 1
ATOM 2803 O O . SER B 1 33 ? -1.883 8.344 11.812 1 98.81 33 SER B O 1
ATOM 2805 N N . THR B 1 34 ? -2.967 9.93 10.688 1 98.88 34 THR B N 1
ATOM 2806 C CA . THR B 1 34 ? -3.734 10.398 11.836 1 98.88 34 THR B CA 1
ATOM 2807 C C . THR B 1 34 ? -5.203 10.594 11.469 1 98.88 34 THR B C 1
ATOM 2809 O O . THR B 1 34 ? -5.512 11.211 10.445 1 98.88 34 THR B O 1
ATOM 2812 N N . ALA B 1 35 ? -6.086 10.016 12.266 1 98.88 35 ALA B N 1
ATOM 2813 C CA . ALA B 1 35 ? -7.52 10.258 12.109 1 98.88 35 ALA B CA 1
ATOM 2814 C C . ALA B 1 35 ? -7.992 11.352 13.07 1 98.88 35 ALA B C 1
ATOM 2816 O O . ALA B 1 35 ? -7.797 11.242 14.281 1 98.88 35 ALA B O 1
ATOM 2817 N N . VAL B 1 36 ? -8.5 12.406 12.539 1 98.88 36 VAL B N 1
ATOM 2818 C CA . VAL B 1 36 ? -9.227 13.406 13.32 1 98.88 36 VAL B CA 1
ATOM 2819 C C . VAL B 1 36 ? -10.711 13.062 13.352 1 98.88 36 VAL B C 1
ATOM 2821 O O . VAL B 1 36 ? -11.359 13 12.305 1 98.88 36 VAL B O 1
ATOM 2824 N N . VAL B 1 37 ? -11.219 12.883 14.516 1 98.56 37 VAL B N 1
ATOM 2825 C CA . VAL B 1 37 ? -12.586 12.375 14.664 1 98.56 37 VAL B CA 1
ATOM 2826 C C . VAL B 1 37 ? -13.453 13.438 15.328 1 98.56 37 VAL B C 1
ATOM 2828 O O . VAL B 1 37 ? -13.141 13.914 16.422 1 98.56 37 VAL B O 1
ATOM 2831 N N . VAL B 1 38 ? -14.461 13.852 14.711 1 97.38 38 VAL B N 1
ATOM 2832 C CA . VAL B 1 38 ? -15.469 14.781 15.219 1 97.38 38 VAL B CA 1
ATOM 2833 C C . VAL B 1 38 ? -16.859 14.203 15.008 1 97.38 38 VAL B C 1
ATOM 2835 O O . VAL B 1 38 ? -17.328 14.078 13.867 1 97.38 38 VAL B O 1
ATOM 2838 N N . GLY B 1 39 ? -17.547 13.852 16.094 1 93 39 GLY B N 1
ATOM 2839 C CA . GLY B 1 39 ? -18.781 13.07 15.945 1 93 39 GLY B CA 1
ATOM 2840 C C . GLY B 1 39 ? -18.547 11.719 15.305 1 93 39 GLY B C 1
ATOM 2841 O O . GLY B 1 39 ? -17.719 10.938 15.766 1 93 39 GLY B O 1
ATOM 2842 N N . ASP B 1 40 ? -19.234 11.531 14.203 1 91.12 40 ASP B N 1
ATOM 2843 C CA . ASP B 1 40 ? -19.094 10.266 13.484 1 91.12 40 ASP B CA 1
ATOM 2844 C C . ASP B 1 40 ? -18.219 10.438 12.25 1 91.12 40 ASP B C 1
ATOM 2846 O O . ASP B 1 40 ? -18.031 9.5 11.469 1 91.12 40 ASP B O 1
ATOM 2850 N N . ALA B 1 41 ? -17.688 11.617 12.148 1 95.12 41 ALA B N 1
ATOM 2851 C CA . ALA B 1 41 ? -16.906 11.93 10.953 1 95.12 41 ALA B CA 1
ATOM 2852 C C . ALA B 1 41 ? -15.414 11.719 11.203 1 95.12 41 ALA B C 1
ATOM 2854 O O . ALA B 1 41 ? -14.906 12.031 12.289 1 95.12 41 ALA B O 1
ATOM 2855 N N . VAL B 1 42 ? -14.789 11.211 10.203 1 97.88 42 VAL B N 1
ATOM 2856 C CA . VAL B 1 42 ? -13.352 10.977 10.281 1 97.88 42 VAL B CA 1
ATOM 2857 C C . VAL B 1 42 ? -12.641 11.758 9.188 1 97.88 42 VAL B C 1
ATOM 2859 O O . VAL B 1 42 ? -13.039 11.703 8.016 1 97.88 42 VAL B O 1
ATOM 2862 N N . TYR B 1 43 ? -11.656 12.547 9.578 1 98.81 43 TYR B N 1
ATOM 2863 C CA . TYR B 1 43 ? -10.742 13.234 8.672 1 98.81 43 TYR B CA 1
ATOM 2864 C C . TYR B 1 43 ? -9.336 12.672 8.781 1 98.81 43 TYR B C 1
ATOM 2866 O O . TYR B 1 43 ? -8.734 12.688 9.859 1 98.81 43 TYR B O 1
ATOM 2874 N N . LEU B 1 44 ? -8.852 12.18 7.648 1 98.94 44 LEU B N 1
ATOM 2875 C CA . LEU B 1 44 ? -7.566 11.5 7.648 1 98.94 44 LEU B CA 1
ATOM 2876 C C . LEU B 1 44 ? -6.445 12.445 7.223 1 98.94 44 LEU B C 1
ATOM 2878 O O . LEU B 1 44 ? -6.578 13.164 6.23 1 98.94 44 LEU B O 1
ATOM 2882 N N . VAL B 1 45 ? -5.387 12.5 8.016 1 98.94 45 VAL B N 1
ATOM 2883 C CA . VAL B 1 45 ? -4.188 13.242 7.625 1 98.94 45 VAL B CA 1
ATOM 2884 C C . VAL B 1 45 ? -3.07 12.258 7.273 1 98.94 45 VAL B C 1
ATOM 2886 O O . VAL B 1 45 ? -2.607 11.5 8.133 1 98.94 45 VAL B O 1
ATOM 2889 N N . ASP B 1 46 ? -2.672 12.266 6 1 98.88 46 ASP B N 1
ATOM 2890 C CA . ASP B 1 46 ? -1.657 11.414 5.391 1 98.88 46 ASP B CA 1
ATOM 2891 C C . ASP B 1 46 ? -2.119 9.961 5.348 1 98.88 46 ASP B C 1
ATOM 2893 O O . ASP B 1 46 ? -3.059 9.578 6.051 1 98.88 46 ASP B O 1
ATOM 2897 N N . ALA B 1 47 ? -1.527 9.25 4.48 1 98.62 47 ALA B N 1
ATOM 2898 C CA . ALA B 1 47 ? -1.878 7.859 4.188 1 98.62 47 ALA B CA 1
ATOM 2899 C C . ALA B 1 47 ? -0.63 6.984 4.109 1 98.62 47 ALA B C 1
ATOM 2901 O O . ALA B 1 47 ? -0.375 6.348 3.086 1 98.62 47 ALA B O 1
ATOM 2902 N N . GLY B 1 48 ? 0.078 6.859 5.234 1 98.12 48 GLY B N 1
ATOM 2903 C CA . GLY B 1 48 ? 1.287 6.051 5.289 1 98.12 48 GLY B CA 1
ATOM 2904 C C . GLY B 1 48 ? 1.014 4.562 5.238 1 98.12 48 GLY B C 1
ATOM 2905 O O . GLY B 1 48 ? -0.144 4.137 5.227 1 98.12 48 GLY B O 1
ATOM 2906 N N . SER B 1 49 ? 2.061 3.797 5.242 1 96.56 49 SER B N 1
ATOM 2907 C CA . SER B 1 49 ? 1.977 2.346 5.109 1 96.56 49 SER B CA 1
ATOM 2908 C C . SER B 1 49 ? 1.187 1.731 6.262 1 96.56 49 SER B C 1
ATOM 2910 O O . SER B 1 49 ? 1.512 1.951 7.43 1 96.56 49 SER B O 1
ATOM 2912 N N . GLY B 1 50 ? 0.115 0.991 5.914 1 95.31 50 GLY B N 1
ATOM 2913 C CA . GLY B 1 50 ? -0.668 0.287 6.914 1 95.31 50 GLY B CA 1
ATOM 2914 C C . GLY B 1 50 ? -1.935 1.022 7.309 1 95.31 50 GLY B C 1
ATOM 2915 O O . GLY B 1 50 ? -2.725 0.522 8.109 1 95.31 50 GLY B O 1
ATOM 2916 N N . VAL B 1 51 ? -2.213 2.154 6.73 1 97.31 51 VAL B N 1
ATOM 2917 C CA . VAL B 1 51 ? -3.275 3.039 7.191 1 97.31 51 VAL B CA 1
ATOM 2918 C C . VAL B 1 51 ? -4.621 2.318 7.117 1 97.31 51 VAL B C 1
ATOM 2920 O O . VAL B 1 51 ? -5.48 2.5 7.98 1 97.31 51 VAL B O 1
ATOM 2923 N N . GLY B 1 52 ? -4.879 1.55 6.074 1 94.94 52 GLY B N 1
ATOM 2924 C CA . GLY B 1 52 ? -6.148 0.849 5.965 1 94.94 52 GLY B CA 1
ATOM 2925 C C . GLY B 1 52 ? -6.414 -0.086 7.129 1 94.94 52 GLY B C 1
ATOM 2926 O O . GLY B 1 52 ? -7.492 -0.05 7.727 1 94.94 52 GLY B O 1
ATOM 2927 N N . ASN B 1 53 ? -5.445 -0.922 7.43 1 93.19 53 ASN B N 1
ATOM 2928 C CA . ASN B 1 53 ? -5.555 -1.825 8.57 1 93.19 53 ASN B CA 1
ATOM 2929 C C . ASN B 1 53 ? -5.723 -1.058 9.883 1 93.19 53 ASN B C 1
ATOM 2931 O O . ASN B 1 53 ? -6.512 -1.453 10.742 1 93.19 53 ASN B O 1
ATOM 2935 N N . GLN B 1 54 ? -4.953 0.01 10.016 1 95.94 54 GLN B N 1
ATOM 2936 C CA . GLN B 1 54 ? -5.012 0.809 11.234 1 95.94 54 GLN B CA 1
ATOM 2937 C C . GLN B 1 54 ? -6.379 1.467 11.398 1 95.94 54 GLN B C 1
ATOM 2939 O O . GLN B 1 54 ? -6.906 1.552 12.508 1 95.94 54 GLN B O 1
ATOM 2944 N N . LEU B 1 55 ? -6.922 1.96 10.297 1 96.19 55 LEU B N 1
ATOM 2945 C CA . LEU B 1 55 ? -8.266 2.525 10.32 1 96.19 55 LEU B CA 1
ATOM 2946 C C . LEU B 1 55 ? -9.281 1.499 10.812 1 96.19 55 LEU B C 1
ATOM 2948 O O . LEU B 1 55 ? -10.109 1.805 11.672 1 96.19 55 LEU B O 1
ATOM 2952 N N . MET B 1 56 ? -9.188 0.332 10.328 1 92.75 56 MET B N 1
ATOM 2953 C CA . MET B 1 56 ? -10.086 -0.746 10.734 1 92.75 56 MET B CA 1
ATOM 2954 C C . MET B 1 56 ? -9.914 -1.072 12.211 1 92.75 56 MET B C 1
ATOM 2956 O O . MET B 1 56 ? -10.906 -1.204 12.938 1 92.75 56 MET B O 1
ATOM 2960 N N . LYS B 1 57 ? -8.672 -1.161 12.656 1 93.62 57 LYS B N 1
ATOM 2961 C CA . LYS B 1 57 ? -8.391 -1.473 14.055 1 93.62 57 LYS B CA 1
ATOM 2962 C C . LYS B 1 57 ? -8.938 -0.385 14.977 1 93.62 57 LYS B C 1
ATOM 2964 O O . LYS B 1 57 ? -9.305 -0.662 16.125 1 93.62 57 LYS B O 1
ATOM 2969 N N . ALA B 1 58 ? -8.977 0.831 14.461 1 95.5 58 ALA B N 1
ATOM 2970 C CA . ALA B 1 58 ? -9.492 1.958 15.234 1 95.5 58 ALA B CA 1
ATOM 2971 C C . ALA B 1 58 ? -11.023 1.968 15.242 1 95.5 58 ALA B C 1
ATOM 2973 O O . ALA B 1 58 ? -11.641 2.834 15.859 1 95.5 58 ALA B O 1
ATOM 2974 N N . GLY B 1 59 ? -11.609 1.002 14.469 1 92.81 59 GLY B N 1
ATOM 2975 C CA . GLY B 1 59 ? -13.062 0.883 14.445 1 92.81 59 GLY B CA 1
ATOM 2976 C C . GLY B 1 59 ? -13.703 1.702 13.344 1 92.81 59 GLY B C 1
ATOM 2977 O O . GLY B 1 59 ? -14.906 1.966 13.383 1 92.81 59 GLY B O 1
ATOM 2978 N N . PHE B 1 60 ? -12.898 2.164 12.391 1 94.75 60 PHE B N 1
ATOM 2979 C CA . PHE B 1 60 ? -13.406 2.965 11.281 1 94.75 60 PHE B CA 1
ATOM 2980 C C . PHE B 1 60 ? -13.258 2.221 9.961 1 94.75 60 PHE B C 1
ATOM 2982 O O . PHE B 1 60 ? -12.617 1.167 9.906 1 94.75 60 PHE B O 1
ATOM 2989 N N . THR B 1 61 ? -13.891 2.668 8.93 1 92.56 61 THR B N 1
ATOM 2990 C CA . THR B 1 61 ? -13.719 2.254 7.543 1 92.56 61 THR B CA 1
ATOM 2991 C C . THR B 1 61 ? -13.594 3.471 6.629 1 92.56 61 THR B C 1
ATOM 2993 O O . THR B 1 61 ? -13.867 4.598 7.047 1 92.56 61 THR B O 1
ATOM 2996 N N . PRO B 1 62 ? -13.148 3.242 5.438 1 92.94 62 PRO B N 1
ATOM 2997 C CA . PRO B 1 62 ? -13.133 4.363 4.496 1 92.94 62 PRO B CA 1
ATOM 2998 C C . PRO B 1 62 ? -14.508 4.992 4.301 1 92.94 62 PRO B C 1
ATOM 3000 O O . PRO B 1 62 ? -14.609 6.168 3.941 1 92.94 62 PRO B O 1
ATOM 3003 N N . GLY B 1 63 ? -15.547 4.25 4.582 1 92.56 63 GLY B N 1
ATOM 3004 C CA . GLY B 1 63 ? -16.891 4.793 4.516 1 92.56 63 GLY B CA 1
ATOM 3005 C C . GLY B 1 63 ? -17.141 5.898 5.527 1 92.56 63 GLY B C 1
ATOM 3006 O O . GLY B 1 63 ? -18.062 6.703 5.363 1 92.56 63 GLY B O 1
ATOM 3007 N N . ASP B 1 64 ? -16.344 5.977 6.562 1 94.69 64 ASP B N 1
ATOM 3008 C CA . ASP B 1 64 ? -16.484 6.988 7.605 1 94.69 64 ASP B CA 1
ATOM 3009 C C . ASP B 1 64 ? -15.719 8.266 7.246 1 94.69 64 ASP B C 1
ATOM 3011 O O . ASP B 1 64 ? -15.914 9.305 7.875 1 94.69 64 ASP B O 1
ATOM 3015 N N . LEU B 1 65 ? -14.875 8.234 6.234 1 97.12 65 LEU B N 1
ATOM 3016 C CA . LEU B 1 65 ? -14.023 9.359 5.891 1 97.12 65 LEU B CA 1
ATOM 3017 C C . LEU B 1 65 ? -14.82 10.469 5.207 1 97.12 65 LEU B C 1
ATOM 3019 O O . LEU B 1 65 ? -15.641 10.195 4.332 1 97.12 65 LEU B O 1
ATOM 3023 N N . ARG B 1 66 ? -14.57 11.695 5.633 1 96.81 66 ARG B N 1
ATOM 3024 C CA . ARG B 1 66 ? -15.102 12.867 4.934 1 96.81 66 ARG B CA 1
ATOM 3025 C C . ARG B 1 66 ? -14.031 13.508 4.059 1 96.81 66 ARG B C 1
ATOM 3027 O O . ARG B 1 66 ? -14.344 14.109 3.027 1 96.81 66 ARG B O 1
ATOM 3034 N N . GLY B 1 67 ? -12.812 13.391 4.527 1 98.19 67 GLY B N 1
ATOM 3035 C CA . GLY B 1 67 ? -11.695 13.984 3.814 1 98.19 67 GLY B CA 1
ATOM 3036 C C . GLY B 1 67 ? -10.359 13.328 4.133 1 98.19 67 GLY B C 1
ATOM 3037 O O . GLY B 1 67 ? -10.188 12.758 5.211 1 98.19 67 GLY B O 1
ATOM 3038 N N . ILE B 1 68 ? -9.508 13.336 3.15 1 98.88 68 ILE B N 1
ATOM 3039 C CA . ILE B 1 68 ? -8.109 12.945 3.279 1 98.88 68 ILE B CA 1
ATOM 3040 C C . ILE B 1 68 ? -7.207 14.133 2.967 1 98.88 68 ILE B C 1
ATOM 3042 O O . ILE B 1 68 ? -7.344 14.766 1.916 1 98.88 68 ILE B O 1
ATOM 3046 N N . PHE B 1 69 ? -6.355 14.484 3.889 1 99 69 PHE B N 1
ATOM 3047 C CA . PHE B 1 69 ? -5.457 15.625 3.766 1 99 69 PHE B CA 1
ATOM 3048 C C . PHE B 1 69 ? -4.004 15.164 3.732 1 99 69 PHE B C 1
ATOM 3050 O O . PHE B 1 69 ? -3.508 14.578 4.699 1 99 69 PHE B O 1
ATOM 3057 N N . LEU B 1 70 ? -3.328 15.398 2.621 1 98.94 70 LEU B N 1
ATOM 3058 C CA . LEU B 1 70 ? -1.932 15.008 2.451 1 98.94 70 LEU B CA 1
ATOM 3059 C C . LEU B 1 70 ? -1.002 16.188 2.715 1 98.94 70 LEU B C 1
ATOM 3061 O O . LEU B 1 70 ? -1.119 17.234 2.072 1 98.94 70 LEU B O 1
ATOM 3065 N N . THR B 1 71 ? -0.072 15.992 3.635 1 98.94 71 THR B N 1
ATOM 3066 C CA . THR B 1 71 ? 0.812 17.078 4.035 1 98.94 71 THR B CA 1
ATOM 3067 C C . THR B 1 71 ? 1.82 17.391 2.932 1 98.94 71 THR B C 1
ATOM 3069 O O . THR B 1 71 ? 2.08 18.562 2.629 1 98.94 71 THR B O 1
ATOM 3072 N N . HIS B 1 72 ? 2.426 16.406 2.402 1 98.81 72 HIS B N 1
ATOM 3073 C CA . HIS B 1 72 ? 3.332 16.531 1.266 1 98.81 72 HIS B CA 1
ATOM 3074 C C . HIS B 1 72 ? 3.449 15.211 0.505 1 98.81 72 HIS B C 1
ATOM 3076 O O . HIS B 1 72 ? 2.887 14.195 0.921 1 98.81 72 HIS B O 1
ATOM 3082 N N . LEU B 1 73 ? 4.113 15.219 -0.592 1 98.69 73 LEU B N 1
ATOM 3083 C CA . LEU B 1 73 ? 3.955 14.109 -1.528 1 98.69 73 LEU B CA 1
ATOM 3084 C C . LEU B 1 73 ? 5.156 13.172 -1.47 1 98.69 73 LEU B C 1
ATOM 3086 O O . LEU B 1 73 ? 5.508 12.547 -2.469 1 98.69 73 LEU B O 1
ATOM 3090 N N . HIS B 1 74 ? 5.801 13.109 -0.314 1 98.12 74 HIS B N 1
ATOM 3091 C CA . HIS B 1 74 ? 6.676 11.969 -0.084 1 98.12 74 HIS B CA 1
ATOM 3092 C C . HIS B 1 74 ? 5.871 10.68 0.07 1 98.12 74 HIS B C 1
ATOM 3094 O O . HIS B 1 74 ? 4.773 10.695 0.636 1 98.12 74 HIS B O 1
ATOM 3100 N N . SER B 1 75 ? 6.457 9.617 -0.346 1 97.81 75 SER B N 1
ATOM 3101 C CA . SER B 1 75 ? 5.754 8.336 -0.436 1 97.81 75 SER B CA 1
ATOM 3102 C C . SER B 1 75 ? 5.336 7.84 0.943 1 97.81 75 SER B C 1
ATOM 3104 O O . SER B 1 75 ? 4.293 7.203 1.088 1 97.81 75 SER B O 1
ATOM 3106 N N . ASP B 1 76 ? 6.137 8.062 1.973 1 97.19 76 ASP B N 1
ATOM 3107 C CA . ASP B 1 76 ? 5.785 7.539 3.289 1 97.19 76 ASP B CA 1
ATOM 3108 C C . ASP B 1 76 ? 4.547 8.242 3.844 1 97.19 76 ASP B C 1
ATOM 3110 O O . ASP B 1 76 ? 3.959 7.789 4.828 1 97.19 76 ASP B O 1
ATOM 3114 N N . HIS B 1 77 ? 4.031 9.266 3.225 1 98.75 77 HIS B N 1
ATOM 3115 C CA . HIS B 1 77 ? 2.812 9.961 3.629 1 98.75 77 HIS B CA 1
ATOM 3116 C C . HIS B 1 77 ? 1.647 9.602 2.711 1 98.75 77 HIS B C 1
ATOM 3118 O O . HIS B 1 77 ? 0.509 10.008 2.963 1 98.75 77 HIS B O 1
ATOM 3124 N N . THR B 1 78 ? 1.926 8.867 1.603 1 98.81 78 THR B N 1
ATOM 3125 C CA . THR B 1 78 ? 0.894 8.75 0.578 1 98.81 78 THR B CA 1
ATOM 3126 C C . THR B 1 78 ? 0.803 7.316 0.062 1 98.81 78 THR B C 1
ATOM 3128 O O . THR B 1 78 ? -0.088 6.992 -0.726 1 98.81 78 THR B O 1
ATOM 3131 N N . ILE B 1 79 ? 1.588 6.398 0.495 1 98.56 79 ILE B N 1
ATOM 3132 C CA . ILE B 1 79 ? 1.88 5.145 -0.189 1 98.56 79 ILE B CA 1
ATOM 3133 C C . ILE B 1 79 ? 0.638 4.258 -0.192 1 98.56 79 ILE B C 1
ATOM 3135 O O . ILE B 1 79 ? 0.466 3.42 -1.083 1 98.56 79 ILE B O 1
ATOM 3139 N N . ASP B 1 80 ? -0.262 4.402 0.76 1 98.06 80 ASP B N 1
ATOM 3140 C CA . ASP B 1 80 ? -1.42 3.52 0.842 1 98.06 80 ASP B CA 1
ATOM 3141 C C . ASP B 1 80 ? -2.691 4.238 0.396 1 98.06 80 ASP B C 1
ATOM 3143 O O . ASP B 1 80 ? -3.801 3.783 0.685 1 98.06 80 ASP B O 1
ATOM 3147 N N . LEU B 1 81 ? -2.523 5.367 -0.337 1 98.62 81 LEU B N 1
ATOM 3148 C CA . LEU B 1 81 ? -3.682 6.105 -0.832 1 98.62 81 LEU B CA 1
ATOM 3149 C C . LEU B 1 81 ? -4.516 5.238 -1.77 1 98.62 81 LEU B C 1
ATOM 3151 O O . LEU B 1 81 ? -5.746 5.215 -1.671 1 98.62 81 LEU B O 1
ATOM 3155 N N . ALA B 1 82 ? -3.877 4.477 -2.633 1 98 82 ALA B N 1
ATOM 3156 C CA . ALA B 1 82 ? -4.602 3.629 -3.576 1 98 82 ALA B CA 1
ATOM 3157 C C . ALA B 1 82 ? -5.406 2.559 -2.848 1 98 82 ALA B C 1
ATOM 3159 O O . ALA B 1 82 ? -6.559 2.299 -3.193 1 98 82 ALA B O 1
ATOM 3160 N N . SER B 1 83 ? -4.773 1.912 -1.855 1 97 83 SER B N 1
ATOM 3161 C CA . SER B 1 83 ? -5.473 0.844 -1.146 1 97 83 SER B CA 1
ATOM 3162 C C . SER B 1 83 ? -6.711 1.372 -0.435 1 97 83 SER B C 1
ATOM 3164 O O . SER B 1 83 ? -7.738 0.691 -0.378 1 97 83 SER B O 1
ATOM 3166 N N . LEU B 1 84 ? -6.652 2.594 0.111 1 96.94 84 LEU B N 1
ATOM 3167 C CA . LEU B 1 84 ? -7.816 3.189 0.76 1 96.94 84 LEU B CA 1
ATOM 3168 C C . LEU B 1 84 ? -8.969 3.34 -0.225 1 96.94 84 LEU B C 1
ATOM 3170 O O . LEU B 1 84 ? -10.109 3.006 0.096 1 96.94 84 LEU B O 1
ATOM 3174 N N . ALA B 1 85 ? -8.656 3.809 -1.384 1 96.94 85 ALA B N 1
ATOM 3175 C CA . ALA B 1 85 ? -9.688 4.086 -2.383 1 96.94 85 ALA B CA 1
ATOM 3176 C C . ALA B 1 85 ? -10.234 2.791 -2.975 1 96.94 85 ALA B C 1
ATOM 3178 O O . ALA B 1 85 ? -11.438 2.668 -3.201 1 96.94 85 ALA B O 1
ATOM 3179 N N . ILE B 1 86 ? -9.375 1.817 -3.184 1 96.56 86 ILE B N 1
ATOM 3180 C CA . ILE B 1 86 ? -9.766 0.611 -3.908 1 96.56 86 ILE B CA 1
ATOM 3181 C C . ILE B 1 86 ? -10.422 -0.378 -2.949 1 96.56 86 ILE B C 1
ATOM 3183 O O . ILE B 1 86 ? -11.539 -0.844 -3.195 1 96.56 86 ILE B O 1
ATOM 3187 N N . PHE B 1 87 ? -9.758 -0.666 -1.824 1 94.25 87 PHE B N 1
ATOM 3188 C CA . PHE B 1 87 ? -10.336 -1.581 -0.843 1 94.25 87 PHE B CA 1
ATOM 3189 C C . PHE B 1 87 ? -11.5 -0.929 -0.111 1 94.25 87 PHE B C 1
ATOM 3191 O O . PHE B 1 87 ? -12.422 -1.616 0.334 1 94.25 87 PHE B O 1
ATOM 3198 N N . GLY B 1 88 ? -11.469 0.42 -0.022 1 90.75 88 GLY B N 1
ATOM 3199 C CA . GLY B 1 88 ? -12.516 1.159 0.665 1 90.75 88 GLY B CA 1
ATOM 3200 C C . GLY B 1 88 ? -13.867 1.054 -0.018 1 90.75 88 GLY B C 1
ATOM 3201 O O . GLY B 1 88 ? -14.906 1.217 0.624 1 90.75 88 GLY B O 1
ATOM 3202 N N . LEU B 1 89 ? -13.898 0.757 -1.318 1 87.12 89 LEU B N 1
ATOM 3203 C CA . LEU B 1 89 ? -15.133 0.679 -2.09 1 87.12 89 LEU B CA 1
ATOM 3204 C C . LEU B 1 89 ? -16.094 -0.318 -1.464 1 87.12 89 LEU B C 1
ATOM 3206 O O . LEU B 1 89 ? -17.312 -0.147 -1.555 1 87.12 89 LEU B O 1
ATOM 3210 N N . PHE B 1 90 ? -15.531 -1.24 -0.825 1 82.25 90 PHE B N 1
ATOM 3211 C CA . PHE B 1 90 ? -16.344 -2.326 -0.292 1 82.25 90 PHE B CA 1
ATOM 3212 C C . PHE B 1 90 ? -16.969 -1.931 1.038 1 82.25 90 PHE B C 1
ATOM 3214 O O . PHE B 1 90 ? -17.766 -2.682 1.601 1 82.25 90 PHE B O 1
ATOM 3221 N N . THR B 1 91 ? -16.656 -0.729 1.503 1 83.12 91 THR B N 1
ATOM 3222 C CA . THR B 1 91 ? -17.172 -0.28 2.793 1 83.12 91 THR B CA 1
ATOM 3223 C C . THR B 1 91 ? -17.984 1.003 2.639 1 83.12 91 THR B C 1
ATOM 3225 O O . THR B 1 91 ? -18.562 1.5 3.609 1 83.12 91 THR B O 1
ATOM 3228 N N . ILE B 1 92 ? -18 1.543 1.502 1 86.94 92 ILE B N 1
ATOM 3229 C CA . ILE B 1 92 ? -18.672 2.82 1.285 1 86.94 92 ILE B CA 1
ATOM 3230 C C . ILE B 1 92 ? -20.141 2.584 0.969 1 86.94 92 ILE B C 1
ATOM 3232 O O . ILE B 1 92 ? -20.469 1.902 -0.004 1 86.94 92 ILE B O 1
ATOM 3236 N N . PRO B 1 93 ? -20.922 3.104 1.802 1 81.81 93 PRO B N 1
ATOM 3237 C CA . PRO B 1 93 ? -22.359 2.941 1.532 1 81.81 93 PRO B CA 1
ATOM 3238 C C . PRO B 1 93 ? -22.812 3.727 0.306 1 81.81 93 PRO B C 1
ATOM 3240 O O . PRO B 1 93 ? -22.203 4.723 -0.064 1 81.81 93 PRO B O 1
ATOM 3243 N N . GLY B 1 94 ? -23.875 3.207 -0.286 1 80.25 94 GLY B N 1
ATOM 3244 C CA . GLY B 1 94 ? -24.469 3.934 -1.395 1 80.25 94 GLY B CA 1
ATOM 3245 C C . GLY B 1 94 ? -24.922 5.336 -1.019 1 80.25 94 GLY B C 1
ATOM 3246 O O . GLY B 1 94 ? -25.422 5.559 0.086 1 80.25 94 GLY B O 1
ATOM 3247 N N . GLY B 1 95 ? -24.766 6.328 -1.871 1 81.5 95 GLY B N 1
ATOM 3248 C CA . GLY B 1 95 ? -25.234 7.68 -1.655 1 81.5 95 GLY B CA 1
ATOM 3249 C C . GLY B 1 95 ? -24.297 8.523 -0.81 1 81.5 95 GLY B C 1
ATOM 3250 O O . GLY B 1 95 ? -24.609 9.672 -0.492 1 81.5 95 GLY B O 1
ATOM 3251 N N . LYS B 1 96 ? -23.219 7.953 -0.445 1 88 96 LYS B N 1
ATOM 3252 C CA . LYS B 1 96 ? -22.234 8.695 0.34 1 88 96 LYS B CA 1
ATOM 3253 C C . LYS B 1 96 ? -21.703 9.898 -0.433 1 88 96 LYS B C 1
ATOM 3255 O O . LYS B 1 96 ? -21.438 9.805 -1.634 1 88 96 LYS B O 1
ATOM 3260 N N . ARG B 1 97 ? -21.641 11.094 0.37 1 89.94 97 ARG B N 1
ATOM 3261 C CA . ARG B 1 97 ? -20.969 12.242 -0.207 1 89.94 97 ARG B CA 1
ATOM 3262 C C . ARG B 1 97 ? -19.516 11.906 -0.546 1 89.94 97 ARG B C 1
ATOM 3264 O O . ARG B 1 97 ? -18.859 11.172 0.187 1 89.94 97 ARG B O 1
ATOM 3271 N N . PRO B 1 98 ? -19.016 12.484 -1.632 1 94.12 98 PRO B N 1
ATOM 3272 C CA . PRO B 1 98 ? -17.641 12.18 -2.033 1 94.12 98 PRO B CA 1
ATOM 3273 C C . PRO B 1 98 ? -16.625 12.523 -0.948 1 94.12 98 PRO B C 1
ATOM 3275 O O . PRO B 1 98 ? -16.781 13.516 -0.237 1 94.12 98 PRO B O 1
ATOM 3278 N N . ILE B 1 99 ? -15.695 11.664 -0.796 1 97.25 99 ILE B N 1
ATOM 3279 C CA . ILE B 1 99 ? -14.547 11.883 0.076 1 97.25 99 ILE B CA 1
ATOM 3280 C C . ILE B 1 99 ? -13.523 12.766 -0.636 1 97.25 99 ILE B C 1
ATOM 3282 O O . ILE B 1 99 ? -12.992 12.391 -1.687 1 97.25 99 ILE B O 1
ATOM 3286 N N . GLN B 1 100 ? -13.242 13.969 -0.103 1 98.12 100 GLN B N 1
ATOM 3287 C CA . GLN B 1 100 ? -12.266 14.875 -0.708 1 98.12 100 GLN B CA 1
ATOM 3288 C C . GLN B 1 100 ? -10.844 14.461 -0.354 1 98.12 100 GLN B C 1
ATOM 3290 O O . GLN B 1 100 ? -10.555 14.125 0.796 1 98.12 100 GLN B O 1
ATOM 3295 N N . ILE B 1 101 ? -10.023 14.352 -1.338 1 98.88 101 ILE B N 1
ATOM 3296 C CA . ILE B 1 101 ? -8.586 14.203 -1.141 1 98.88 101 ILE B CA 1
ATOM 3297 C C . ILE B 1 101 ? -7.879 15.523 -1.469 1 98.88 101 ILE B C 1
ATOM 3299 O O . ILE B 1 101 ? -7.883 15.961 -2.619 1 98.88 101 ILE B O 1
ATOM 3303 N N . LEU B 1 102 ? -7.328 16.156 -0.458 1 98.94 102 LEU B N 1
ATOM 3304 C CA . LEU B 1 102 ? -6.656 17.453 -0.62 1 98.94 102 LEU B CA 1
ATOM 3305 C C . LEU B 1 102 ? -5.172 17.328 -0.303 1 98.94 102 LEU B C 1
ATOM 3307 O O . LEU B 1 102 ? -4.793 16.766 0.729 1 98.94 102 LEU B O 1
ATOM 3311 N N . GLY B 1 103 ? -4.328 17.75 -1.16 1 98.88 103 GLY B N 1
ATOM 3312 C CA . GLY B 1 103 ? -2.891 17.719 -0.943 1 98.88 103 GLY B CA 1
ATOM 3313 C C . GLY B 1 103 ? -2.129 18.656 -1.863 1 98.88 103 GLY B C 1
ATOM 3314 O O . GLY B 1 103 ? -2.727 19.484 -2.541 1 98.88 103 GLY B O 1
ATOM 3315 N N . PRO B 1 104 ? -0.82 18.594 -1.84 1 98.88 104 PRO B N 1
ATOM 3316 C CA . PRO B 1 104 ? 0.007 19.469 -2.668 1 98.88 104 PRO B CA 1
ATOM 3317 C C . PRO B 1 104 ? -0.28 19.328 -4.16 1 98.88 104 PRO B C 1
ATOM 3319 O O . PRO B 1 104 ? -0.541 18.203 -4.633 1 98.88 104 PRO B O 1
ATOM 3322 N N . GLY B 1 105 ? -0.273 20.469 -4.836 1 98.56 105 GLY B N 1
ATOM 3323 C CA . GLY B 1 105 ? -0.391 20.453 -6.285 1 98.56 105 GLY B CA 1
ATOM 3324 C C . GLY B 1 105 ? 0.933 20.203 -6.988 1 98.56 105 GLY B C 1
ATOM 3325 O O . GLY B 1 105 ? 1.937 19.906 -6.344 1 98.56 105 GLY B O 1
ATOM 3326 N N . ASP B 1 106 ? 0.797 20.281 -8.312 1 97.94 106 ASP B N 1
ATOM 3327 C CA . ASP B 1 106 ? 2.006 20.172 -9.125 1 97.94 106 ASP B CA 1
ATOM 3328 C C . ASP B 1 106 ? 3.086 21.141 -8.633 1 97.94 106 ASP B C 1
ATOM 3330 O O . ASP B 1 106 ? 2.84 22.344 -8.492 1 97.94 106 ASP B O 1
ATOM 3334 N N . ARG B 1 107 ? 4.223 20.547 -8.344 1 96.5 107 ARG B N 1
ATOM 3335 C CA . ARG B 1 107 ? 5.34 21.359 -7.859 1 96.5 107 ARG B CA 1
ATOM 3336 C C . ARG B 1 107 ? 5.664 22.484 -8.836 1 96.5 107 ARG B C 1
ATOM 3338 O O . ARG B 1 107 ? 6.078 23.562 -8.422 1 96.5 107 ARG B O 1
ATOM 3345 N N . GLY B 1 108 ? 5.551 22.266 -10.109 1 95.69 108 GLY B N 1
ATOM 3346 C CA . GLY B 1 108 ? 5.715 23.266 -11.148 1 95.69 108 GLY B CA 1
ATOM 3347 C C . GLY B 1 108 ? 7.152 23.422 -11.602 1 95.69 108 GLY B C 1
ATOM 3348 O O . GLY B 1 108 ? 7.43 24.156 -12.555 1 95.69 108 GLY B O 1
ATOM 3349 N N . ALA B 1 109 ? 8.125 22.812 -10.898 1 96.38 109 ALA B N 1
ATOM 3350 C CA . ALA B 1 109 ? 9.547 22.828 -11.234 1 96.38 109 ALA B CA 1
ATOM 3351 C C . ALA B 1 109 ? 10.266 21.625 -10.617 1 96.38 109 ALA B C 1
ATOM 3353 O O . ALA B 1 109 ? 9.812 21.078 -9.609 1 96.38 109 ALA B O 1
ATOM 3354 N N . LEU B 1 110 ? 11.32 21.219 -11.273 1 96.38 110 LEU B N 1
ATOM 3355 C CA . LEU B 1 110 ? 12.164 20.188 -10.672 1 96.38 110 LEU B CA 1
ATOM 3356 C C . LEU B 1 110 ? 12.898 20.734 -9.453 1 96.38 110 LEU B C 1
ATOM 3358 O O . LEU B 1 110 ? 13.188 21.938 -9.375 1 96.38 110 LEU B O 1
ATOM 3362 N N . PRO B 1 111 ? 13.141 19.844 -8.453 1 94.62 111 PRO B N 1
ATOM 3363 C CA . PRO B 1 111 ? 13.969 20.297 -7.336 1 94.62 111 PRO B CA 1
ATOM 3364 C C . PRO B 1 111 ? 15.391 20.656 -7.766 1 94.62 111 PRO B C 1
ATOM 3366 O O . PRO B 1 111 ? 15.836 20.25 -8.844 1 94.62 111 PRO B O 1
ATOM 3369 N N . PRO B 1 112 ? 16.047 21.438 -6.938 1 91.75 112 PRO B N 1
ATOM 3370 C CA . PRO B 1 112 ? 17.438 21.75 -7.27 1 91.75 112 PRO B CA 1
ATOM 3371 C C . PRO B 1 112 ? 18.328 20.5 -7.297 1 91.75 112 PRO B C 1
ATOM 3373 O O . PRO B 1 112 ? 18.156 19.609 -6.461 1 91.75 112 PRO B O 1
ATOM 3376 N N . VAL B 1 113 ? 19.234 20.516 -8.227 1 90.56 113 VAL B N 1
ATOM 3377 C CA . VAL B 1 113 ? 20.188 19.406 -8.352 1 90.56 113 VAL B CA 1
ATOM 3378 C C . VAL B 1 113 ? 21.188 19.453 -7.195 1 90.56 113 VAL B C 1
ATOM 3380 O O . VAL B 1 113 ? 21.656 20.531 -6.816 1 90.56 113 VAL B O 1
ATOM 3383 N N . SER B 1 114 ? 21.469 18.297 -6.719 1 85.44 114 SER B N 1
ATOM 3384 C CA . SER B 1 114 ? 22.5 18.203 -5.68 1 85.44 114 SER B CA 1
ATOM 3385 C C . SER B 1 114 ? 23.781 18.906 -6.105 1 85.44 114 SER B C 1
ATOM 3387 O O . SER B 1 114 ? 24.234 18.734 -7.238 1 85.44 114 SER B O 1
ATOM 3389 N N . PRO B 1 115 ? 24.359 19.625 -5.195 1 84.06 115 PRO B N 1
ATOM 3390 C CA . PRO B 1 115 ? 25.656 20.234 -5.516 1 84.06 115 PRO B CA 1
ATOM 3391 C C . PRO B 1 115 ? 26.766 19.188 -5.723 1 84.06 115 PRO B C 1
ATOM 3393 O O . PRO B 1 115 ? 27.828 19.5 -6.266 1 84.06 115 PRO B O 1
ATOM 3396 N N . ARG B 1 116 ? 26.484 18.031 -5.309 1 82.31 116 ARG B N 1
ATOM 3397 C CA . ARG B 1 116 ? 27.469 16.953 -5.391 1 82.31 116 ARG B CA 1
ATOM 3398 C C . ARG B 1 116 ? 27.359 16.219 -6.715 1 82.31 116 ARG B C 1
ATOM 3400 O O . ARG B 1 116 ? 28.203 15.359 -7.023 1 82.31 116 ARG B O 1
ATOM 3407 N N . ALA B 1 117 ? 26.406 16.578 -7.48 1 84.81 117 ALA B N 1
ATOM 3408 C CA . ALA B 1 117 ? 26.188 15.883 -8.742 1 84.81 117 ALA B CA 1
ATOM 3409 C C . ALA B 1 117 ? 27.266 16.25 -9.766 1 84.81 117 ALA B C 1
ATOM 3411 O O . ALA B 1 117 ? 27.516 17.422 -10.016 1 84.81 117 ALA B O 1
ATOM 3412 N N . GLN B 1 118 ? 27.891 15.164 -10.305 1 84.94 118 GLN B N 1
ATOM 3413 C CA . GLN B 1 118 ? 28.828 15.391 -11.398 1 84.94 118 GLN B CA 1
ATOM 3414 C C . GLN B 1 118 ? 28.094 15.625 -12.719 1 84.94 118 GLN B C 1
ATOM 3416 O O . GLN B 1 118 ? 28.484 16.484 -13.508 1 84.94 118 GLN B O 1
ATOM 3421 N N . VAL B 1 119 ? 27.156 14.844 -12.922 1 86.38 119 VAL B N 1
ATOM 3422 C CA . VAL B 1 119 ? 26.234 14.977 -14.039 1 86.38 119 VAL B CA 1
ATOM 3423 C C . VAL B 1 119 ? 24.797 15.102 -13.516 1 86.38 119 VAL B C 1
ATOM 3425 O O . VAL B 1 119 ? 24.359 14.297 -12.688 1 86.38 119 VAL B O 1
ATOM 3428 N N . ALA B 1 120 ? 24.156 16.078 -14 1 86.38 120 ALA B N 1
ATOM 3429 C CA . ALA B 1 120 ? 22.781 16.281 -13.555 1 86.38 120 ALA B CA 1
ATOM 3430 C C . ALA B 1 120 ? 21.906 15.094 -13.93 1 86.38 120 ALA B C 1
ATOM 3432 O O . ALA B 1 120 ? 21.844 14.703 -15.094 1 86.38 120 ALA B O 1
ATOM 3433 N N . PRO B 1 121 ? 21.266 14.602 -12.969 1 89.88 121 PRO B N 1
ATOM 3434 C CA . PRO B 1 121 ? 20.375 13.484 -13.297 1 89.88 121 PRO B CA 1
ATOM 3435 C C . PRO B 1 121 ? 19.188 13.914 -14.141 1 89.88 121 PRO B C 1
ATOM 3437 O O . PRO B 1 121 ? 18.688 15.039 -14 1 89.88 121 PRO B O 1
ATOM 3440 N N . GLN B 1 122 ? 18.75 13.055 -15.023 1 92.44 122 GLN B N 1
ATOM 3441 C CA . GLN B 1 122 ? 17.531 13.281 -15.781 1 92.44 122 GLN B CA 1
ATOM 3442 C C . GLN B 1 122 ? 16.297 12.883 -14.961 1 92.44 122 GLN B C 1
ATOM 3444 O O . GLN B 1 122 ? 16.312 11.859 -14.281 1 92.44 122 GLN B O 1
ATOM 3449 N N . PRO B 1 123 ? 15.312 13.805 -15.031 1 95.44 123 PRO B N 1
ATOM 3450 C CA . PRO B 1 123 ? 14.109 13.453 -14.266 1 95.44 123 PRO B CA 1
ATOM 3451 C C . PRO B 1 123 ? 13.391 12.227 -14.82 1 95.44 123 PRO B C 1
ATOM 3453 O O . PRO B 1 123 ? 13.383 12.016 -16.031 1 95.44 123 PRO B O 1
ATOM 3456 N N . LEU B 1 124 ? 12.875 11.477 -13.922 1 96.06 124 LEU B N 1
ATOM 3457 C CA . LEU B 1 124 ? 11.922 10.445 -14.328 1 96.06 124 LEU B CA 1
ATOM 3458 C C . LEU B 1 124 ? 10.625 11.07 -14.828 1 96.06 124 LEU B C 1
ATOM 3460 O O . LEU B 1 124 ? 10.148 12.055 -14.273 1 96.06 124 LEU B O 1
ATOM 3464 N N . TYR B 1 125 ? 10.117 10.461 -16.016 1 97 125 TYR B N 1
ATOM 3465 C CA . TYR B 1 125 ? 8.844 10.867 -16.578 1 97 125 TYR B CA 1
ATOM 3466 C C . TYR B 1 125 ? 8.828 12.359 -16.875 1 97 125 TYR B C 1
ATOM 3468 O O . TYR B 1 125 ? 8.008 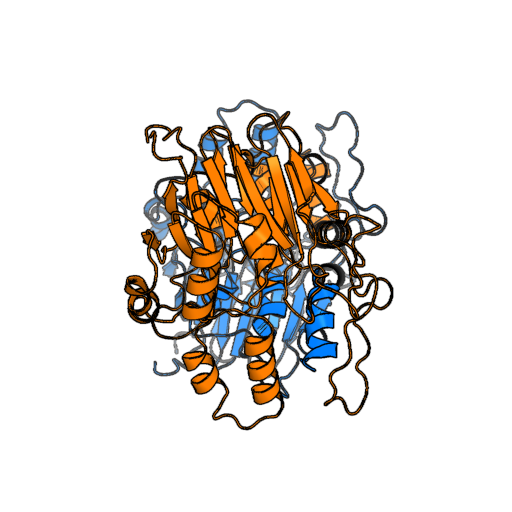13.102 -16.328 1 97 125 TYR B O 1
ATOM 3476 N N . PRO B 1 126 ? 9.586 12.797 -17.781 1 96.38 126 PRO B N 1
ATOM 3477 C CA . PRO B 1 126 ? 9.781 14.227 -18.062 1 96.38 126 PRO B CA 1
ATOM 3478 C C . PRO B 1 126 ? 8.492 14.922 -18.5 1 96.38 126 PRO B C 1
ATOM 3480 O O . PRO B 1 126 ? 8.391 16.156 -18.391 1 96.38 126 PRO B O 1
ATOM 3483 N N . HIS B 1 127 ? 7.484 14.211 -18.938 1 96.06 127 HIS B N 1
ATOM 3484 C CA . HIS B 1 127 ? 6.242 14.836 -19.375 1 96.06 127 HIS B CA 1
ATOM 3485 C C . HIS B 1 127 ? 5.418 15.32 -18.188 1 96.06 127 HIS B C 1
ATOM 3487 O O . HIS B 1 127 ? 4.59 16.219 -18.328 1 96.06 127 HIS B O 1
ATOM 3493 N N . ASN B 1 128 ? 5.551 14.688 -17.078 1 97.62 128 ASN B N 1
ATOM 3494 C CA . ASN B 1 128 ? 4.938 15.055 -15.812 1 97.62 128 ASN B CA 1
ATOM 3495 C C . ASN B 1 128 ? 5.816 14.648 -14.633 1 97.62 128 ASN B C 1
ATOM 3497 O O . ASN B 1 128 ? 5.445 13.773 -13.844 1 97.62 128 ASN B O 1
ATOM 3501 N N . PRO B 1 129 ? 6.93 15.352 -14.469 1 97.88 129 PRO B N 1
ATOM 3502 C CA . PRO B 1 129 ? 7.957 14.914 -13.516 1 97.88 129 PRO B CA 1
ATOM 3503 C C . PRO B 1 129 ? 7.594 15.242 -12.07 1 97.88 129 PRO B C 1
ATOM 3505 O O . PRO B 1 129 ? 8.219 14.734 -11.141 1 97.88 129 PRO B O 1
ATOM 3508 N N . THR B 1 130 ? 6.609 16.156 -11.867 1 98.19 130 THR B N 1
ATOM 3509 C CA . THR B 1 130 ? 6.246 16.562 -10.516 1 98.19 130 THR B CA 1
ATOM 3510 C C . THR B 1 130 ? 4.73 16.594 -10.352 1 98.19 130 THR B C 1
ATOM 3512 O O . THR B 1 130 ? 4.164 17.609 -9.938 1 98.19 130 THR B O 1
ATOM 3515 N N . PRO B 1 131 ? 4.094 15.43 -10.617 1 98.62 131 PRO B N 1
ATOM 3516 C CA . PRO B 1 131 ? 2.635 15.391 -10.469 1 98.62 131 PRO B CA 1
ATOM 3517 C C . PRO B 1 131 ? 2.17 15.805 -9.078 1 98.62 131 PRO B C 1
ATOM 3519 O O . PRO B 1 131 ? 2.82 15.469 -8.078 1 98.62 131 PRO B O 1
ATOM 3522 N N . GLY B 1 132 ? 1.084 16.609 -9.023 1 98.81 132 GLY B N 1
ATOM 3523 C CA . GLY B 1 132 ? 0.437 16.938 -7.766 1 98.81 132 GLY B CA 1
ATOM 3524 C C . GLY B 1 132 ? -0.497 15.852 -7.273 1 98.81 132 GLY B C 1
ATOM 3525 O O . GLY B 1 132 ? -0.462 14.727 -7.77 1 98.81 132 GLY B O 1
ATOM 3526 N N . THR B 1 133 ? -1.274 16.156 -6.301 1 98.88 133 THR B N 1
ATOM 3527 C CA . THR B 1 133 ? -2.174 15.211 -5.664 1 98.88 133 THR B CA 1
ATOM 3528 C C . THR B 1 133 ? -3.191 14.672 -6.668 1 98.88 133 THR B C 1
ATOM 3530 O O . THR B 1 133 ? -3.432 13.461 -6.73 1 98.88 133 THR B O 1
ATOM 3533 N N . ALA B 1 134 ? -3.807 15.547 -7.461 1 98.81 134 ALA B N 1
ATOM 3534 C CA . ALA B 1 134 ? -4.812 15.117 -8.43 1 98.81 134 ALA B CA 1
ATOM 3535 C C . ALA B 1 134 ? -4.215 14.164 -9.453 1 98.81 134 ALA B C 1
ATOM 3537 O O . ALA B 1 134 ? -4.785 13.102 -9.734 1 98.81 134 ALA B O 1
ATOM 3538 N N . ASP B 1 135 ? -3.068 14.523 -9.984 1 98.75 135 ASP B N 1
ATOM 3539 C CA . ASP B 1 135 ? -2.398 13.68 -10.969 1 98.75 135 ASP B CA 1
ATOM 3540 C C . ASP B 1 135 ? -1.935 12.367 -10.344 1 98.75 135 ASP B C 1
ATOM 3542 O O . ASP B 1 135 ? -2.025 11.305 -10.969 1 98.75 135 ASP B O 1
ATOM 3546 N N . MET B 1 136 ? -1.365 12.469 -9.125 1 98.88 136 MET B N 1
ATOM 3547 C CA . MET B 1 136 ? -0.946 11.258 -8.414 1 98.88 136 MET B CA 1
ATOM 3548 C C . MET B 1 136 ? -2.1 10.266 -8.297 1 98.88 136 MET B C 1
ATOM 3550 O O . MET B 1 136 ? -1.95 9.094 -8.641 1 98.88 136 MET B O 1
ATOM 3554 N N . PHE B 1 137 ? -3.246 10.758 -7.848 1 98.81 137 PHE B N 1
ATOM 3555 C CA . PHE B 1 137 ? -4.406 9.891 -7.66 1 98.81 137 PHE B CA 1
ATOM 3556 C C . PHE B 1 137 ? -4.855 9.297 -8.984 1 98.81 137 PHE B C 1
ATOM 3558 O O . PHE B 1 137 ? -5.191 8.109 -9.062 1 98.81 137 PHE B O 1
ATOM 3565 N N . SER B 1 138 ? -4.824 10.102 -10.016 1 98.56 138 SER B N 1
ATOM 3566 C CA . SER B 1 138 ? -5.191 9.625 -11.344 1 98.56 138 SER B CA 1
ATOM 3567 C C . SER B 1 138 ? -4.27 8.5 -11.797 1 98.56 138 SER B C 1
ATOM 3569 O O . SER B 1 138 ? -4.73 7.488 -12.32 1 98.56 138 SER B O 1
ATOM 3571 N N . HIS B 1 139 ? -2.979 8.672 -11.641 1 98.75 139 HIS B N 1
ATOM 3572 C CA . HIS B 1 139 ? -2.02 7.641 -12.023 1 98.75 139 HIS B CA 1
ATOM 3573 C C . HIS B 1 139 ? -2.232 6.363 -11.211 1 98.75 139 HIS B C 1
ATOM 3575 O O . HIS B 1 139 ? -2.129 5.258 -11.75 1 98.75 139 HIS B O 1
ATOM 3581 N N . LEU B 1 140 ? -2.51 6.512 -9.953 1 98.81 140 LEU B N 1
ATOM 3582 C CA . LEU B 1 140 ? -2.771 5.355 -9.109 1 98.81 140 LEU B CA 1
ATOM 3583 C C . LEU B 1 140 ? -3.979 4.57 -9.617 1 98.81 140 LEU B C 1
ATOM 3585 O O . LEU B 1 140 ? -3.934 3.344 -9.703 1 98.81 140 LEU B O 1
ATOM 3589 N N . MET B 1 141 ? -5.043 5.25 -9.945 1 98.56 141 MET B N 1
ATOM 3590 C CA . MET B 1 141 ? -6.238 4.582 -10.453 1 98.56 141 MET B CA 1
ATOM 3591 C C . MET B 1 141 ? -5.965 3.943 -11.812 1 98.56 141 MET B C 1
ATOM 3593 O O . MET B 1 141 ? -6.449 2.846 -12.094 1 98.56 141 MET B O 1
ATOM 3597 N N . GLN B 1 142 ? -5.168 4.605 -12.648 1 98.62 142 GLN B N 1
ATOM 3598 C CA . GLN B 1 142 ? -4.809 4.043 -13.945 1 98.62 142 GLN B CA 1
ATOM 3599 C C . GLN B 1 142 ? -4.047 2.73 -13.789 1 98.62 142 GLN B C 1
ATOM 3601 O O . GLN B 1 142 ? -4.234 1.8 -14.57 1 98.62 142 GLN B O 1
ATOM 3606 N N . ALA B 1 143 ? -3.217 2.686 -12.805 1 98.75 143 ALA B N 1
ATOM 3607 C CA . ALA B 1 143 ? -2.43 1.479 -12.562 1 98.75 143 ALA B CA 1
ATOM 3608 C C . ALA B 1 143 ? -3.334 0.28 -12.297 1 98.75 143 ALA B C 1
ATOM 3610 O O . ALA B 1 143 ? -2.996 -0.853 -12.648 1 98.75 143 ALA B O 1
ATOM 3611 N N . TYR B 1 144 ? -4.469 0.537 -11.719 1 98.38 144 TYR B N 1
ATOM 3612 C CA . TYR B 1 144 ? -5.348 -0.555 -11.312 1 98.38 144 TYR B CA 1
ATOM 3613 C C . TYR B 1 144 ? -6.582 -0.627 -12.195 1 98.38 144 TYR B C 1
ATOM 3615 O O . TYR B 1 144 ? -7.609 -1.181 -11.797 1 98.38 144 TYR B O 1
ATOM 3623 N N . ALA B 1 145 ? -6.492 -0.039 -13.406 1 98.44 145 ALA B N 1
ATOM 3624 C CA . ALA B 1 145 ? -7.637 0.019 -14.312 1 98.44 145 ALA B CA 1
ATOM 3625 C C . ALA B 1 145 ? -8.141 -1.382 -14.656 1 98.44 145 ALA B C 1
ATOM 3627 O O . ALA B 1 145 ? -9.344 -1.602 -14.781 1 98.44 145 ALA B O 1
ATOM 3628 N N . THR B 1 146 ? -7.238 -2.373 -14.852 1 98.19 146 THR B N 1
ATOM 3629 C CA . THR B 1 146 ? -7.648 -3.738 -15.156 1 98.19 146 THR B CA 1
ATOM 3630 C C . THR B 1 146 ? -8.555 -4.293 -14.055 1 98.19 146 THR B C 1
ATOM 3632 O O . THR B 1 146 ? -9.625 -4.828 -14.336 1 98.19 146 THR B O 1
ATOM 3635 N N . ASP B 1 147 ? -8.195 -4.141 -12.852 1 97.06 147 ASP B N 1
ATOM 3636 C CA . ASP B 1 147 ? -9.008 -4.57 -11.719 1 97.06 147 ASP B CA 1
ATOM 3637 C C . ASP B 1 147 ? -10.312 -3.783 -11.656 1 97.06 147 ASP B C 1
ATOM 3639 O O . ASP B 1 147 ? -11.398 -4.367 -11.539 1 97.06 147 ASP B O 1
ATOM 3643 N N . LEU B 1 148 ? -10.18 -2.465 -11.703 1 96.69 148 LEU B N 1
ATOM 3644 C CA . LEU B 1 148 ? -11.336 -1.583 -11.555 1 96.69 148 LEU B CA 1
ATOM 3645 C C . LEU B 1 148 ? -12.367 -1.846 -12.648 1 96.69 148 LEU B C 1
ATOM 3647 O O . LEU B 1 148 ? -13.562 -1.942 -12.367 1 96.69 148 LEU B O 1
ATOM 3651 N N . ASN B 1 149 ? -11.922 -1.968 -13.867 1 96.62 149 ASN B N 1
ATOM 3652 C CA . ASN B 1 149 ? -12.844 -2.188 -14.977 1 96.62 149 ASN B CA 1
ATOM 3653 C C . ASN B 1 149 ? -13.461 -3.584 -14.922 1 96.62 149 ASN B C 1
ATOM 3655 O O . ASN B 1 149 ? -14.609 -3.777 -15.328 1 96.62 149 ASN B O 1
ATOM 3659 N N . ASP B 1 150 ? -12.672 -4.566 -14.43 1 93.56 150 ASP B N 1
ATOM 3660 C CA . ASP B 1 150 ? -13.234 -5.887 -14.164 1 93.56 150 ASP B CA 1
ATOM 3661 C C . ASP B 1 150 ? -14.43 -5.797 -13.219 1 93.56 150 ASP B C 1
ATOM 3663 O O . ASP B 1 150 ? -15.492 -6.352 -13.5 1 93.56 150 ASP B O 1
ATOM 3667 N N . ARG B 1 151 ? -14.32 -5.062 -12.203 1 90.12 151 ARG B N 1
ATOM 3668 C CA . ARG B 1 151 ? -15.344 -4.945 -11.172 1 90.12 151 ARG B CA 1
ATOM 3669 C C . ARG B 1 151 ? -16.5 -4.07 -11.641 1 90.12 151 ARG B C 1
ATOM 3671 O O . ARG B 1 151 ? -17.672 -4.391 -11.398 1 90.12 151 ARG B O 1
ATOM 3678 N N . VAL B 1 152 ? -16.203 -2.939 -12.273 1 88.88 152 VAL B N 1
ATOM 3679 C CA . VAL B 1 152 ? -17.219 -1.994 -12.727 1 88.88 152 VAL B CA 1
ATOM 3680 C C . VAL B 1 152 ? -18.062 -2.629 -13.828 1 88.88 152 VAL B C 1
ATOM 3682 O O . VAL B 1 152 ? -19.297 -2.541 -13.812 1 88.88 152 VAL B O 1
ATOM 3685 N N . ILE B 1 153 ? -17.453 -3.314 -14.758 1 88.81 153 ILE B N 1
ATOM 3686 C CA . ILE B 1 153 ? -18.141 -3.787 -15.953 1 88.81 153 ILE B CA 1
ATOM 3687 C C . ILE B 1 153 ? -18.812 -5.133 -15.672 1 88.81 153 ILE B C 1
ATOM 3689 O O . ILE B 1 153 ? -19.953 -5.359 -16.062 1 88.81 153 ILE B O 1
ATOM 3693 N N . ASP B 1 154 ? -18.109 -6.004 -14.977 1 86 154 ASP B N 1
ATOM 3694 C CA . ASP B 1 154 ? -18.641 -7.352 -14.758 1 86 154 ASP B CA 1
ATOM 3695 C C . ASP B 1 154 ? -19.547 -7.391 -13.531 1 86 154 ASP B C 1
ATOM 3697 O O . ASP B 1 154 ? -20.578 -8.062 -13.539 1 86 154 ASP B O 1
ATOM 3701 N N . ALA B 1 155 ? -19.172 -6.676 -12.461 1 81.56 155 ALA B N 1
ATOM 3702 C CA . ALA B 1 155 ? -19.891 -6.801 -11.195 1 81.56 155 ALA B CA 1
ATOM 3703 C C . ALA B 1 155 ? -20.719 -5.555 -10.906 1 81.56 155 ALA B C 1
ATOM 3705 O O . ALA B 1 155 ? -21.375 -5.469 -9.867 1 81.56 155 ALA B O 1
ATOM 3706 N N . LEU B 1 156 ? -20.688 -4.574 -11.789 1 82.75 156 LEU B N 1
ATOM 3707 C CA . LEU B 1 156 ? -21.453 -3.336 -11.703 1 82.75 156 LEU B CA 1
ATOM 3708 C C . LEU B 1 156 ? -21.172 -2.617 -10.391 1 82.75 156 LEU B C 1
ATOM 3710 O O . LEU B 1 156 ? -22.078 -2.035 -9.789 1 82.75 156 LEU B O 1
ATOM 3714 N N . ARG B 1 157 ? -19.906 -2.795 -9.922 1 84.62 157 ARG B N 1
ATOM 3715 C CA . ARG B 1 157 ? -19.484 -2.064 -8.734 1 84.62 157 ARG B CA 1
ATOM 3716 C C . ARG B 1 157 ? -19.188 -0.604 -9.062 1 84.62 157 ARG B C 1
ATOM 3718 O O . ARG B 1 157 ? -18.828 -0.278 -10.195 1 84.62 157 ARG B O 1
ATOM 3725 N N . PRO B 1 158 ? -19.391 0.257 -8.094 1 86.38 158 PRO B N 1
ATOM 3726 C CA . PRO B 1 158 ? -19.016 1.652 -8.344 1 86.38 158 PRO B CA 1
ATOM 3727 C C . PRO B 1 158 ? -17.516 1.837 -8.523 1 86.38 158 PRO B C 1
ATOM 3729 O O . PRO B 1 158 ? -16.734 1.018 -8.039 1 86.38 158 PRO B O 1
ATOM 3732 N N . SER B 1 159 ? -17.203 2.906 -9.273 1 90.62 159 SER B N 1
ATOM 3733 C CA . SER B 1 159 ? -15.805 3.305 -9.422 1 90.62 159 SER B CA 1
ATOM 3734 C C . SER B 1 159 ? -15.336 4.129 -8.227 1 90.62 159 SER B C 1
ATOM 3736 O O . SER B 1 159 ? -16.109 4.883 -7.637 1 90.62 159 SER B O 1
ATOM 3738 N N . PRO B 1 160 ? -14.023 3.969 -7.852 1 93.25 160 PRO B N 1
ATOM 3739 C CA . PRO B 1 160 ? -13.484 4.875 -6.832 1 93.25 160 PRO B CA 1
ATOM 3740 C C . PRO B 1 160 ? -13.656 6.348 -7.207 1 93.25 160 PRO B C 1
ATOM 3742 O O . PRO B 1 160 ? -13.75 7.203 -6.324 1 93.25 160 PRO B O 1
ATOM 3745 N N . LEU B 1 161 ? -13.727 6.648 -8.469 1 93.81 161 LEU B N 1
ATOM 3746 C CA . LEU B 1 161 ? -13.805 8.023 -8.945 1 93.81 161 LEU B CA 1
ATOM 3747 C C . LEU B 1 161 ? -15.164 8.641 -8.609 1 93.81 161 LEU B C 1
ATOM 3749 O O . LEU B 1 161 ? -15.336 9.859 -8.68 1 93.81 161 LEU B O 1
ATOM 3753 N N . GLU B 1 162 ? -16.125 7.785 -8.289 1 92.38 162 GLU B N 1
ATOM 3754 C CA . GLU B 1 162 ? -17.438 8.266 -7.867 1 92.38 162 GLU B CA 1
ATOM 3755 C C . GLU B 1 162 ? -17.406 8.727 -6.414 1 92.38 162 GLU B C 1
ATOM 3757 O O . GLU B 1 162 ? -18.219 9.562 -6.008 1 92.38 162 GLU B O 1
ATOM 3762 N N . TYR B 1 163 ? -16.453 8.188 -5.68 1 94.94 163 TYR B N 1
ATOM 3763 C CA . TYR B 1 163 ? -16.5 8.406 -4.238 1 94.94 163 TYR B CA 1
ATOM 3764 C C . TYR B 1 163 ? -15.297 9.219 -3.768 1 94.94 163 TYR B C 1
ATOM 3766 O O . TYR B 1 163 ? -15.328 9.828 -2.693 1 94.94 163 TYR B O 1
ATOM 3774 N N . PHE B 1 164 ? -14.234 9.211 -4.48 1 97.31 164 PHE B N 1
ATOM 3775 C CA . PHE B 1 164 ? -13.023 9.945 -4.125 1 97.31 164 PHE B CA 1
ATOM 3776 C C . PHE B 1 164 ? -12.742 11.047 -5.141 1 97.31 164 PHE B C 1
ATOM 3778 O O . PHE B 1 164 ? -12.672 10.781 -6.344 1 97.31 164 PHE B O 1
ATOM 3785 N N . GLN B 1 165 ? -12.594 12.25 -4.656 1 97.88 165 GLN B N 1
ATOM 3786 C CA . GLN B 1 165 ? -12.281 13.406 -5.492 1 97.88 165 GLN B CA 1
ATOM 3787 C C . GLN B 1 165 ? -10.984 14.07 -5.047 1 97.88 165 GLN B C 1
ATOM 3789 O O . GLN B 1 165 ? -10.945 14.75 -4.016 1 97.88 165 GLN B O 1
ATOM 3794 N N . ALA B 1 166 ? -9.953 13.867 -5.836 1 98.69 166 ALA B N 1
ATOM 3795 C CA . ALA B 1 166 ? -8.641 14.414 -5.512 1 98.69 166 ALA B CA 1
ATOM 3796 C C . ALA B 1 166 ? -8.453 15.789 -6.133 1 98.69 166 ALA B C 1
ATOM 3798 O O . ALA B 1 166 ? -8.805 16.016 -7.297 1 98.69 166 ALA B O 1
ATOM 3799 N N . SER B 1 167 ? -7.973 16.719 -5.367 1 98.69 167 SER B N 1
ATOM 3800 C CA . SER B 1 167 ? -7.695 18.062 -5.848 1 98.69 167 SER B CA 1
ATOM 3801 C C . SER B 1 167 ? -6.418 18.625 -5.23 1 98.69 167 SER B C 1
ATOM 3803 O O . SER B 1 167 ? -5.961 18.141 -4.195 1 98.69 167 SER B O 1
ATOM 3805 N N . ASP B 1 168 ? -5.832 19.562 -5.895 1 98.81 168 ASP B N 1
ATOM 3806 C CA . ASP B 1 168 ? -4.621 20.25 -5.449 1 98.81 168 ASP B CA 1
ATOM 3807 C C . ASP B 1 168 ? -4.961 21.453 -4.582 1 98.81 168 ASP B C 1
ATOM 3809 O O . ASP B 1 168 ? -5.785 22.297 -4.965 1 98.81 168 ASP B O 1
ATOM 3813 N N . ILE B 1 169 ? -4.359 21.516 -3.408 1 98.88 169 ILE B N 1
ATOM 3814 C CA . ILE B 1 169 ? -4.555 22.672 -2.555 1 98.88 169 ILE B CA 1
ATOM 3815 C C . ILE B 1 169 ? -4.027 23.922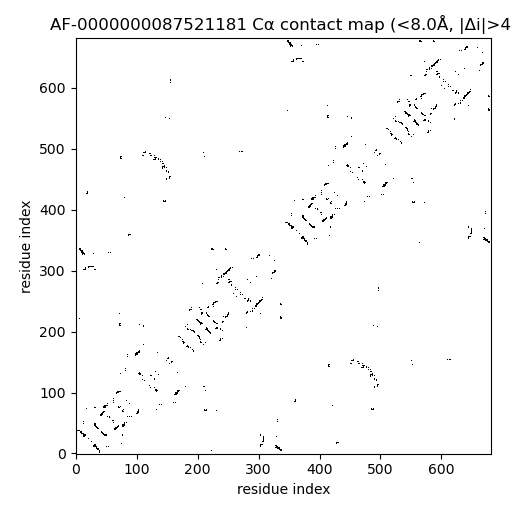 -3.26 1 98.88 169 ILE B C 1
ATOM 3817 O O . ILE B 1 169 ? -2.895 23.938 -3.744 1 98.88 169 ILE B O 1
ATOM 3821 N N . GLN B 1 170 ? -4.824 24.922 -3.346 1 98.06 170 GLN B N 1
ATOM 3822 C CA . GLN B 1 170 ? -4.418 26.172 -3.967 1 98.06 170 GLN B CA 1
ATOM 3823 C C . GLN B 1 170 ? -3.721 27.078 -2.959 1 98.06 170 GLN B C 1
ATOM 3825 O O . GLN B 1 170 ? -4.332 27.516 -1.981 1 98.06 170 GLN B O 1
ATOM 3830 N N . ILE B 1 171 ? -2.492 27.344 -3.172 1 98.12 171 ILE B N 1
ATOM 3831 C CA . ILE B 1 171 ? -1.752 28.312 -2.371 1 98.12 171 ILE B CA 1
ATOM 3832 C C . ILE B 1 171 ? -2.152 29.719 -2.777 1 98.12 171 ILE B C 1
ATOM 3834 O O . ILE B 1 171 ? -2.24 30.031 -3.969 1 98.12 171 ILE B O 1
ATOM 3838 N N . PRO B 1 172 ? -2.365 30.562 -1.82 1 97.38 172 PRO B N 1
ATOM 3839 C CA . PRO B 1 172 ? -2.793 31.922 -2.164 1 97.38 172 PRO B CA 1
ATOM 3840 C C . PRO B 1 172 ? -1.826 32.625 -3.115 1 97.38 172 PRO B C 1
ATOM 3842 O O . PRO B 1 172 ? -0.61 32.562 -2.912 1 97.38 172 PRO B O 1
ATOM 3845 N N . ALA B 1 173 ? -2.268 33.25 -4.23 1 91.62 173 ALA B N 1
ATOM 3846 C CA . ALA B 1 173 ? -1.49 33.875 -5.301 1 91.62 173 ALA B CA 1
ATOM 3847 C C . ALA B 1 173 ? -0.518 34.906 -4.742 1 91.62 173 ALA B C 1
ATOM 3849 O O . ALA B 1 173 ? 0.611 35.031 -5.223 1 91.62 173 ALA B O 1
ATOM 3850 N N . HIS B 1 174 ? -0.799 35.688 -3.682 1 90.94 174 HIS B N 1
ATOM 3851 C CA . HIS B 1 174 ? 0.038 36.781 -3.205 1 90.94 174 HIS B CA 1
ATOM 3852 C C . HIS B 1 174 ? 0.84 36.375 -1.976 1 90.94 174 HIS B C 1
ATOM 3854 O O . HIS B 1 174 ? 1.258 37.219 -1.186 1 90.94 174 HIS B O 1
ATOM 3860 N N . SER B 1 175 ? 1.052 35.031 -1.927 1 95.5 175 SER B N 1
ATOM 3861 C CA . SER B 1 175 ? 1.793 34.531 -0.773 1 95.5 175 SER B CA 1
ATOM 3862 C C . SER B 1 175 ? 3.297 34.688 -0.974 1 95.5 175 SER B C 1
ATOM 3864 O O . SER B 1 175 ? 4.066 34.656 -0.011 1 95.5 175 SER B O 1
ATOM 3866 N N . GLY B 1 176 ? 3.816 34.844 -2.275 1 96.88 176 GLY B N 1
ATOM 3867 C CA . GLY B 1 176 ? 5.234 34.844 -2.588 1 96.88 176 GLY B CA 1
ATOM 3868 C C . GLY B 1 176 ? 5.828 33.438 -2.691 1 96.88 176 GLY B C 1
ATOM 3869 O O . GLY B 1 176 ? 7.047 33.281 -2.82 1 96.88 176 GLY B O 1
ATOM 3870 N N . TYR B 1 177 ? 5.004 32.438 -2.746 1 97.5 177 TYR B N 1
ATOM 3871 C CA . TYR B 1 177 ? 5.441 31.062 -2.785 1 97.5 177 TYR B CA 1
ATOM 3872 C C . TYR B 1 177 ? 6.152 30.75 -4.094 1 97.5 177 TYR B C 1
ATOM 3874 O O . TYR B 1 177 ? 5.684 31.125 -5.172 1 97.5 177 TYR B O 1
ATOM 3882 N N . HIS B 1 178 ? 7.277 30.125 -4.098 1 97.38 178 HIS B N 1
ATOM 3883 C CA . HIS B 1 178 ? 8.016 29.469 -5.176 1 97.38 178 HIS B CA 1
ATOM 3884 C C . HIS B 1 178 ? 8.664 28.172 -4.699 1 97.38 178 HIS B C 1
ATOM 3886 O O . HIS B 1 178 ? 9.328 28.156 -3.662 1 97.38 178 HIS B O 1
ATOM 3892 N N . PRO B 1 179 ? 8.461 27.125 -5.375 1 97.12 179 PRO B N 1
ATOM 3893 C CA . PRO B 1 179 ? 8.859 25.828 -4.832 1 97.12 179 PRO B CA 1
ATOM 3894 C C . PRO B 1 179 ? 10.359 25.734 -4.566 1 97.12 179 PRO B C 1
ATOM 3896 O O . PRO B 1 179 ? 10.789 24.953 -3.711 1 97.12 179 PRO B O 1
ATOM 3899 N N . ASN B 1 180 ? 11.188 26.469 -5.301 1 96.62 180 ASN B N 1
ATOM 3900 C CA . ASN B 1 180 ? 12.633 26.375 -5.121 1 96.62 180 ASN B CA 1
ATOM 3901 C C . ASN B 1 180 ? 13.172 27.609 -4.383 1 96.62 180 ASN B C 1
ATOM 3903 O O . ASN B 1 180 ? 13.977 27.469 -3.455 1 96.62 180 ASN B O 1
ATOM 3907 N N . GLN B 1 181 ? 12.688 28.781 -4.648 1 96.56 181 GLN B N 1
ATOM 3908 C CA . GLN B 1 181 ? 13.297 30.031 -4.188 1 96.56 181 GLN B CA 1
ATOM 3909 C C . GLN B 1 181 ? 12.672 30.5 -2.881 1 96.56 181 GLN B C 1
ATOM 3911 O O . GLN B 1 181 ? 13.312 31.188 -2.09 1 96.56 181 GLN B O 1
ATOM 3916 N N . ASN B 1 182 ? 11.43 30.156 -2.736 1 97.75 182 ASN B N 1
ATOM 3917 C CA . ASN B 1 182 ? 10.695 30.594 -1.556 1 97.75 182 ASN B CA 1
ATOM 3918 C C . ASN B 1 182 ? 9.602 29.594 -1.168 1 97.75 182 ASN B C 1
ATOM 3920 O O . ASN B 1 182 ? 8.422 29.938 -1.155 1 97.75 182 ASN B O 1
ATOM 3924 N N . PRO B 1 183 ? 9.977 28.375 -0.798 1 97.12 183 PRO B N 1
ATOM 3925 C CA . PRO B 1 183 ? 8.984 27.328 -0.54 1 97.12 183 PRO B CA 1
ATOM 3926 C C . PRO B 1 183 ? 8.172 27.594 0.724 1 97.12 183 PRO B C 1
ATOM 3928 O O . PRO B 1 183 ? 7.109 27 0.911 1 97.12 183 PRO B O 1
ATOM 3931 N N . THR B 1 184 ? 8.648 28.438 1.62 1 97.81 184 THR B N 1
ATOM 3932 C CA . THR B 1 184 ? 7.992 28.75 2.883 1 97.81 184 THR B CA 1
ATOM 3933 C C . THR B 1 184 ? 8.047 30.25 3.156 1 97.81 184 THR B C 1
ATOM 3935 O O . THR B 1 184 ? 8.758 30.703 4.051 1 97.81 184 THR B O 1
ATOM 3938 N N . PRO B 1 185 ? 7.203 30.969 2.512 1 98.12 185 PRO B N 1
ATOM 3939 C CA . PRO B 1 185 ? 7.234 32.406 2.686 1 98.12 185 PRO B CA 1
ATOM 3940 C C . PRO B 1 185 ? 7.016 32.844 4.137 1 98.12 185 PRO B C 1
ATOM 3942 O O . PRO B 1 185 ? 6.078 32.375 4.785 1 98.12 185 PRO B O 1
ATOM 3945 N N . ALA B 1 186 ? 7.84 33.719 4.57 1 95.81 186 ALA B N 1
ATOM 3946 C CA . ALA B 1 186 ? 7.738 34.219 5.934 1 95.81 186 ALA B CA 1
ATOM 3947 C C . ALA B 1 186 ? 6.445 35.031 6.133 1 95.81 186 ALA B C 1
ATOM 3949 O O . ALA B 1 186 ? 6.035 35.781 5.258 1 95.81 186 ALA B O 1
ATOM 3950 N N . GLY B 1 187 ? 5.84 34.781 7.195 1 94.69 187 GLY B N 1
ATOM 3951 C CA . GLY B 1 187 ? 4.66 35.531 7.555 1 94.69 187 GLY B CA 1
ATOM 3952 C C . GLY B 1 187 ? 3.408 35.094 6.828 1 94.69 187 GLY B C 1
ATOM 3953 O O . GLY B 1 187 ? 2.4 35.812 6.816 1 94.69 187 GLY B O 1
ATOM 3954 N N . LEU B 1 188 ? 3.484 34 6.156 1 97.12 188 LEU B N 1
ATOM 3955 C CA . LEU B 1 188 ? 2.307 33.469 5.477 1 97.12 188 LEU B CA 1
ATOM 3956 C C . LEU B 1 188 ? 1.159 33.281 6.461 1 97.12 188 LEU B C 1
ATOM 3958 O O . LEU B 1 188 ? 1.303 32.531 7.441 1 97.12 188 LEU B O 1
ATOM 3962 N N . GLU B 1 189 ? 0.051 33.938 6.188 1 97.31 189 GLU B N 1
ATOM 3963 C CA . GLU B 1 189 ? -1.148 33.75 6.992 1 97.31 189 GLU B CA 1
ATOM 3964 C C . GLU B 1 189 ? -1.81 32.406 6.648 1 97.31 189 GLU B C 1
ATOM 3966 O O . GLU B 1 189 ? -1.904 32.031 5.473 1 97.31 189 GLU B O 1
ATOM 3971 N N . PRO B 1 190 ? -2.168 31.703 7.719 1 98.44 190 PRO B N 1
ATOM 3972 C CA . PRO B 1 190 ? -2.922 30.484 7.418 1 98.44 190 PRO B CA 1
ATOM 3973 C C . PRO B 1 190 ? -4.117 30.734 6.504 1 98.44 190 PRO B C 1
ATOM 3975 O O . PRO B 1 190 ? -4.699 31.828 6.535 1 98.44 190 PRO B O 1
ATOM 3978 N N . PHE B 1 191 ? -4.457 29.734 5.672 1 98.75 191 PHE B N 1
ATOM 3979 C CA . PHE B 1 191 ? -5.555 29.906 4.73 1 98.75 191 PHE B CA 1
ATOM 3980 C C . PHE B 1 191 ? -6.457 28.672 4.715 1 98.75 191 PHE B C 1
ATOM 3982 O O . PHE B 1 191 ? -5.98 27.547 4.871 1 98.75 191 PHE B O 1
ATOM 3989 N N . GLU B 1 192 ? -7.805 28.906 4.586 1 98.81 192 GLU B N 1
ATOM 3990 C CA . GLU B 1 192 ? -8.812 27.859 4.629 1 98.81 192 GLU B CA 1
ATOM 3991 C C . GLU B 1 192 ? -8.75 26.984 3.383 1 98.81 192 GLU B C 1
ATOM 3993 O O . GLU B 1 192 ? -8.688 27.484 2.262 1 98.81 192 GLU B O 1
ATOM 3998 N N . ILE B 1 193 ? -8.781 25.641 3.592 1 98.81 193 ILE B N 1
ATOM 3999 C CA . ILE B 1 193 ? -8.727 24.75 2.434 1 98.81 193 ILE B CA 1
ATOM 4000 C C . ILE B 1 193 ? -9.953 23.844 2.422 1 98.81 193 ILE B C 1
ATOM 4002 O O . ILE B 1 193 ? -10.242 23.188 1.411 1 98.81 193 ILE B O 1
ATOM 4006 N N . TYR B 1 194 ? -10.641 23.719 3.516 1 98.62 194 TYR B N 1
ATOM 4007 C CA . TYR B 1 194 ? -11.789 22.828 3.641 1 98.62 194 TYR B CA 1
ATOM 4008 C C . TYR B 1 194 ? -12.719 23.281 4.762 1 98.62 194 TYR B C 1
ATOM 4010 O O . TYR B 1 194 ? -12.258 23.797 5.785 1 98.62 194 TYR B O 1
ATOM 4018 N N . ARG B 1 195 ? -14 23.141 4.543 1 98.44 195 ARG B N 1
ATOM 4019 C CA . ARG B 1 195 ? -14.992 23.438 5.574 1 98.44 195 ARG B CA 1
ATOM 4020 C C . ARG B 1 195 ? -16.234 22.578 5.398 1 98.44 195 ARG B C 1
ATOM 4022 O O . ARG B 1 195 ? -16.703 22.359 4.277 1 98.44 195 ARG B O 1
ATOM 4029 N N . ASP B 1 196 ? -16.703 22.016 6.449 1 97.44 196 ASP B N 1
ATOM 4030 C CA . ASP B 1 196 ? -18.047 21.453 6.52 1 97.44 196 ASP B CA 1
ATOM 4031 C C . ASP B 1 196 ? -18.734 21.828 7.828 1 97.44 196 ASP B C 1
ATOM 4033 O O . ASP B 1 196 ? -18.375 22.812 8.469 1 97.44 196 ASP B O 1
ATOM 4037 N N . GLU B 1 197 ? -19.797 21.188 8.18 1 96.75 197 GLU B N 1
ATOM 4038 C CA . GLU B 1 197 ? -20.594 21.594 9.328 1 96.75 197 GLU B CA 1
ATOM 4039 C C . GLU B 1 197 ? -19.859 21.297 10.641 1 96.75 197 GLU B C 1
ATOM 4041 O O . GLU B 1 197 ? -20.25 21.797 11.695 1 96.75 197 GLU B O 1
ATOM 4046 N N . LEU B 1 198 ? -18.75 20.547 10.562 1 96.81 198 LEU B N 1
ATOM 4047 C CA . LEU B 1 198 ? -18.125 20.078 11.789 1 96.81 198 LEU B CA 1
ATOM 4048 C C . LEU B 1 198 ? -16.75 20.719 11.984 1 96.81 198 LEU B C 1
ATOM 4050 O O . LEU B 1 198 ? -16.297 20.906 13.117 1 96.81 198 LEU B O 1
ATOM 4054 N N . VAL B 1 199 ? -16.094 21.016 10.812 1 98.31 199 VAL B N 1
ATOM 4055 C CA . VAL B 1 199 ? -14.711 21.453 10.945 1 98.31 199 VAL B CA 1
ATOM 4056 C C . VAL B 1 199 ? -14.422 22.562 9.93 1 98.31 199 VAL B C 1
ATOM 4058 O O . VAL B 1 199 ? -15.102 22.672 8.906 1 98.31 199 VAL B O 1
ATOM 4061 N N . THR B 1 200 ? -13.531 23.422 10.305 1 98.81 200 THR B N 1
ATOM 4062 C CA . THR B 1 200 ? -12.773 24.234 9.375 1 98.81 200 THR B CA 1
ATOM 4063 C C . THR B 1 200 ? -11.305 23.828 9.352 1 98.81 200 THR B C 1
ATOM 4065 O O . THR B 1 200 ? -10.664 23.75 10.406 1 98.81 200 THR B O 1
ATOM 4068 N N . VAL B 1 201 ? -10.805 23.5 8.164 1 98.94 201 VAL B N 1
ATOM 4069 C CA . VAL B 1 201 ? -9.406 23.109 8.039 1 98.94 201 VAL B CA 1
ATOM 4070 C C . VAL B 1 201 ? -8.602 24.234 7.395 1 98.94 201 VAL B C 1
ATOM 4072 O O . VAL B 1 201 ? -8.93 24.688 6.297 1 98.94 201 VAL B O 1
ATOM 4075 N N . THR B 1 202 ? -7.582 24.703 8.102 1 98.88 202 THR B N 1
ATOM 4076 C CA . THR B 1 202 ? -6.648 25.703 7.586 1 98.88 202 THR B CA 1
ATOM 4077 C C . THR B 1 202 ? -5.258 25.094 7.402 1 98.88 202 THR B C 1
ATOM 4079 O O . THR B 1 202 ? -4.887 24.156 8.102 1 98.88 202 THR B O 1
ATOM 4082 N N . ALA B 1 203 ? -4.594 25.609 6.391 1 98.88 203 ALA B N 1
ATOM 4083 C CA . ALA B 1 203 ? -3.256 25.125 6.07 1 98.88 203 ALA B CA 1
ATOM 4084 C C . ALA B 1 203 ? -2.234 26.266 6.113 1 98.88 203 ALA B C 1
ATOM 4086 O O . ALA B 1 203 ? -2.602 27.438 6.094 1 98.88 203 ALA B O 1
ATOM 4087 N N . THR B 1 204 ? -1.02 25.953 6.254 1 98.81 204 THR B N 1
ATOM 4088 C CA . THR B 1 204 ? 0.129 26.812 5.996 1 98.81 204 THR B CA 1
ATOM 4089 C C . THR B 1 204 ? 1.247 26.031 5.312 1 98.81 204 THR B C 1
ATOM 4091 O O . THR B 1 204 ? 1.128 24.828 5.098 1 98.81 204 THR B O 1
ATOM 4094 N N . LEU B 1 205 ? 2.213 26.75 4.809 1 98.81 205 LEU B N 1
ATOM 4095 C CA . LEU B 1 205 ? 3.406 26.141 4.234 1 98.81 205 LEU B CA 1
ATOM 4096 C C . LEU B 1 205 ? 4.508 26 5.281 1 98.81 205 LEU B C 1
ATOM 4098 O O . LEU B 1 205 ? 4.781 26.953 6.02 1 98.81 205 LEU B O 1
ATOM 4102 N N . VAL B 1 206 ? 5.086 24.797 5.359 1 98.69 206 VAL B N 1
ATOM 4103 C CA . VAL B 1 206 ? 6.137 24.562 6.348 1 98.69 206 VAL B CA 1
ATOM 4104 C C . VAL B 1 206 ? 7.445 24.234 5.637 1 98.69 206 VAL B C 1
ATOM 4106 O O . VAL B 1 206 ? 7.48 24.094 4.41 1 98.69 206 VAL B O 1
ATOM 4109 N N . GLN B 1 207 ? 8.555 24.141 6.426 1 97.5 207 GLN B N 1
ATOM 4110 C CA . GLN B 1 207 ? 9.906 24 5.891 1 97.5 207 GLN B CA 1
ATOM 4111 C C . GLN B 1 207 ? 10.32 22.531 5.824 1 97.5 207 GLN B C 1
ATOM 4113 O O . GLN B 1 207 ? 10.82 21.984 6.809 1 97.5 207 GLN B O 1
ATOM 4118 N N . HIS B 1 208 ? 10.227 21.938 4.598 1 96.94 208 HIS B N 1
ATOM 4119 C CA . HIS B 1 208 ? 10.633 20.547 4.387 1 96.94 208 HIS B CA 1
ATOM 4120 C C . HIS B 1 208 ? 11.375 20.391 3.059 1 96.94 208 HIS B C 1
ATOM 4122 O O . HIS B 1 208 ? 10.977 19.578 2.215 1 96.94 208 HIS B O 1
ATOM 4128 N N . PRO B 1 209 ? 12.516 21.141 2.887 1 93.12 209 PRO B N 1
ATOM 4129 C CA . PRO B 1 209 ? 13.227 21.047 1.609 1 93.12 209 PRO B CA 1
ATOM 4130 C C . PRO B 1 209 ? 13.82 19.672 1.353 1 93.12 209 PRO B C 1
ATOM 4132 O O . PRO B 1 209 ? 14.18 18.953 2.297 1 93.12 209 PRO B O 1
ATOM 4135 N N . PRO B 1 210 ? 13.961 19.234 0.092 1 92.38 210 PRO B N 1
ATOM 4136 C CA . PRO B 1 210 ? 13.609 20.031 -1.083 1 92.38 210 PRO B CA 1
ATOM 4137 C C . PRO B 1 210 ? 12.141 19.891 -1.473 1 92.38 210 PRO B C 1
ATOM 4139 O O . PRO B 1 210 ? 11.688 20.5 -2.447 1 92.38 210 PRO B O 1
ATOM 4142 N N . ILE B 1 211 ? 11.359 19.125 -0.722 1 95.12 211 ILE B N 1
ATOM 4143 C CA . ILE B 1 211 ? 9.984 18.875 -1.127 1 95.12 211 ILE B CA 1
ATOM 4144 C C . ILE B 1 211 ? 9.156 20.141 -0.943 1 95.12 211 ILE B C 1
ATOM 4146 O O . ILE B 1 211 ? 9.305 20.859 0.056 1 95.12 211 ILE B O 1
ATOM 4150 N N . ALA B 1 212 ? 8.43 20.484 -1.907 1 96.75 212 ALA B N 1
ATOM 4151 C CA . ALA B 1 212 ? 7.5 21.609 -1.911 1 96.75 212 ALA B CA 1
ATOM 4152 C C . ALA B 1 212 ? 6.332 21.359 -2.861 1 96.75 212 ALA B C 1
ATOM 4154 O O . ALA B 1 212 ? 6.5 20.719 -3.898 1 96.75 212 ALA B O 1
ATOM 4155 N N . PRO B 1 213 ? 5.137 21.781 -2.568 1 98.25 213 PRO B N 1
ATOM 4156 C CA . PRO B 1 213 ? 4.758 22.359 -1.281 1 98.25 213 PRO B CA 1
ATOM 4157 C C . PRO B 1 213 ? 4.684 21.328 -0.158 1 98.25 213 PRO B C 1
ATOM 4159 O O . PRO B 1 213 ? 4.465 20.156 -0.417 1 98.25 213 PRO B O 1
ATOM 4162 N N . ALA B 1 214 ? 4.965 21.672 1.036 1 98.75 214 ALA B N 1
ATOM 4163 C CA . ALA B 1 214 ? 4.73 20.938 2.27 1 98.75 214 ALA B CA 1
ATOM 4164 C C . ALA B 1 214 ? 3.805 21.703 3.209 1 98.75 214 ALA B C 1
ATOM 4166 O O . ALA B 1 214 ? 4 22.891 3.441 1 98.75 214 ALA B O 1
ATOM 4167 N N . PHE B 1 215 ? 2.803 21 3.738 1 98.94 215 PHE B N 1
ATOM 4168 C CA . PHE B 1 215 ? 1.761 21.703 4.484 1 98.94 215 PHE B CA 1
ATOM 4169 C C . PHE B 1 215 ? 1.705 21.203 5.926 1 98.94 215 PHE B C 1
ATOM 4171 O O . PHE B 1 215 ? 2.062 20.062 6.211 1 98.94 215 PHE B O 1
ATOM 4178 N N . ALA B 1 216 ? 1.275 22.078 6.809 1 98.94 216 ALA B N 1
ATOM 4179 C CA . ALA B 1 216 ? 0.652 21.766 8.094 1 98.94 216 ALA B CA 1
ATOM 4180 C C . ALA B 1 216 ? -0.842 22.078 8.062 1 98.94 216 ALA B C 1
ATOM 4182 O O . ALA B 1 216 ? -1.292 22.938 7.305 1 98.94 216 ALA B O 1
ATOM 4183 N N . PHE B 1 217 ? -1.586 21.375 8.914 1 98.94 217 PHE B N 1
ATOM 4184 C CA . PHE B 1 217 ? -3.031 21.562 8.945 1 98.94 217 PHE B CA 1
ATOM 4185 C C . PHE B 1 217 ? -3.516 21.828 10.359 1 98.94 217 PHE B C 1
ATOM 4187 O O . PHE B 1 217 ? -2.988 21.266 11.32 1 98.94 217 PHE B O 1
ATOM 4194 N N . ARG B 1 218 ? -4.516 22.656 10.469 1 98.94 218 ARG B N 1
ATOM 4195 C CA . ARG B 1 218 ? -5.258 22.844 11.711 1 98.94 218 ARG B CA 1
ATOM 4196 C C . ARG B 1 218 ? -6.746 22.578 11.5 1 98.94 218 ARG B C 1
ATOM 4198 O O . ARG B 1 218 ? -7.336 23.062 10.531 1 98.94 218 ARG B O 1
ATOM 4205 N N . PHE B 1 219 ? -7.25 21.75 12.328 1 98.94 219 PHE B N 1
ATOM 4206 C CA . PHE B 1 219 ? -8.688 21.5 12.383 1 98.94 219 PHE B CA 1
ATOM 4207 C C . PHE B 1 219 ? -9.32 22.266 13.547 1 98.94 219 PHE B C 1
ATOM 4209 O O . PHE B 1 219 ? -8.992 22.016 14.703 1 98.94 219 PHE B O 1
ATOM 4216 N N . ASP B 1 220 ? -10.18 23.188 13.219 1 98.75 220 ASP B N 1
ATOM 4217 C CA . ASP B 1 220 ? -10.969 23.875 14.234 1 98.75 220 ASP B CA 1
ATOM 4218 C C . ASP B 1 220 ? -12.391 23.312 14.297 1 98.75 220 ASP B C 1
ATOM 4220 O O . ASP B 1 220 ? -13.055 23.156 13.266 1 98.75 220 ASP B O 1
ATOM 4224 N N . THR B 1 221 ? -12.766 22.953 15.461 1 97.81 221 THR B N 1
ATOM 4225 C CA . THR B 1 221 ? -14.125 22.516 15.719 1 97.81 221 THR B CA 1
ATOM 4226 C C . THR B 1 221 ? -14.789 23.375 16.797 1 97.81 221 THR B C 1
ATOM 4228 O O . THR B 1 221 ? -14.148 24.25 17.359 1 97.81 221 THR B O 1
ATOM 4231 N N . GLU B 1 222 ? -16.078 23.125 17.062 1 95.12 222 GLU B N 1
ATOM 4232 C CA . GLU B 1 222 ? -16.781 23.844 18.125 1 95.12 222 GLU B CA 1
ATOM 4233 C C . GLU B 1 222 ? -16.188 23.5 19.5 1 95.12 222 GLU B C 1
ATOM 4235 O O . GLU B 1 222 ? -16.203 24.328 20.406 1 95.12 222 GLU B O 1
ATOM 4240 N N . GLU B 1 223 ? -15.547 22.375 19.547 1 95.94 223 GLU B N 1
ATOM 4241 C CA . GLU B 1 223 ? -15.203 21.844 20.859 1 95.94 223 GLU B CA 1
ATOM 4242 C C . GLU B 1 223 ? -13.695 21.859 21.078 1 95.94 223 GLU B C 1
ATOM 4244 O O . GLU B 1 223 ? -13.211 21.5 22.156 1 95.94 223 GLU B O 1
ATOM 4249 N N . GLY B 1 224 ? -12.938 22.25 20.094 1 97.44 224 GLY B N 1
ATOM 4250 C CA . GLY B 1 224 ? -11.492 22.219 20.219 1 97.44 224 GLY B CA 1
ATOM 4251 C C . GLY B 1 224 ? -10.773 22.266 18.875 1 97.44 224 GLY B C 1
ATOM 4252 O O . GLY B 1 224 ? -11.422 22.297 17.828 1 97.44 224 GLY B O 1
ATOM 4253 N N . SER B 1 225 ? -9.453 22.344 19.016 1 98.56 225 SER B N 1
ATOM 4254 C CA . SER B 1 225 ? -8.648 22.422 17.797 1 98.56 225 SER B CA 1
ATOM 4255 C C . SER B 1 225 ? -7.43 21.516 17.875 1 98.56 225 SER B C 1
ATOM 4257 O O . SER B 1 225 ? -6.91 21.25 18.969 1 98.56 225 SER B O 1
ATOM 4259 N N . VAL B 1 226 ? -7.051 20.984 16.734 1 98.88 226 VAL B N 1
ATOM 4260 C CA . VAL B 1 226 ? -5.84 20.172 16.625 1 98.88 226 VAL B CA 1
ATOM 4261 C C . VAL B 1 226 ? -5.02 20.641 15.422 1 98.88 226 VAL B C 1
ATOM 4263 O O . VAL B 1 226 ? -5.574 20.953 14.367 1 98.88 226 VAL B O 1
ATOM 4266 N N . THR B 1 227 ? -3.754 20.828 15.633 1 98.94 227 THR B N 1
ATOM 4267 C CA . THR B 1 227 ? -2.807 21.172 14.586 1 98.94 227 THR B CA 1
ATOM 4268 C C . THR B 1 227 ? -1.835 20.031 14.328 1 98.94 227 THR B C 1
ATOM 4270 O O . THR B 1 227 ? -1.333 19.406 15.266 1 98.94 227 THR B O 1
ATOM 4273 N N . ILE B 1 228 ? -1.606 19.703 13.094 1 98.94 228 ILE B N 1
ATOM 4274 C CA . ILE B 1 228 ? -0.707 18.641 12.664 1 98.94 228 ILE B CA 1
ATOM 4275 C C . ILE B 1 228 ? 0.398 19.219 11.781 1 98.94 228 ILE B C 1
ATOM 4277 O O . ILE B 1 228 ? 0.123 19.781 10.719 1 98.94 228 ILE B O 1
ATOM 4281 N N . SER B 1 229 ? 1.579 19.047 12.125 1 98.88 229 SER B N 1
ATOM 4282 C CA . SER B 1 229 ? 2.697 19.812 11.586 1 98.88 229 SER B CA 1
ATOM 4283 C C . SER B 1 229 ? 3.07 19.344 10.188 1 98.88 229 SER B C 1
ATOM 4285 O O . SER B 1 229 ? 3.639 20.094 9.391 1 98.88 229 SER B O 1
ATOM 4287 N N . GLY B 1 230 ? 2.777 17.984 9.844 1 98.38 230 GLY B N 1
ATOM 4288 C CA . GLY B 1 230 ? 3.531 17.391 8.75 1 98.38 230 GLY B CA 1
ATOM 4289 C C . GLY B 1 230 ? 5.016 17.297 9.039 1 98.38 230 GLY B C 1
ATOM 4290 O O . GLY B 1 230 ? 5.434 17.297 10.195 1 98.38 230 GLY B O 1
ATOM 4291 N N . ASP B 1 231 ? 5.809 17.047 7.98 1 98.44 231 ASP B N 1
ATOM 4292 C CA . ASP B 1 231 ? 7.258 17.094 8.133 1 98.44 231 ASP B CA 1
ATOM 4293 C C . ASP B 1 231 ? 7.789 18.516 7.992 1 98.44 231 ASP B C 1
ATOM 4295 O O . ASP B 1 231 ? 7.414 19.234 7.059 1 98.44 231 ASP B O 1
ATOM 4299 N N . THR B 1 232 ? 8.617 18.906 8.922 1 98.44 232 THR B N 1
ATOM 4300 C CA . THR B 1 232 ? 9.078 20.281 8.867 1 98.44 232 THR B CA 1
ATOM 4301 C C . THR B 1 232 ? 10.312 20.484 9.75 1 98.44 232 THR B C 1
ATOM 4303 O O . THR B 1 232 ? 10.398 19.891 10.828 1 98.44 232 THR B O 1
ATOM 4306 N N . ALA B 1 233 ? 11.195 21.297 9.289 1 97.56 233 ALA B N 1
ATOM 4307 C CA . ALA B 1 233 ? 12.133 21.969 10.188 1 97.56 233 ALA B CA 1
ATOM 4308 C C . ALA B 1 233 ? 11.438 23.016 11.031 1 97.56 233 ALA B C 1
ATOM 4310 O O . ALA B 1 233 ? 10.25 23.297 10.836 1 97.56 233 ALA B O 1
ATOM 4311 N N . PRO B 1 234 ? 12.141 23.5 12.117 1 97.81 234 PRO B N 1
ATOM 4312 C CA . PRO B 1 234 ? 11.492 24.578 12.867 1 97.81 234 PRO B CA 1
ATOM 4313 C C . PRO B 1 234 ? 10.953 25.688 11.969 1 97.81 234 PRO B C 1
ATOM 4315 O O . PRO B 1 234 ? 11.68 26.188 11.102 1 97.81 234 PRO B O 1
ATOM 4318 N N . CYS B 1 235 ? 9.703 26.016 12.117 1 98 235 CYS B N 1
ATOM 4319 C CA . CYS B 1 235 ? 9.023 26.875 11.156 1 98 235 CYS B CA 1
ATOM 4320 C C . CYS B 1 235 ? 8.062 27.828 11.867 1 98 235 CYS B C 1
ATOM 4322 O O . CYS B 1 235 ? 7.121 27.375 12.531 1 98 235 CYS B O 1
ATOM 4324 N N . GLN B 1 236 ? 8.227 29.109 11.672 1 98.5 236 GLN B N 1
ATOM 4325 C CA . GLN B 1 236 ? 7.387 30.109 12.312 1 98.5 236 GLN B CA 1
ATOM 4326 C C . GLN B 1 236 ? 5.965 30.062 11.766 1 98.5 236 GLN B C 1
ATOM 4328 O O . GLN B 1 236 ? 5.004 30.328 12.492 1 98.5 236 GLN B O 1
ATOM 4333 N N . ASN B 1 237 ? 5.805 29.719 10.469 1 98.75 237 ASN B N 1
ATOM 4334 C CA . ASN B 1 237 ? 4.465 29.547 9.914 1 98.75 237 ASN B CA 1
ATOM 4335 C C . ASN B 1 237 ? 3.645 28.547 10.711 1 98.75 237 ASN B C 1
ATOM 4337 O O . ASN B 1 237 ? 2.438 28.719 10.891 1 98.75 237 ASN B O 1
ATOM 4341 N N . LEU B 1 238 ? 4.281 27.484 11.156 1 98.81 238 LEU B N 1
ATOM 4342 C CA . LEU B 1 238 ? 3.605 26.484 11.977 1 98.81 238 LEU B CA 1
ATOM 4343 C C . LEU B 1 238 ? 3.172 27.078 13.312 1 98.81 238 LEU B C 1
ATOM 4345 O O . LEU B 1 238 ? 2.072 26.797 13.797 1 98.81 238 LEU B O 1
ATOM 4349 N N . VAL B 1 239 ? 4.043 27.859 13.898 1 98.88 239 VAL B N 1
ATOM 4350 C CA . VAL B 1 239 ? 3.721 28.5 15.172 1 98.88 239 VAL B CA 1
ATOM 4351 C C . VAL B 1 239 ? 2.471 29.375 15.008 1 98.88 239 VAL B C 1
ATOM 4353 O O . VAL B 1 239 ? 1.567 29.328 15.844 1 98.88 239 VAL B O 1
ATOM 4356 N N . THR B 1 240 ? 2.453 30.109 13.914 1 98.88 240 THR B N 1
ATOM 4357 C CA . THR B 1 240 ? 1.303 30.953 13.625 1 98.88 240 THR B CA 1
ATOM 4358 C C . THR B 1 240 ? 0.039 30.125 13.461 1 98.88 240 THR B C 1
ATOM 4360 O O . THR B 1 240 ? -1.009 30.453 14.023 1 98.88 240 THR B O 1
ATOM 4363 N N . LEU B 1 241 ? 0.055 29.047 12.75 1 98.88 241 LEU B N 1
ATOM 4364 C CA . LEU B 1 241 ? -1.085 28.172 12.516 1 98.88 241 LEU B CA 1
ATOM 4365 C C . LEU B 1 241 ? -1.562 27.547 13.828 1 98.88 241 LEU B C 1
ATOM 4367 O O . LEU B 1 241 ? -2.766 27.375 14.031 1 98.88 241 LEU B O 1
ATOM 4371 N N . ALA B 1 242 ? -0.625 27.172 14.703 1 98.88 242 ALA B N 1
ATOM 4372 C CA . ALA B 1 242 ? -0.897 26.359 15.891 1 98.88 242 ALA B CA 1
ATOM 4373 C C . ALA B 1 242 ? -1.22 27.234 17.094 1 98.88 242 ALA B C 1
ATOM 4375 O O . ALA B 1 242 ? -1.351 26.734 18.219 1 98.88 242 ALA B O 1
ATOM 4376 N N . ARG B 1 243 ? -1.274 28.547 16.906 1 98.69 243 ARG B N 1
ATOM 4377 C CA . ARG B 1 243 ? -1.467 29.453 18.031 1 98.69 243 ARG B CA 1
ATOM 4378 C C . ARG B 1 243 ? -2.664 29.031 18.875 1 98.69 243 ARG B C 1
ATOM 4380 O O . ARG B 1 243 ? -3.781 28.922 18.359 1 98.69 243 ARG B O 1
ATOM 4387 N N . ASP B 1 244 ? -2.43 28.75 20.109 1 98.19 244 ASP B N 1
ATOM 4388 C CA . ASP B 1 244 ? -3.406 28.422 21.141 1 98.19 244 ASP B CA 1
ATOM 4389 C C . ASP B 1 244 ? -4.176 27.156 20.797 1 98.19 244 ASP B C 1
ATOM 4391 O O . ASP B 1 244 ? -5.355 27.016 21.125 1 98.19 244 ASP B O 1
ATOM 4395 N N . THR B 1 245 ? -3.592 26.281 19.984 1 98.62 245 THR B N 1
ATOM 4396 C CA . THR B 1 245 ? -4.223 25 19.656 1 98.62 245 THR B CA 1
ATOM 439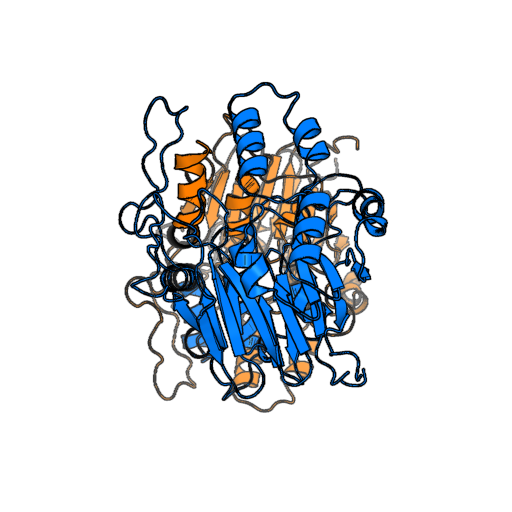7 C C . THR B 1 245 ? -4.359 24.141 20.906 1 98.62 245 THR B C 1
ATOM 4399 O O . THR B 1 245 ? -3.535 24.219 21.828 1 98.62 245 THR B O 1
ATOM 4402 N N . ASP B 1 246 ? -5.426 23.328 20.953 1 98.56 246 ASP B N 1
ATOM 4403 C CA . ASP B 1 246 ? -5.625 22.422 22.078 1 98.56 246 ASP B CA 1
ATOM 4404 C C . ASP B 1 246 ? -4.672 21.234 22.016 1 98.56 246 ASP B C 1
ATOM 4406 O O . ASP B 1 246 ? -4.199 20.75 23.047 1 98.56 246 ASP B O 1
ATOM 4410 N N . LEU B 1 247 ? -4.367 20.766 20.844 1 98.81 247 LEU B N 1
ATOM 4411 C CA . LEU B 1 247 ? -3.441 19.656 20.609 1 98.81 247 LEU B CA 1
ATOM 4412 C C . LEU B 1 247 ? -2.564 19.938 19.391 1 98.81 247 LEU B C 1
ATOM 4414 O O . LEU B 1 247 ? -3.068 20.266 18.328 1 98.81 247 LEU B O 1
ATOM 4418 N N . LEU B 1 248 ? -1.295 19.891 19.594 1 98.94 248 LEU B N 1
ATOM 4419 C CA . LEU B 1 248 ? -0.327 19.938 18.5 1 98.94 248 LEU B CA 1
ATOM 4420 C C . LEU B 1 248 ? 0.335 18.578 18.312 1 98.94 248 LEU B C 1
ATOM 4422 O O . LEU B 1 248 ? 0.98 18.062 19.219 1 98.94 248 LEU B O 1
ATOM 4426 N N . LEU B 1 249 ? 0.089 17.922 17.203 1 98.94 249 LEU B N 1
ATOM 4427 C CA . LEU B 1 249 ? 0.905 16.797 16.781 1 98.94 249 LEU B CA 1
ATOM 4428 C C . LEU B 1 249 ? 2.096 17.266 15.953 1 98.94 249 LEU B C 1
ATOM 4430 O O . LEU B 1 249 ? 1.919 17.828 14.875 1 98.94 249 LEU B O 1
ATOM 4434 N N . HIS B 1 250 ? 3.275 17.062 16.406 1 98.88 250 HIS B N 1
ATOM 4435 C CA . HIS B 1 250 ? 4.48 17.531 15.742 1 98.88 250 HIS B CA 1
ATOM 4436 C C . HIS B 1 250 ? 5.434 16.391 15.43 1 98.88 250 HIS B C 1
ATOM 4438 O O . HIS B 1 250 ? 5.648 15.508 16.266 1 98.88 250 HIS B O 1
ATOM 4444 N N . GLU B 1 251 ? 5.992 16.375 14.25 1 98.5 251 GLU B N 1
ATOM 4445 C CA . GLU B 1 251 ? 6.992 15.367 13.922 1 98.5 251 GLU B CA 1
ATOM 4446 C C . GLU B 1 251 ? 8.234 15.516 14.797 1 98.5 251 GLU B C 1
ATOM 4448 O O . GLU B 1 251 ? 8.492 16.594 15.344 1 98.5 251 GLU B O 1
ATOM 4453 N N . ALA B 1 252 ? 8.93 14.445 14.945 1 97.56 252 ALA B N 1
ATOM 4454 C CA . ALA B 1 252 ? 10.211 14.508 15.648 1 97.56 252 ALA B CA 1
ATOM 4455 C C . ALA B 1 252 ? 11.195 13.484 15.086 1 97.56 252 ALA B C 1
ATOM 4457 O O . ALA B 1 252 ? 10.812 12.359 14.766 1 97.56 252 ALA B O 1
ATOM 4458 N N . ILE B 1 253 ? 12.391 13.898 14.977 1 95.75 253 ILE B N 1
ATOM 4459 C CA . ILE B 1 253 ? 13.469 13.016 14.547 1 95.75 253 ILE B CA 1
ATOM 4460 C C . ILE B 1 253 ? 14.516 12.898 15.656 1 95.75 253 ILE B C 1
ATOM 4462 O O . ILE B 1 253 ? 14.773 13.867 16.375 1 95.75 253 ILE B O 1
ATOM 4466 N N . ASP B 1 254 ? 15.086 11.734 15.82 1 93.94 254 ASP B N 1
ATOM 4467 C CA . ASP B 1 254 ? 16.188 11.484 16.734 1 93.94 254 ASP B CA 1
ATOM 4468 C C . ASP B 1 254 ? 17.531 11.734 16.062 1 93.94 254 ASP B C 1
ATOM 4470 O O . ASP B 1 254 ? 18.125 10.82 15.469 1 93.94 254 ASP B O 1
ATOM 4474 N N . PHE B 1 255 ? 18 12.906 16.234 1 89.81 255 PHE B N 1
ATOM 4475 C CA . PHE B 1 255 ? 19.203 13.297 15.531 1 89.81 255 PHE B CA 1
ATOM 4476 C C . PHE B 1 255 ? 20.406 12.516 16.047 1 89.81 255 PHE B C 1
ATOM 4478 O O . PHE B 1 255 ? 21.391 12.328 15.32 1 89.81 255 PHE B O 1
ATOM 4485 N N . GLU B 1 256 ? 20.344 12.102 17.297 1 88.44 256 GLU B N 1
ATOM 4486 C CA . GLU B 1 256 ? 21.406 11.242 17.781 1 88.44 256 GLU B CA 1
ATOM 4487 C C . GLU B 1 256 ? 21.453 9.914 17.031 1 88.44 256 GLU B C 1
ATOM 4489 O O . GLU B 1 256 ? 22.531 9.422 16.688 1 88.44 256 GLU B O 1
ATOM 4494 N N . TRP B 1 257 ? 20.344 9.391 16.797 1 84.69 257 TRP B N 1
ATOM 4495 C CA . TRP B 1 257 ? 20.266 8.18 15.984 1 84.69 257 TRP B CA 1
ATOM 4496 C C . TRP B 1 257 ? 20.797 8.438 14.578 1 84.69 257 TRP B C 1
ATOM 4498 O O . TRP B 1 257 ? 21.516 7.613 14.023 1 84.69 257 TRP B O 1
ATOM 4508 N N . VAL B 1 258 ? 20.406 9.5 13.992 1 83.75 258 VAL B N 1
ATOM 4509 C CA . VAL B 1 258 ? 20.844 9.852 12.641 1 83.75 258 VAL B CA 1
ATOM 4510 C C . VAL B 1 258 ? 22.359 9.898 12.578 1 83.75 258 VAL B C 1
ATOM 4512 O O . VAL B 1 258 ? 22.969 9.352 11.656 1 83.75 258 VAL B O 1
ATOM 4515 N N . GLN B 1 259 ? 22.891 10.477 13.594 1 83.19 259 GLN B N 1
ATOM 4516 C CA . GLN B 1 259 ? 24.344 10.57 13.664 1 83.19 259 GLN B CA 1
ATOM 4517 C C . GLN B 1 259 ? 24.969 9.195 13.789 1 83.19 259 GLN B C 1
ATOM 4519 O O . GLN B 1 259 ? 25.969 8.898 13.117 1 83.19 259 GLN B O 1
ATOM 4524 N N . ARG B 1 260 ? 24.438 8.352 14.562 1 80.62 260 ARG B N 1
ATOM 4525 C CA . ARG B 1 260 ? 24.969 7.012 14.773 1 80.62 260 ARG B CA 1
ATOM 4526 C C . ARG B 1 260 ? 24.797 6.152 13.523 1 80.62 260 ARG B C 1
ATOM 4528 O O . ARG B 1 260 ? 25.688 5.387 13.164 1 80.62 260 ARG B O 1
ATOM 4535 N N . ALA B 1 261 ? 23.688 6.281 12.852 1 76 261 ALA B N 1
ATOM 4536 C CA . ALA B 1 261 ? 23.328 5.43 11.727 1 76 261 ALA B CA 1
ATOM 4537 C C . ALA B 1 261 ? 24.156 5.785 10.484 1 76 261 ALA B C 1
ATOM 4539 O O . ALA B 1 261 ? 24.547 4.902 9.719 1 76 261 ALA B O 1
ATOM 4540 N N . TYR B 1 262 ? 24.391 7.043 10.305 1 72.75 262 TYR B N 1
ATOM 4541 C CA . TYR B 1 262 ? 24.984 7.469 9.047 1 72.75 262 TYR B CA 1
ATOM 4542 C C . TYR B 1 262 ? 26.391 8.016 9.266 1 72.75 262 TYR B C 1
ATOM 4544 O O . TYR B 1 262 ? 27.188 8.094 8.328 1 72.75 262 TYR B O 1
ATOM 4552 N N . GLY B 1 263 ? 26.703 8.438 10.438 1 69.94 263 GLY B N 1
ATOM 4553 C CA . GLY B 1 263 ? 27.922 9.172 10.727 1 69.94 263 GLY B CA 1
ATOM 4554 C C . GLY B 1 263 ? 29.188 8.359 10.484 1 69.94 263 GLY B C 1
ATOM 4555 O O . GLY B 1 263 ? 30.203 8.906 10.07 1 69.94 263 GLY B O 1
ATOM 4556 N N . SER B 1 264 ? 29 7.094 10.672 1 68.06 264 SER B N 1
ATOM 4557 C CA . SER B 1 264 ? 30.188 6.258 10.594 1 68.06 264 SER B CA 1
ATOM 4558 C C . SER B 1 264 ? 30.406 5.738 9.18 1 68.06 264 SER B C 1
ATOM 4560 O O . SER B 1 264 ? 31.484 5.219 8.867 1 68.06 264 SER B O 1
ATOM 4562 N N . LEU B 1 265 ? 29.5 5.898 8.297 1 72.25 265 LEU B N 1
ATOM 4563 C CA . LEU B 1 265 ? 29.594 5.312 6.965 1 72.25 265 LEU B CA 1
ATOM 4564 C C . LEU B 1 265 ? 30.594 6.074 6.105 1 72.25 265 LEU B C 1
ATOM 4566 O O . LEU B 1 265 ? 31.219 5.496 5.215 1 72.25 265 LEU B O 1
ATOM 4570 N N . GLY B 1 266 ? 30.703 7.258 6.348 1 68.31 266 GLY B N 1
ATOM 4571 C CA . GLY B 1 266 ? 31.734 8.055 5.695 1 68.31 266 GLY B CA 1
ATOM 4572 C C . GLY B 1 266 ? 31.516 8.18 4.195 1 68.31 266 GLY B C 1
ATOM 4573 O O . GLY B 1 266 ? 32.5 8.32 3.441 1 68.31 266 GLY B O 1
ATOM 4574 N N . THR B 1 267 ? 30.297 7.93 3.746 1 74.3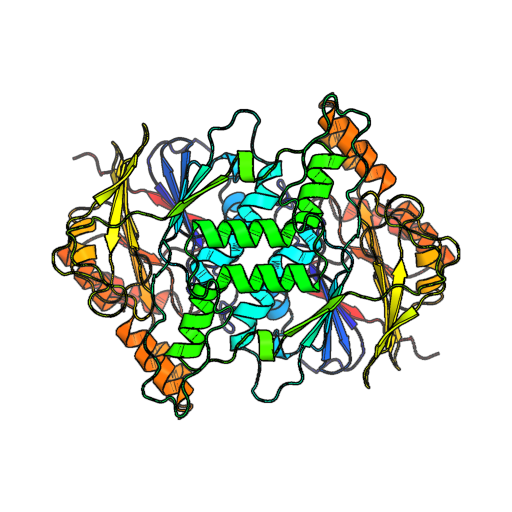1 267 THR B N 1
ATOM 4575 C CA . THR B 1 267 ? 30.016 8.062 2.324 1 74.31 267 THR B CA 1
ATOM 4576 C C . THR B 1 267 ? 29.328 9.398 2.035 1 74.31 267 THR B C 1
ATOM 4578 O O . THR B 1 267 ? 28.781 10.023 2.941 1 74.31 267 THR B O 1
ATOM 4581 N N . GLU B 1 268 ? 29.5 9.766 0.801 1 73.94 268 GLU B N 1
ATOM 4582 C CA . GLU B 1 268 ? 28.828 10.992 0.381 1 73.94 268 GLU B CA 1
ATOM 4583 C C . GLU B 1 268 ? 27.312 10.883 0.554 1 73.94 268 GLU B C 1
ATOM 4585 O O . GLU B 1 268 ? 26.656 11.844 0.965 1 73.94 268 GLU B O 1
ATOM 4590 N N . GLU B 1 269 ? 26.812 9.789 0.299 1 71.81 269 GLU B N 1
ATOM 4591 C CA . GLU B 1 269 ? 25.391 9.531 0.462 1 71.81 269 GLU B CA 1
ATOM 4592 C C . GLU B 1 269 ? 24.969 9.656 1.924 1 71.81 269 GLU B C 1
ATOM 4594 O O . GLU B 1 269 ? 23.906 10.211 2.227 1 71.81 269 GLU B O 1
ATOM 4599 N N . ALA B 1 270 ? 25.766 9.141 2.781 1 75.94 270 ALA B N 1
ATOM 4600 C CA . ALA B 1 270 ? 25.484 9.203 4.215 1 75.94 270 ALA B CA 1
ATOM 4601 C C . ALA B 1 270 ? 25.516 10.648 4.711 1 75.94 270 ALA B C 1
ATOM 4603 O O . ALA B 1 270 ? 24.641 11.055 5.492 1 75.94 270 ALA B O 1
ATOM 4604 N N . GLU B 1 271 ? 26.453 11.375 4.246 1 76.94 271 GLU B N 1
ATOM 4605 C CA . GLU B 1 271 ? 26.562 12.781 4.637 1 76.94 271 GLU B CA 1
ATOM 4606 C C . GLU B 1 271 ? 25.391 13.594 4.109 1 76.94 271 GLU B C 1
ATOM 4608 O O . GLU B 1 271 ? 24.859 14.453 4.812 1 76.94 271 GLU B O 1
ATOM 4613 N N . ALA B 1 272 ? 25.016 13.312 2.922 1 74.31 272 ALA B N 1
ATOM 4614 C CA . ALA B 1 272 ? 23.875 13.992 2.318 1 74.31 272 ALA B CA 1
ATOM 4615 C C . ALA B 1 272 ? 22.594 13.688 3.076 1 74.31 272 ALA B C 1
ATOM 4617 O O . ALA B 1 272 ? 21.75 14.57 3.279 1 74.31 272 ALA B O 1
ATOM 4618 N N . SER B 1 273 ? 22.484 12.5 3.477 1 76.75 273 SER B N 1
ATOM 4619 C CA . SER B 1 273 ? 21.312 12.086 4.238 1 76.75 273 SER B CA 1
ATOM 4620 C C . SER B 1 273 ? 21.25 12.781 5.594 1 76.75 273 SER B C 1
ATOM 4622 O O . SER B 1 273 ? 20.188 13.227 6.027 1 76.75 273 SER B O 1
ATOM 4624 N N . MET B 1 274 ? 22.359 12.875 6.238 1 78.5 274 MET B N 1
ATOM 4625 C CA . MET B 1 274 ? 22.422 13.562 7.523 1 78.5 274 MET B CA 1
ATOM 4626 C C . MET B 1 274 ? 22.062 15.031 7.371 1 78.5 274 MET B C 1
ATOM 4628 O O . MET B 1 274 ? 21.297 15.57 8.172 1 78.5 274 MET B O 1
ATOM 4632 N N . ASP B 1 275 ? 22.578 15.602 6.328 1 76.75 275 ASP B N 1
ATOM 4633 C CA . ASP B 1 275 ? 22.297 17.016 6.055 1 76.75 275 ASP B CA 1
ATOM 4634 C C . ASP B 1 275 ? 20.812 17.219 5.773 1 76.75 275 ASP B C 1
ATOM 4636 O O . ASP B 1 275 ? 20.219 18.188 6.242 1 76.75 275 ASP B O 1
ATOM 4640 N N . HIS B 1 276 ? 20.297 16.359 5.074 1 78.12 276 HIS B N 1
ATOM 4641 C CA . HIS B 1 276 ? 18.875 16.438 4.77 1 78.12 276 HIS B CA 1
ATOM 4642 C C . HIS B 1 276 ? 18.031 16.391 6.047 1 78.12 276 HIS B C 1
ATOM 4644 O O . HIS B 1 276 ? 17.141 17.219 6.234 1 78.12 276 HIS B O 1
ATOM 4650 N N . HIS B 1 277 ? 18.328 15.461 6.867 1 81 277 HIS B N 1
ATOM 4651 C CA . HIS B 1 277 ? 17.547 15.305 8.094 1 81 277 HIS B CA 1
ATOM 4652 C C . HIS B 1 277 ? 17.641 16.562 8.961 1 81 277 HIS B C 1
ATOM 4654 O O . HIS B 1 277 ? 16.625 17.016 9.5 1 81 277 HIS B O 1
ATOM 4660 N N . ARG B 1 278 ? 18.719 17.125 8.992 1 81.38 278 ARG B N 1
ATOM 4661 C CA . ARG B 1 278 ? 18.922 18.297 9.844 1 81.38 278 ARG B CA 1
ATOM 4662 C C . ARG B 1 278 ? 18.203 19.516 9.273 1 81.38 278 ARG B C 1
ATOM 4664 O O . ARG B 1 278 ? 17.656 20.328 10.016 1 81.38 278 ARG B O 1
ATOM 4671 N N . ARG B 1 279 ? 18.141 19.547 8.031 1 87.06 279 ARG B N 1
ATOM 4672 C CA . ARG B 1 279 ? 17.594 20.719 7.371 1 87.06 279 ARG B CA 1
ATOM 4673 C C . ARG B 1 279 ? 16.094 20.609 7.195 1 87.06 279 ARG B C 1
ATOM 4675 O O . ARG B 1 279 ? 15.406 21.609 6.984 1 87.06 279 ARG B O 1
ATOM 4682 N N . SER B 1 280 ? 15.609 19.453 7.34 1 93.38 280 SER B N 1
ATOM 4683 C CA . SER B 1 280 ? 14.258 19.234 6.848 1 93.38 280 SER B CA 1
ATOM 4684 C C . SER B 1 280 ? 13.344 18.719 7.953 1 93.38 280 SER B C 1
ATOM 4686 O O . SER B 1 280 ? 12.156 18.469 7.723 1 93.38 280 SER B O 1
ATOM 4688 N N . HIS B 1 281 ? 13.891 18.531 9.156 1 96.44 281 HIS B N 1
ATOM 4689 C CA . HIS B 1 281 ? 13.094 17.938 10.227 1 96.44 281 HIS B CA 1
ATOM 4690 C C . HIS B 1 281 ? 13.359 18.625 11.555 1 96.44 281 HIS B C 1
ATOM 4692 O O . HIS B 1 281 ? 14.195 19.531 11.633 1 96.44 281 HIS B O 1
ATOM 4698 N N . THR B 1 282 ? 12.641 18.297 12.531 1 97.31 282 THR B N 1
ATOM 4699 C CA . THR B 1 282 ? 12.648 18.922 13.844 1 97.31 282 THR B CA 1
ATOM 4700 C C . THR B 1 282 ? 13.016 17.906 14.922 1 97.31 282 THR B C 1
ATOM 4702 O O . THR B 1 282 ? 12.555 16.75 14.891 1 97.31 282 THR B O 1
ATOM 4705 N N . SER B 1 283 ? 13.844 18.297 15.906 1 96.62 283 SER B N 1
ATOM 4706 C CA . SER B 1 283 ? 14.102 17.469 17.078 1 96.62 283 SER B CA 1
ATOM 4707 C C . SER B 1 283 ? 12.984 17.609 18.109 1 96.62 283 SER B C 1
ATOM 4709 O O . SER B 1 283 ? 12.133 18.5 18 1 96.62 283 SER B O 1
ATOM 4711 N N . ALA B 1 284 ? 13.047 16.703 19.141 1 97.62 284 ALA B N 1
ATOM 4712 C CA . ALA B 1 284 ? 12.078 16.812 20.219 1 97.62 284 ALA B CA 1
ATOM 4713 C C . ALA B 1 284 ? 12.195 18.156 20.938 1 97.62 284 ALA B C 1
ATOM 4715 O O . ALA B 1 284 ? 11.188 18.812 21.203 1 97.62 284 ALA B O 1
ATOM 4716 N N . ALA B 1 285 ? 13.359 18.594 21.203 1 97.62 285 ALA B N 1
ATOM 4717 C CA . ALA B 1 285 ? 13.609 19.859 21.891 1 97.62 285 ALA B CA 1
ATOM 4718 C C . ALA B 1 285 ? 13.086 21.031 21.062 1 97.62 285 ALA B C 1
ATOM 4720 O O . ALA B 1 285 ? 12.492 21.953 21.609 1 97.62 285 ALA B O 1
ATOM 4721 N N . GLN B 1 286 ? 13.375 20.969 19.797 1 98.06 286 GLN B N 1
ATOM 4722 C CA . GLN B 1 286 ? 12.898 22.016 18.906 1 98.06 286 GLN B CA 1
ATOM 4723 C C . GLN B 1 286 ? 11.375 22.031 18.844 1 98.06 286 GLN B C 1
ATOM 4725 O O . GLN B 1 286 ? 10.758 23.094 18.828 1 98.06 286 GLN B O 1
ATOM 4730 N N . ALA B 1 287 ? 10.758 20.859 18.75 1 98.62 287 ALA B N 1
ATOM 4731 C CA . ALA B 1 287 ? 9.305 20.766 18.719 1 98.62 287 ALA B CA 1
ATOM 4732 C C . ALA B 1 287 ? 8.688 21.375 19.984 1 98.62 287 ALA B C 1
ATOM 4734 O O . ALA B 1 287 ? 7.668 22.062 19.906 1 98.62 287 ALA B O 1
ATOM 4735 N N . ILE B 1 288 ? 9.289 21.125 21.094 1 98.69 288 ILE B N 1
ATOM 4736 C CA . ILE B 1 288 ? 8.828 21.656 22.375 1 98.69 288 ILE B CA 1
ATOM 4737 C C . ILE B 1 288 ? 8.898 23.172 22.344 1 98.69 288 ILE B C 1
ATOM 4739 O O . ILE B 1 288 ? 7.945 23.859 22.75 1 98.69 288 ILE B O 1
ATOM 4743 N N . ALA B 1 289 ? 10.023 23.672 21.859 1 98.62 289 ALA B N 1
ATOM 4744 C CA . ALA B 1 289 ? 10.195 25.125 21.781 1 98.62 289 ALA B CA 1
ATOM 4745 C C . ALA B 1 289 ? 9.102 25.75 20.922 1 98.62 289 ALA B C 1
ATOM 4747 O O . ALA B 1 289 ? 8.562 26.797 21.266 1 98.62 289 ALA B O 1
ATOM 4748 N N . LEU B 1 290 ? 8.805 25.141 19.828 1 98.69 290 LEU B N 1
ATOM 4749 C CA . LEU B 1 290 ? 7.766 25.625 18.922 1 98.69 290 LEU B CA 1
ATOM 4750 C C . LEU B 1 290 ? 6.391 25.547 19.578 1 98.69 290 LEU B C 1
ATOM 4752 O O . LEU B 1 290 ? 5.578 26.469 19.453 1 98.69 290 LEU B O 1
ATOM 4756 N N . ALA B 1 291 ? 6.129 24.453 20.234 1 98.88 291 ALA B N 1
ATOM 4757 C CA . ALA B 1 291 ? 4.859 24.281 20.922 1 98.88 291 ALA B CA 1
ATOM 4758 C C . ALA B 1 291 ? 4.668 25.344 22 1 98.88 291 ALA B C 1
ATOM 4760 O O . ALA B 1 291 ? 3.564 25.859 22.172 1 98.88 291 ALA B O 1
ATOM 4761 N N . GLU B 1 292 ? 5.746 25.625 22.75 1 98.75 292 GLU B N 1
ATOM 4762 C CA . GLU B 1 292 ? 5.711 26.688 23.75 1 98.75 292 GLU B CA 1
ATOM 4763 C C . GLU B 1 292 ? 5.371 28.031 23.125 1 98.75 292 GLU B C 1
ATOM 4765 O O . GLU B 1 292 ? 4.504 28.75 23.609 1 98.75 292 GLU B O 1
ATOM 4770 N N . GLN B 1 293 ? 6.086 28.312 22.047 1 98.69 293 GLN B N 1
ATOM 4771 C CA . GLN B 1 293 ? 5.863 29.562 21.344 1 98.69 293 GLN B CA 1
ATOM 4772 C C . GLN B 1 293 ? 4.418 29.688 20.875 1 98.69 293 GLN B C 1
ATOM 4774 O O . GLN B 1 293 ? 3.842 30.781 20.891 1 98.69 293 GLN B O 1
ATOM 4779 N N . ALA B 1 294 ? 3.797 28.578 20.484 1 98.75 294 ALA B N 1
ATOM 4780 C CA . ALA B 1 294 ? 2.445 28.562 19.922 1 98.75 294 ALA B CA 1
ATOM 4781 C C . ALA B 1 294 ? 1.396 28.594 21.031 1 98.75 294 ALA B C 1
ATOM 4783 O O . ALA B 1 294 ? 0.218 28.859 20.766 1 98.75 294 ALA B O 1
ATOM 4784 N N . GLY B 1 295 ? 1.794 28.344 22.25 1 98.44 295 GLY B N 1
ATOM 4785 C CA . GLY B 1 295 ? 0.833 28.25 23.328 1 98.44 295 GLY B CA 1
ATOM 4786 C C . GLY B 1 295 ? -0.015 26.984 23.266 1 98.44 295 GLY B C 1
ATOM 4787 O O . GLY B 1 295 ? -1.188 27 23.641 1 98.44 295 GLY B O 1
ATOM 4788 N N . ALA B 1 296 ? 0.525 25.953 22.703 1 98.56 296 ALA B N 1
ATOM 4789 C CA . ALA B 1 296 ? -0.205 24.688 22.609 1 98.56 296 ALA B CA 1
ATOM 4790 C C . ALA B 1 296 ? -0.485 24.109 24 1 98.56 296 ALA B C 1
ATOM 4792 O O . ALA B 1 296 ? 0.39 24.125 24.859 1 98.56 296 ALA B O 1
ATOM 4793 N N . ARG B 1 297 ? -1.65 23.609 24.156 1 98.25 297 ARG B N 1
ATOM 4794 C CA . ARG B 1 297 ? -2.002 23.016 25.453 1 98.25 297 ARG B CA 1
ATOM 4795 C C . ARG B 1 297 ? -1.359 21.641 25.609 1 98.25 297 ARG B C 1
ATOM 4797 O O . ARG B 1 297 ? -0.857 21.312 26.688 1 98.25 297 ARG B O 1
ATOM 4804 N N . THR B 1 298 ? -1.482 20.844 24.625 1 98.5 298 THR B N 1
ATOM 4805 C CA . THR B 1 298 ? -0.901 19.5 24.578 1 98.5 298 THR B CA 1
ATOM 4806 C C . THR B 1 298 ? 0.002 19.359 23.359 1 98.5 298 THR B C 1
ATOM 4808 O O . THR B 1 298 ? -0.337 19.812 22.266 1 98.5 298 THR B O 1
ATOM 4811 N N . LEU B 1 299 ? 1.196 18.828 23.547 1 98.88 299 LEU B N 1
ATOM 4812 C CA . LEU B 1 299 ? 2.107 18.438 22.469 1 98.88 299 LEU B CA 1
ATOM 4813 C C . LEU B 1 299 ? 2.242 16.922 22.391 1 98.88 299 LEU B C 1
ATOM 4815 O O . LEU B 1 299 ? 2.543 16.266 23.391 1 98.88 299 LEU B O 1
ATOM 4819 N N . ALA B 1 300 ? 1.948 16.375 21.266 1 98.94 300 ALA B N 1
ATOM 4820 C CA . ALA B 1 300 ? 2.174 14.953 21 1 98.94 300 ALA B CA 1
ATOM 4821 C C . ALA B 1 300 ? 3.182 14.766 19.859 1 98.94 300 ALA B C 1
ATOM 4823 O O . ALA B 1 300 ? 2.994 15.281 18.766 1 98.94 300 ALA B O 1
ATOM 4824 N N . LEU B 1 301 ? 4.266 14.031 20.156 1 98.81 301 LEU B N 1
ATOM 4825 C CA . LEU B 1 301 ? 5.242 13.719 19.125 1 98.81 301 LEU B CA 1
ATOM 4826 C C . LEU B 1 301 ? 4.812 12.5 18.312 1 98.81 301 LEU B C 1
ATOM 4828 O O . LEU B 1 301 ? 4.441 11.477 18.891 1 98.81 301 LEU B O 1
ATOM 4832 N N . HIS B 1 302 ? 4.809 12.664 16.984 1 98 302 HIS B N 1
ATOM 4833 C CA . HIS B 1 302 ? 4.555 11.547 16.078 1 98 302 HIS B CA 1
ATOM 4834 C C . HIS B 1 302 ? 5.445 11.617 14.844 1 98 302 HIS B C 1
ATOM 4836 O O . HIS B 1 302 ? 6.395 12.398 14.805 1 98 302 HIS B O 1
ATOM 4842 N N . HIS B 1 303 ? 5.211 10.773 13.836 1 98.25 303 HIS B N 1
ATOM 4843 C CA . HIS B 1 303 ? 6.156 10.648 12.734 1 98.25 303 HIS B CA 1
ATOM 4844 C C . HIS B 1 303 ? 7.586 10.508 13.242 1 98.25 303 HIS B C 1
ATOM 4846 O O . HIS B 1 303 ? 8.469 11.281 12.859 1 98.25 303 HIS B O 1
ATOM 4852 N N . LEU B 1 304 ? 7.82 9.586 14.109 1 97.19 304 LEU B N 1
ATOM 4853 C CA . LEU B 1 304 ? 9.094 9.414 14.797 1 97.19 304 LEU B CA 1
ATOM 4854 C C . LEU B 1 304 ? 10.117 8.75 13.883 1 97.19 304 LEU B C 1
ATOM 4856 O O . LEU B 1 304 ? 9.844 7.699 13.297 1 97.19 304 LEU B O 1
ATOM 4860 N N . VAL B 1 305 ? 11.273 9.336 13.805 1 93.69 305 VAL B N 1
ATOM 4861 C CA . VAL B 1 305 ? 12.336 8.766 12.992 1 93.69 305 VAL B CA 1
ATOM 4862 C C . VAL B 1 305 ? 13.594 8.578 13.836 1 93.69 305 VAL B C 1
ATOM 4864 O O . VAL B 1 305 ? 14.117 9.547 14.391 1 93.69 305 VAL B O 1
ATOM 4867 N N . PRO B 1 306 ? 14.141 7.414 13.992 1 92.56 306 PRO B N 1
ATOM 4868 C CA . PRO B 1 306 ? 13.492 6.191 13.5 1 92.56 306 PRO B CA 1
ATOM 4869 C C . PRO B 1 306 ? 12.297 5.773 14.352 1 92.56 306 PRO B C 1
ATOM 4871 O O . PRO B 1 306 ? 12.141 6.246 15.477 1 92.56 306 PRO B O 1
ATOM 4874 N N . GLY B 1 307 ? 11.445 5.016 13.688 1 91.75 307 GLY B N 1
ATOM 4875 C CA . GLY B 1 307 ? 10.281 4.516 14.391 1 91.75 307 GLY B CA 1
ATOM 4876 C C . GLY B 1 307 ? 10.625 3.555 15.508 1 91.75 307 GLY B C 1
ATOM 4877 O O . GLY B 1 307 ? 9.766 3.213 16.328 1 91.75 307 GLY B O 1
ATOM 4878 N N . THR B 1 308 ? 11.898 3.221 15.641 1 90.94 308 THR B N 1
ATOM 4879 C CA . THR B 1 308 ? 12.305 2.197 16.594 1 90.94 308 THR B CA 1
ATOM 4880 C C . THR B 1 308 ? 12.992 2.828 17.797 1 90.94 308 THR B C 1
ATOM 4882 O O . THR B 1 308 ? 13.406 2.125 18.719 1 90.94 308 THR B O 1
ATOM 4885 N N . THR B 1 309 ? 13.195 4.176 17.812 1 93.06 309 THR B N 1
ATOM 4886 C CA . THR B 1 309 ? 13.758 4.84 18.984 1 93.06 309 THR B CA 1
ATOM 4887 C C . THR B 1 309 ? 12.938 4.527 20.234 1 93.06 309 THR B C 1
ATOM 4889 O O . THR B 1 309 ? 11.711 4.609 20.203 1 93.06 309 THR B O 1
ATOM 4892 N N . PRO B 1 310 ? 13.609 4.152 21.281 1 93.88 310 PRO B N 1
ATOM 4893 C CA . PRO B 1 310 ? 12.883 3.82 22.516 1 93.88 310 PRO B CA 1
ATOM 4894 C C . PRO B 1 310 ? 12.039 4.98 23.031 1 93.88 310 PRO B C 1
ATOM 4896 O O . PRO B 1 310 ? 12.453 6.141 22.953 1 93.88 310 PRO B O 1
ATOM 4899 N N . LEU B 1 311 ? 10.945 4.57 23.562 1 95.25 311 LEU B N 1
ATOM 4900 C CA . LEU B 1 311 ? 9.984 5.543 24.078 1 95.25 311 LEU B CA 1
ATOM 4901 C C . LEU B 1 311 ? 10.641 6.461 25.109 1 95.25 311 LEU B C 1
ATOM 4903 O O . LEU B 1 311 ? 10.375 7.664 25.125 1 95.25 311 LEU B O 1
ATOM 4907 N N . GLU B 1 312 ? 11.523 5.934 25.906 1 95.69 312 GLU B N 1
ATOM 4908 C CA . GLU B 1 312 ? 12.156 6.672 26.984 1 95.69 312 GLU B CA 1
ATOM 4909 C C . GLU B 1 312 ? 13.008 7.824 26.453 1 95.69 312 GLU B C 1
ATOM 4911 O O . GLU B 1 312 ? 13.117 8.867 27.094 1 95.69 312 GLU B O 1
ATOM 4916 N N . THR B 1 313 ? 13.547 7.621 25.266 1 95.31 313 THR B N 1
ATOM 4917 C CA . THR B 1 313 ? 14.352 8.664 24.641 1 95.31 313 THR B CA 1
ATOM 4918 C C . THR B 1 313 ? 13.5 9.898 24.359 1 95.31 313 THR B C 1
ATOM 4920 O O . THR B 1 313 ? 13.922 11.023 24.641 1 95.31 313 THR B O 1
ATOM 4923 N N . TRP B 1 314 ? 12.312 9.711 23.922 1 96.81 314 TRP B N 1
ATOM 4924 C CA . TRP B 1 314 ? 11.406 10.805 23.609 1 96.81 314 TRP B CA 1
ATOM 4925 C C . TRP B 1 314 ? 10.852 11.43 24.891 1 96.81 314 TRP B C 1
ATOM 4927 O O . TRP B 1 314 ? 10.797 12.656 25.016 1 96.81 314 TRP B O 1
ATOM 4937 N N . LEU B 1 315 ? 10.508 10.586 25.828 1 97.38 315 LEU B N 1
ATOM 4938 C CA . LEU B 1 315 ? 9.844 11.031 27.047 1 97.38 315 LEU B CA 1
ATOM 4939 C C . LEU B 1 315 ? 10.812 11.805 27.938 1 97.38 315 LEU B C 1
ATOM 4941 O O . LEU B 1 315 ? 10.391 12.547 28.828 1 97.38 315 LEU B O 1
ATOM 4945 N N . SER B 1 316 ? 12.094 11.578 27.703 1 96.75 316 SER B N 1
ATOM 4946 C CA . SER B 1 316 ? 13.102 12.273 28.5 1 96.75 316 SER B CA 1
ATOM 4947 C C . SER B 1 316 ? 13 13.781 28.312 1 96.75 316 SER B C 1
ATOM 4949 O O . SER B 1 316 ? 13.516 14.555 29.125 1 96.75 316 SER B O 1
ATOM 4951 N N . HIS B 1 317 ? 12.32 14.227 27.297 1 96.56 317 HIS B N 1
ATOM 4952 C CA . HIS B 1 317 ? 12.172 15.648 27 1 96.56 317 HIS B CA 1
ATOM 4953 C C . HIS B 1 317 ? 10.922 16.219 27.672 1 96.56 317 HIS B C 1
ATOM 4955 O O . HIS B 1 317 ? 10.68 17.422 27.625 1 96.56 317 HIS B O 1
ATOM 4961 N N . ALA B 1 318 ? 10.109 15.453 28.312 1 96.38 318 ALA B N 1
ATOM 4962 C CA . ALA B 1 318 ? 8.773 15.82 28.797 1 96.38 318 ALA B CA 1
ATOM 4963 C C . ALA B 1 318 ? 8.844 17.016 29.75 1 96.38 318 ALA B C 1
ATOM 4965 O O . ALA B 1 318 ? 7.977 17.891 29.703 1 96.38 318 ALA B O 1
ATOM 4966 N N . ARG B 1 319 ? 9.812 17.078 30.547 1 96.62 319 ARG B N 1
ATOM 4967 C CA . ARG B 1 319 ? 9.93 18.109 31.578 1 96.62 319 ARG B CA 1
ATOM 4968 C C . ARG B 1 319 ? 10.18 19.484 30.969 1 96.62 319 ARG B C 1
ATOM 4970 O O . ARG B 1 319 ? 9.992 20.5 31.625 1 96.62 319 ARG B O 1
ATOM 4977 N N . ASP B 1 320 ? 10.602 19.453 29.75 1 97.31 320 ASP B N 1
ATOM 4978 C CA . ASP B 1 320 ? 10.977 20.703 29.094 1 97.31 320 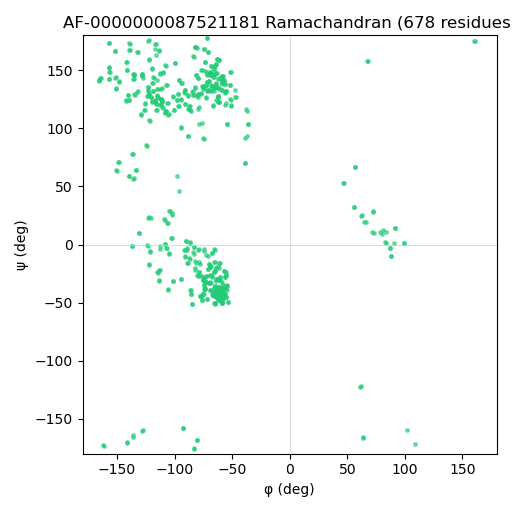ASP B CA 1
ATOM 4979 C C . ASP B 1 320 ? 9.75 21.422 28.531 1 97.31 320 ASP B C 1
ATOM 4981 O O . ASP B 1 320 ? 9.852 22.547 28.047 1 97.31 320 ASP B O 1
ATOM 4985 N N . PHE B 1 321 ? 8.602 20.781 28.562 1 98.25 321 PHE B N 1
ATOM 4986 C CA . PHE B 1 321 ? 7.371 21.391 28.047 1 98.25 321 PHE B CA 1
ATOM 4987 C C . PHE B 1 321 ? 6.449 21.781 29.188 1 98.25 321 PHE B C 1
ATOM 4989 O O . PHE B 1 321 ? 6.211 20.984 30.109 1 98.25 321 PHE B O 1
ATOM 4996 N N . SER B 1 322 ? 5.879 22.953 29.062 1 98.06 322 SER B N 1
ATOM 4997 C CA . SER B 1 322 ? 5.062 23.469 30.156 1 98.06 322 SER B CA 1
ATOM 4998 C C . SER B 1 322 ? 3.67 22.859 30.141 1 98.06 322 SER B C 1
ATOM 5000 O O . SER B 1 322 ? 2.977 22.859 31.172 1 98.06 322 SER B O 1
ATOM 5002 N N . GLY B 1 323 ? 3.148 22.406 28.984 1 97.75 323 GLY B N 1
ATOM 5003 C CA . GLY B 1 323 ? 1.853 21.75 28.891 1 97.75 323 GLY B CA 1
ATOM 5004 C C . GLY B 1 323 ? 1.936 20.25 29 1 97.75 323 GLY B C 1
ATOM 5005 O O . GLY B 1 323 ? 2.822 19.719 29.688 1 97.75 323 GLY B O 1
ATOM 5006 N N . SER B 1 324 ? 0.944 19.578 28.5 1 98 324 SER B N 1
ATOM 5007 C CA . SER B 1 324 ? 0.934 18.125 28.484 1 98 324 SER B CA 1
ATOM 5008 C C . SER B 1 324 ? 1.765 17.578 27.328 1 98 324 SER B C 1
ATOM 5010 O O . SER B 1 324 ? 1.599 18.016 26.188 1 98 324 SER B O 1
ATOM 5012 N N . PHE B 1 325 ? 2.707 16.656 27.656 1 98.56 325 PHE B N 1
ATOM 5013 C CA . PHE B 1 325 ? 3.615 16.078 26.672 1 98.56 325 PHE B CA 1
ATOM 5014 C C . PHE B 1 325 ? 3.312 14.609 26.453 1 98.56 325 PHE B C 1
ATOM 5016 O O . PHE B 1 325 ? 3.297 13.828 27.406 1 98.56 325 PHE B O 1
ATOM 5023 N N . LEU B 1 326 ? 3.057 14.219 25.156 1 98.69 326 LEU B N 1
ATOM 5024 C CA . LEU B 1 326 ? 2.707 12.844 24.844 1 98.69 326 LEU B CA 1
ATOM 5025 C C . LEU B 1 326 ? 3.602 12.289 23.734 1 98.69 326 LEU B C 1
ATOM 5027 O O . LEU B 1 326 ? 4.07 13.031 22.875 1 98.69 326 LEU B O 1
ATOM 5031 N N . VAL B 1 327 ? 3.9 11.031 23.766 1 98.56 327 VAL B N 1
ATOM 5032 C CA . VAL B 1 327 ? 4.457 10.227 22.688 1 98.56 327 VAL B CA 1
ATOM 5033 C C . VAL B 1 327 ? 3.561 9.016 22.438 1 98.56 327 VAL B C 1
ATOM 5035 O O . VAL B 1 327 ? 3.846 7.91 22.891 1 98.56 327 VAL B O 1
ATOM 5038 N N . PRO B 1 328 ? 2.574 9.258 21.625 1 98.5 328 PRO B N 1
ATOM 5039 C CA . PRO B 1 328 ? 1.535 8.234 21.516 1 98.5 328 PRO B CA 1
ATOM 5040 C C . PRO B 1 328 ? 2.01 6.992 20.766 1 98.5 328 PRO B C 1
ATOM 5042 O O . PRO B 1 328 ? 2.828 7.094 19.844 1 98.5 328 PRO B O 1
ATOM 5045 N N . ASP B 1 329 ? 1.482 5.855 21.188 1 97.56 329 ASP B N 1
ATOM 5046 C CA . ASP B 1 329 ? 1.573 4.641 20.391 1 97.56 329 ASP B CA 1
ATOM 5047 C C . ASP B 1 329 ? 0.616 4.691 19.203 1 97.56 329 ASP B C 1
ATOM 5049 O O . ASP B 1 329 ? -0.224 5.59 19.109 1 97.56 329 ASP B O 1
ATOM 5053 N N . ASP B 1 330 ? 0.792 3.768 18.312 1 98.12 330 ASP B N 1
ATOM 5054 C CA . ASP B 1 330 ? -0.245 3.574 17.312 1 98.12 330 ASP B CA 1
ATOM 5055 C C . ASP B 1 330 ? -1.596 3.285 17.953 1 98.12 330 ASP B C 1
ATOM 5057 O O . ASP B 1 330 ? -1.663 2.617 18.984 1 98.12 330 ASP B O 1
ATOM 5061 N N . LEU B 1 331 ? -2.631 3.848 17.344 1 98.12 331 LEU B N 1
ATOM 5062 C CA . LEU B 1 331 ? -4.031 3.604 17.672 1 98.12 331 LEU B CA 1
ATOM 5063 C C . LEU B 1 331 ? -4.398 4.25 19.016 1 98.12 331 LEU B C 1
ATOM 5065 O O . LEU B 1 331 ? -5.438 3.936 19.594 1 98.12 331 LEU B O 1
ATOM 5069 N N . GLN B 1 332 ? -3.57 5.055 19.562 1 98.44 332 GLN B N 1
ATOM 5070 C CA . GLN B 1 332 ? -3.908 5.77 20.781 1 98.44 332 GLN B CA 1
ATOM 5071 C C . GLN B 1 332 ? -4.922 6.879 20.516 1 98.44 332 GLN B C 1
ATOM 5073 O O . GLN B 1 332 ? -4.82 7.59 19.516 1 98.44 332 GLN B O 1
ATOM 5078 N N . ILE B 1 333 ? -5.875 6.988 21.375 1 98.12 333 ILE B N 1
ATOM 5079 C CA . ILE B 1 333 ? -6.898 8.023 21.312 1 98.12 333 ILE B CA 1
ATOM 5080 C C . ILE B 1 333 ? -6.492 9.211 22.172 1 98.12 333 ILE B C 1
ATOM 5082 O O . ILE B 1 333 ? -6.184 9.055 23.359 1 98.12 333 ILE B O 1
ATOM 5086 N N . ILE B 1 334 ? -6.441 10.43 21.594 1 98.12 334 ILE B N 1
ATOM 5087 C CA . ILE B 1 334 ? -6.074 11.648 22.297 1 98.12 334 ILE B CA 1
ATOM 5088 C C . ILE B 1 334 ? -7.164 12.703 22.125 1 98.12 334 ILE B C 1
ATOM 5090 O O . ILE B 1 334 ? -7.398 13.18 21.016 1 98.12 334 ILE B O 1
ATOM 5094 N N . SER B 1 335 ? -7.785 13.078 23.172 1 97.62 335 SER B N 1
ATOM 5095 C CA . SER B 1 335 ? -8.812 14.117 23.125 1 97.62 335 SER B CA 1
ATOM 5096 C C . SER B 1 335 ? -8.195 15.484 22.844 1 97.62 335 SER B C 1
ATOM 5098 O O . SER B 1 335 ? -7.129 15.805 23.375 1 97.62 335 SER B O 1
ATOM 5100 N N . PHE B 1 336 ? -8.891 16.297 22.016 1 97.94 336 PHE B N 1
ATOM 5101 C CA . PHE B 1 336 ? -8.477 17.688 21.875 1 97.94 336 PHE B CA 1
ATOM 5102 C C . PHE B 1 336 ? -9.625 18.641 22.234 1 97.94 336 PHE B C 1
ATOM 5104 O O . PHE B 1 336 ? -9.688 19.766 21.734 1 97.94 336 PHE B O 1
ATOM 5111 N N . ALA B 1 337 ? -10.516 18.094 23.016 1 95.94 337 ALA B N 1
ATOM 5112 C CA . ALA B 1 337 ? -11.594 18.922 23.547 1 95.94 337 ALA B CA 1
ATOM 5113 C C . ALA B 1 337 ? -11.047 20 24.484 1 95.94 337 ALA B C 1
ATOM 5115 O O . ALA B 1 337 ? -10.156 19.734 25.297 1 95.94 337 ALA B O 1
ATOM 5116 N N . ARG B 1 338 ? -11.602 21.203 24.25 1 90.12 338 ARG B N 1
ATOM 5117 C CA . ARG B 1 338 ? -11.188 22.312 25.094 1 90.12 338 ARG B CA 1
ATOM 5118 C C . ARG B 1 338 ? -11.656 22.109 26.531 1 90.12 338 ARG B C 1
ATOM 5120 O O . ARG B 1 338 ? -12.781 21.656 26.766 1 90.12 338 ARG B O 1
ATOM 5127 N N . ALA B 1 339 ? -10.711 22.062 27.422 1 72.19 339 ALA B N 1
ATOM 5128 C CA . ALA B 1 339 ? -11.078 21.938 28.828 1 72.19 339 ALA B CA 1
ATOM 5129 C C . ALA B 1 339 ? -12.047 23.047 29.234 1 72.19 339 ALA B C 1
ATOM 5131 O O . ALA B 1 339 ? -11.898 24.203 28.812 1 72.19 339 ALA B O 1
ATOM 5132 N N . LEU B 1 340 ? -13.406 22.703 29.375 1 55.38 340 LEU B N 1
ATOM 5133 C CA . LEU B 1 340 ? -14.32 23.703 29.922 1 55.38 340 LEU B CA 1
ATOM 5134 C C . LEU B 1 340 ? -13.648 24.516 31.016 1 55.38 340 LEU B C 1
ATOM 5136 O O . LEU B 1 340 ? -12.961 23.953 31.875 1 55.38 340 LEU B O 1
ATOM 5140 N N . ALA B 1 341 ? -13.484 25.875 30.719 1 45.75 341 ALA B N 1
ATOM 5141 C CA . ALA B 1 341 ? -13.094 26.781 31.781 1 45.75 341 ALA B CA 1
ATOM 5142 C C . ALA B 1 341 ? -14.039 26.672 32.969 1 45.75 341 ALA B C 1
ATOM 5144 O O . ALA B 1 341 ? -15.25 26.5 32.812 1 45.75 341 ALA B O 1
#

Organism: NCBI:txid162496

Solvent-accessible surface area (backbone atoms only — not comparable to full-atom values): 34294 Å² total; per-residue (Å²): 124,80,76,65,63,63,36,26,34,32,33,36,12,28,9,36,66,59,55,85,59,74,67,101,39,39,77,69,43,35,24,22,19,35,36,41,33,50,65,83,39,29,35,33,38,31,24,1,48,57,38,62,61,34,38,43,74,70,73,44,50,60,48,40,38,53,33,37,37,35,34,35,68,44,52,37,30,41,63,32,46,57,53,42,46,60,37,21,57,81,52,43,61,89,88,57,74,55,22,39,31,39,18,33,32,55,36,83,61,80,59,65,66,31,90,82,52,90,63,82,65,77,65,54,60,76,91,53,34,32,44,15,36,34,52,19,51,50,25,41,52,50,30,40,15,36,31,50,34,42,38,31,32,43,63,65,40,84,56,53,74,72,40,44,47,58,36,49,56,81,72,67,88,88,52,65,68,34,52,82,88,26,46,48,40,82,82,49,70,62,42,80,78,45,72,62,98,65,38,41,32,33,34,39,47,29,37,26,62,74,56,32,51,20,25,24,43,29,41,41,41,96,56,31,24,40,22,38,42,41,65,25,18,89,41,68,39,50,30,64,63,29,50,63,19,37,23,33,40,33,38,24,38,44,62,67,53,49,44,66,71,29,59,75,65,76,38,72,63,32,51,51,49,51,50,42,50,63,61,18,34,21,36,62,69,55,42,39,54,44,37,59,75,13,49,31,44,24,43,31,46,29,37,24,33,61,52,47,60,55,67,64,69,63,55,70,52,41,84,77,38,92,51,48,69,43,72,62,54,49,59,37,78,46,76,21,50,53,75,81,128,123,81,75,66,62,63,36,28,34,32,32,38,11,28,9,38,65,59,56,84,62,71,66,71,56,42,79,67,43,35,25,23,18,35,36,41,32,51,65,81,39,29,35,33,39,31,24,1,47,57,40,63,60,33,37,43,74,69,73,43,51,57,47,40,39,52,33,37,38,35,33,33,68,45,53,37,30,42,62,33,47,57,53,42,46,61,37,20,57,81,52,43,59,86,87,58,75,56,23,38,32,39,19,34,33,56,38,84,59,82,63,66,64,31,89,81,53,88,64,82,66,78,65,54,59,75,93,53,34,31,44,14,34,34,52,20,52,50,25,43,51,50,28,42,16,36,33,50,34,44,38,32,31,42,61,66,42,82,58,52,75,72,39,45,48,58,35,48,54,79,73,67,87,89,52,65,68,32,54,84,87,26,48,48,41,82,81,49,70,61,43,79,78,47,72,62,99,64,37,39,33,32,35,38,47,28,36,25,63,76,57,33,52,23,27,25,41,29,42,41,38,96,54,30,22,40,21,38,43,40,65,25,17,91,39,68,37,50,29,64,62,29,51,61,20,37,24,32,40,33,38,24,37,45,62,68,54,50,44,65,73,29,59,75,65,76,39,72,64,33,52,51,50,50,52,42,50,63,61,18,35,21,36,62,69,55,43,39,52,45,37,60,74,14,48,30,44,24,42,31,44,29,37,24,33,62,52,43,61,56,66,64,70,63,56,69,52,40,83,79,38,93,50,48,69,43,72,62,53,51,60,36,76,45,75,21,50,54,76,81,128

InterPro domains:
  IPR001279 Metallo-beta-lactamase [PF00753] (33-84)
  IPR036866 Ribonuclease Z/Hydroxyacylglutathione hydrolase-like [G3DSA:3.60.15.10] (8-336)
  IPR036866 Ribonuclease Z/Hydroxyacylglutathione hydrolase-like [SSF56281] (9-335)
  IPR044094 AtsA-like, MBL-fold [cd07719] (8-250)

Secondary structure (DSSP, 8-state):
-----S-EEEEEE-B-SSS---STTTTSSPBSEEEEEETTEEEEE---TTHHHHHHHTT--GGGEEEEE-S---GGGTTTHHHHHHHHTTTPPTTPPPEEEEE-----SPPPPPTT-SSPPPPSSTTSSS--HHHHHHHHHHHTHHHHHIIIIIH-PPPHHHHEEEEE----GGG--BTTTBSS-TTPPPEEEEE-SS-EEEEEE---TTS-S-EEEEEE-SSBEEEE--S-SS-HHHHHHTTT-SEEEEEEE-HHHHHHHHHTT--HHHHHHHHHHHHH---HHHHHHHHHHHT-SEEEEEEEESTTS-HHHHHTTGGG-SSEEE-PPTTEEEE-B----/-----S-EEEEEE-B-SSS---STTTTSSPBSEEEEEETTEEEEE---TTHHHHHHHTT--GGGEEEEE-S---GGGTTTHHHHHHHHTTTPPTTPPPEEEEE-----SPPPPPTT-SSPPPPSSTTSSS--HHHHHHHHHHHTHHHHHIIIIIH-PPPHHHHEEEEE----GGG--BTTTBSS-TTPPPEEEEE-SS-EEEEEE---TTS-S-EEEEEE-SSBEEEE--S-SS-HHHHHHTTT-SEEEEEEE-HHHHHHHHHTT--HHHHHHHHHHHHH---HHHHHHHHHHHT-SEEEEEEEESTTS-HHHHHTTGGG-SSEEE-PPTTEEEE-B----

Nearest PDB structures (foldseek):
  8gyg-assembly1_B  TM=8.503E-01  e=1.130E-25  Paraglaciecola sp. T6c
  8gyg-assembly1_A  TM=8.399E-01  e=1.294E-24  Paraglaciecola sp. T6c
  3zwf-assembly1_B  TM=7.870E-01  e=6.464E-18  Homo sapiens
  3zwf-assembly1_A  TM=7.803E-01  e=1.343E-17  Homo sapiens
  7u2r-assembly1_A-2  TM=6.883E-01  e=2.459E-13  Paenibacillus sp. J14

Sequence (682 aa):
MASNLAPHVVTLGTAGGPRWWTGANAGKRAGISTAVVVGDAVYLVDAGSGVGNQLMKAGFTPGDLRGIFLTHLHSDHTIDLASLAIFGLFTIPGGKRPIQILGPGDRGALPPVSPRAQVAPQPLYPHNPTPGTADMFSHLMQAYATDLNDRVIDALRPSPLEYFQASDIQIPAHSGYHPNQNPTPAGLEPFEIYRDELVTVTATLVQHPPIAPAFAFRFDTEEGSVTISGDTAPCQNLVTLARDTDLLLHEAIDFEWVQRAYGSLGTEEAEASMDHHRRSHTSAAQAIALAEQAGARTLALHHLVPGTTPLETWLSHARDFSGSFLVPDDLQIISFARALAMASNLAPHVVTLGTAGGPRWWTGANAGKRAGISTAVVVGDAVYLVDAGSGVGNQLMKAGFTPGDLRGIFLTHLHSDHTIDLASLAIFGLFTIPGGKRPIQILGPGDRGALPPVSPRAQVAPQPLYPHNPTPGTADMFSHLMQAYATDLNDRVIDALRPSPLEYFQASDIQIPAHSGYHPNQNPTPAGLEPFEIYRDELVTVTATLVQHPPIAPAFAFRFDTEEGSVTISGDTAPCQNLVTLARDTDLLLHEAIDFEWVQRAYGSLGTEEAEASMDHHRRSHTSAAQAIALAEQAGARTLALHHLVPGTTPLETWLSHARDFSGSFLVPDDLQIISFARALA